Protein AF-0000000080246752 (afdb_homodimer)

Foldseek 3Di:
DVQLVVLLVVLLVLLLVLQVLLLVLCCVQVHPVSVCLVVLSVVLSVLSVVQLVVLVVQVVVVVVVVVVLVVVVVPPPPPPDSDDDQAAFFRAPVLVSLQSSLVSVLVSLVVCLVGCLQVCLPPDPVSLVSNLVSQLSLLVSLLSSSSSTDDDDDPVVVVVSVVLSVVLNVQSVLLSVLVSVSNNCVPAQVDDPVLVVLSSVLSSVSSSLSSLVVVLSNDSCCPPDVVVVVSVLVSLVCCLVSGLPSSLVSVVVSCVPRVDDDVPSNVVSVVSNVVSVVVVVVVVVVVVVCVVVVPPVVVVVVVVD/DVQLVVLLVVLLVLLVVLQVLLLVLCCVQVHPVSVCLVVLSVVLSVLSVVQLVVLVVQVVVVVVVVVVLVVVVVPPPDPPDSDDPQAAFFRAPVLVSLQSSLVSVLVSLVVCLVGCLQVCLPPDPVSLVSNLVSQLSLLVSLLSSSSSTDDDDDPVVVVVSVVLSVVLNVQSVLLSVLVSVSNNCVPAQVDDPVLVVLSSVLSSVSSSLSSLVVVLSNDSCCPPDVVVVVSVLVSLVCCLVSGLPVSLVSVVVSCVPRVDDDVVSNVVSVVSNVVSVVVVVVVVVVVVVCVVVVPVVVVVVVVVD

Solvent-accessible surface area (backbone atoms only — not comparable to full-atom values): 31598 Å² total; per-residue (Å²): 118,67,60,31,52,52,28,45,49,51,28,52,51,49,51,50,52,35,46,50,53,55,47,50,52,42,27,72,74,74,30,71,88,51,55,64,55,55,56,56,48,50,52,41,52,51,40,46,50,48,24,52,49,50,31,50,50,51,50,53,51,48,51,50,52,52,50,53,50,53,51,41,58,73,40,82,80,46,75,86,70,76,70,80,77,74,58,73,41,66,40,35,61,41,24,59,34,45,47,54,43,34,50,54,48,39,53,50,51,52,51,42,55,74,70,51,31,37,59,34,55,78,73,33,67,65,58,49,29,51,51,38,27,39,61,38,40,52,41,42,41,53,48,25,56,65,58,34,39,81,68,81,64,52,75,62,49,44,38,46,52,51,26,52,45,44,50,50,36,51,52,41,52,53,35,50,57,54,53,55,52,48,23,38,24,70,76,74,48,68,58,55,67,68,59,52,51,48,54,53,51,36,38,43,50,55,62,46,50,59,32,58,61,33,43,45,36,30,32,48,53,50,81,37,65,66,62,38,50,51,48,49,51,52,50,50,50,49,46,36,66,51,36,34,48,55,50,35,56,51,47,51,50,37,33,73,74,54,65,49,82,55,29,48,60,42,37,51,22,50,42,50,46,54,50,50,51,52,50,51,50,51,53,55,50,48,54,48,48,48,57,57,68,62,33,73,61,60,60,46,51,61,68,70,98,117,66,61,33,50,51,29,44,49,50,29,52,49,49,52,49,53,34,48,51,54,54,47,49,52,43,28,72,74,72,30,72,86,50,54,65,54,57,55,55,48,49,52,41,53,51,39,47,51,48,24,53,50,49,33,51,51,49,51,53,50,49,51,49,52,51,50,53,50,53,52,43,59,72,41,83,74,60,75,87,69,74,68,79,75,72,60,73,41,66,41,36,59,42,22,59,32,45,47,53,42,34,51,54,49,40,54,51,52,52,51,42,56,73,72,51,30,36,60,33,56,79,73,34,67,63,58,48,27,52,51,38,27,41,59,39,40,53,40,42,41,52,47,25,57,64,58,34,39,82,68,82,64,52,74,61,49,44,38,46,51,50,28,51,46,44,50,50,36,50,50,41,53,52,36,49,57,56,53,55,52,48,24,37,24,71,77,72,50,69,59,54,66,68,57,53,50,48,55,53,50,36,38,44,50,56,60,47,51,60,31,60,61,34,44,46,36,29,32,48,53,49,81,38,65,68,62,38,51,52,49,50,52,50,50,51,49,50,44,35,66,49,37,34,47,54,51,35,55,52,49,52,49,36,33,74,74,52,64,48,82,55,30,47,59,42,38,49,23,51,40,50,46,53,52,49,50,52,50,51,51,51,53,55,49,48,54,49,49,48,58,57,68,64,33,73,60,60,60,45,50,61,68,69,98

InterPro domains:
  IPR026624 Cat eye syndrome critical region protein 6 [PTHR47399] (9-282)
  IPR032776 CECR6/TMEM121 family [PF14997] (96-281)

Structure (mmCIF, N/CA/C/O backbone):
data_AF-0000000080246752-model_v1
#
loop_
_entity.id
_entity.type
_entity.pdbx_description
1 polymer 'Uncharacterized protein'
#
loop_
_atom_site.group_PDB
_atom_site.id
_atom_site.type_symbol
_atom_site.label_atom_id
_atom_site.label_alt_id
_atom_site.label_comp_id
_atom_site.label_asym_id
_atom_site.label_entity_id
_atom_site.label_seq_id
_atom_site.pdbx_PDB_ins_code
_atom_site.Cartn_x
_atom_site.Cartn_y
_atom_site.Cartn_z
_atom_site.occupancy
_atom_site.B_iso_or_equiv
_atom_site.auth_seq_id
_atom_site.auth_comp_id
_atom_site.auth_asym_id
_atom_site.auth_atom_id
_atom_site.pdbx_PDB_model_num
ATOM 1 N N . MET A 1 1 ? 17.972 9.367 20.827 1 48.08 1 MET A N 1
ATOM 2 C CA . MET A 1 1 ? 19.264 8.987 20.263 1 48.08 1 MET A CA 1
ATOM 3 C C . MET A 1 1 ? 19.284 7.507 19.897 1 48.08 1 MET A C 1
ATOM 5 O O . MET A 1 1 ? 19.758 7.135 18.822 1 48.08 1 MET A O 1
ATOM 9 N N . ARG A 1 2 ? 18.5 6.713 20.756 1 61.7 2 ARG A N 1
ATOM 10 C CA . ARG A 1 2 ? 18.635 5.262 20.679 1 61.7 2 ARG A CA 1
ATOM 11 C C . ARG A 1 2 ? 17.811 4.697 19.527 1 61.7 2 ARG A C 1
ATOM 13 O O . ARG A 1 2 ? 18.264 3.796 18.817 1 61.7 2 ARG A O 1
ATOM 20 N N . ARG A 1 3 ? 16.863 5.386 19.109 1 69.41 3 ARG A N 1
ATOM 21 C CA . ARG A 1 3 ? 16 4.838 18.068 1 69.41 3 ARG A CA 1
ATOM 22 C C . ARG A 1 3 ? 16.632 5.004 16.69 1 69.41 3 ARG A C 1
ATOM 24 O O . ARG A 1 3 ? 16.562 4.1 15.855 1 69.41 3 ARG A O 1
ATOM 31 N N . GLU A 1 4 ? 17.359 6.028 16.549 1 72.71 4 GLU A N 1
ATOM 32 C CA . GLU A 1 4 ? 18.003 6.307 15.269 1 72.71 4 GLU A CA 1
ATOM 33 C C . GLU A 1 4 ? 19.106 5.295 14.974 1 72.71 4 GLU A C 1
ATOM 35 O O . GLU A 1 4 ? 19.262 4.854 13.834 1 72.71 4 GLU A O 1
ATOM 40 N N . TYR A 1 5 ? 19.692 4.888 16.004 1 74.61 5 TYR A N 1
ATOM 41 C CA . TYR A 1 5 ? 20.779 3.932 15.822 1 74.61 5 TYR A CA 1
ATOM 42 C C . TYR A 1 5 ? 20.236 2.535 15.543 1 74.61 5 TYR A C 1
ATOM 44 O O . TYR A 1 5 ? 20.809 1.788 14.747 1 74.61 5 TYR A O 1
ATOM 52 N N . LEU A 1 6 ? 19.176 2.28 16.176 1 77.97 6 LEU A N 1
ATOM 53 C CA . LEU A 1 6 ? 18.574 0.969 15.955 1 77.97 6 LEU A CA 1
ATOM 54 C C . LEU A 1 6 ? 18.041 0.849 14.531 1 77.97 6 LEU A C 1
ATOM 56 O O . LEU A 1 6 ? 18.296 -0.146 13.85 1 77.97 6 LEU A O 1
ATOM 60 N N . THR A 1 7 ? 17.389 1.849 14.129 1 80.61 7 THR A N 1
ATOM 61 C CA . THR A 1 7 ? 16.817 1.809 12.787 1 80.61 7 THR A CA 1
ATOM 62 C C . THR A 1 7 ? 17.915 1.883 11.729 1 80.61 7 THR A C 1
ATOM 64 O O . THR A 1 7 ? 17.812 1.251 10.676 1 80.61 7 THR A O 1
ATOM 67 N N . GLY A 1 8 ? 18.901 2.652 12.049 1 81.22 8 GLY A N 1
ATOM 68 C CA . GLY A 1 8 ? 20.053 2.665 11.161 1 81.22 8 GLY A CA 1
ATOM 69 C C . GLY A 1 8 ? 20.739 1.316 11.056 1 81.22 8 GLY A C 1
ATOM 70 O O . GLY A 1 8 ? 21.092 0.877 9.96 1 81.22 8 GLY A O 1
ATOM 71 N N . GLY A 1 9 ? 20.877 0.662 12.155 1 83.35 9 GLY A N 1
ATOM 72 C CA . GLY A 1 9 ? 21.468 -0.666 12.173 1 83.35 9 GLY A CA 1
ATOM 73 C C . GLY A 1 9 ? 20.653 -1.693 11.409 1 83.35 9 GLY A C 1
ATOM 74 O O . GLY A 1 9 ? 21.21 -2.538 10.706 1 83.35 9 GLY A O 1
ATOM 75 N N . LEU A 1 10 ? 19.36 -1.57 11.504 1 86.54 10 LEU A N 1
ATOM 76 C CA . LEU A 1 10 ? 18.475 -2.488 10.795 1 86.54 10 LEU A CA 1
ATOM 77 C C . LEU A 1 10 ? 18.571 -2.279 9.288 1 86.54 10 LEU A C 1
ATOM 79 O O . LEU A 1 10 ? 18.502 -3.24 8.518 1 86.54 10 LEU A O 1
ATOM 83 N N . THR A 1 11 ? 18.702 -1.031 8.939 1 90.15 11 THR A N 1
ATOM 84 C CA . THR A 1 11 ? 18.858 -0.729 7.52 1 90.15 11 THR A CA 1
ATOM 85 C C . THR A 1 11 ? 20.127 -1.37 6.967 1 90.15 11 THR A C 1
ATOM 87 O O . THR A 1 11 ? 20.096 -2.016 5.917 1 90.15 11 THR A O 1
ATOM 90 N N . VAL A 1 12 ? 21.208 -1.253 7.687 1 90.36 12 VAL A N 1
ATOM 91 C CA . VAL A 1 12 ? 22.494 -1.789 7.254 1 90.36 12 VAL A CA 1
ATOM 92 C C . VAL A 1 12 ? 22.434 -3.314 7.219 1 90.36 12 VAL A C 1
ATOM 94 O O . VAL A 1 12 ? 22.9 -3.938 6.263 1 90.36 12 VAL A O 1
ATOM 97 N N . ALA A 1 13 ? 21.827 -3.837 8.2 1 90.59 13 ALA A N 1
ATOM 98 C CA . ALA A 1 13 ? 21.692 -5.29 8.245 1 90.59 13 ALA A CA 1
ATOM 99 C C . ALA A 1 13 ? 20.869 -5.801 7.065 1 90.59 13 ALA A C 1
ATOM 101 O O . ALA A 1 13 ? 21.196 -6.832 6.473 1 90.59 13 ALA A O 1
ATOM 102 N N . ALA A 1 14 ? 19.803 -5.142 6.756 1 92.93 14 ALA A N 1
ATOM 103 C CA . ALA A 1 14 ? 18.95 -5.536 5.638 1 92.93 14 ALA A CA 1
ATOM 104 C C . ALA A 1 14 ? 19.706 -5.456 4.315 1 92.93 14 ALA A C 1
ATOM 106 O O . ALA A 1 14 ? 19.6 -6.355 3.477 1 92.93 14 ALA A O 1
ATOM 107 N N . VAL A 1 15 ? 20.487 -4.418 4.164 1 95.73 15 VAL A N 1
ATOM 108 C CA . VAL A 1 15 ? 21.224 -4.218 2.921 1 95.73 15 VAL A CA 1
ATOM 109 C C . VAL A 1 15 ? 22.327 -5.266 2.8 1 95.73 15 VAL A C 1
ATOM 111 O O . VAL A 1 15 ? 22.566 -5.803 1.716 1 95.73 15 VAL A O 1
ATOM 114 N N . ILE A 1 16 ? 22.94 -5.605 3.891 1 94.95 16 ILE A N 1
ATOM 115 C CA . ILE A 1 16 ? 23.997 -6.611 3.882 1 94.95 16 ILE A CA 1
ATOM 116 C C . ILE A 1 16 ? 23.409 -7.974 3.525 1 94.95 16 ILE A C 1
ATOM 118 O O . ILE A 1 16 ? 23.963 -8.698 2.694 1 94.95 16 ILE A O 1
ATOM 122 N N . THR A 1 17 ? 22.337 -8.304 4.164 1 94.75 17 THR A N 1
ATOM 123 C CA . THR A 1 17 ? 21.7 -9.59 3.903 1 94.75 17 THR A CA 1
ATOM 124 C C . THR A 1 17 ? 21.226 -9.676 2.455 1 94.75 17 THR A C 1
ATOM 126 O O . THR A 1 17 ? 21.436 -10.69 1.787 1 94.75 17 THR A O 1
ATOM 129 N N . GLN A 1 18 ? 20.585 -8.667 1.986 1 96.07 18 GLN A N 1
ATOM 130 C CA . GLN A 1 18 ? 20.122 -8.625 0.603 1 96.07 18 GLN A CA 1
ATOM 131 C C . GLN A 1 18 ? 21.288 -8.757 -0.372 1 96.07 18 GLN A C 1
ATOM 133 O O . GLN A 1 18 ? 21.234 -9.559 -1.307 1 96.07 18 GLN A O 1
ATOM 138 N N . GLY A 1 19 ? 22.356 -7.976 -0.162 1 95.68 19 GLY A N 1
ATOM 139 C CA . GLY A 1 19 ? 23.529 -8.049 -1.019 1 95.68 19 GLY A CA 1
ATOM 140 C C . GLY A 1 19 ? 24.196 -9.412 -1.004 1 95.68 19 GLY A C 1
ATOM 141 O O . GLY A 1 19 ? 24.604 -9.921 -2.05 1 95.68 19 GLY A O 1
ATOM 142 N N . ALA A 1 20 ? 24.233 -9.985 0.131 1 95.79 20 ALA A N 1
ATOM 143 C CA . ALA A 1 20 ? 24.864 -11.295 0.266 1 95.79 20 ALA A CA 1
ATOM 144 C C . ALA A 1 20 ? 24.093 -12.359 -0.511 1 95.79 20 ALA A C 1
ATOM 146 O O . ALA A 1 20 ? 24.692 -13.209 -1.174 1 95.79 20 ALA A O 1
ATOM 147 N N . ILE A 1 21 ? 22.802 -12.333 -0.447 1 95.18 21 ILE A N 1
ATOM 148 C CA . ILE A 1 21 ? 21.975 -13.311 -1.145 1 95.18 21 ILE A CA 1
ATOM 149 C C . ILE A 1 21 ? 22.134 -13.138 -2.654 1 95.18 21 ILE A C 1
ATOM 151 O O . ILE A 1 21 ? 22.35 -14.113 -3.378 1 95.18 21 ILE A O 1
ATOM 155 N N . LEU A 1 22 ? 22.055 -11.933 -3.121 1 95.75 22 LEU A N 1
ATOM 156 C CA . LEU A 1 22 ? 22.156 -11.682 -4.554 1 95.75 22 LEU A CA 1
ATOM 157 C C . LEU A 1 22 ? 23.542 -12.048 -5.074 1 95.75 22 LEU A C 1
ATOM 159 O O . LEU A 1 22 ? 23.671 -12.647 -6.144 1 95.75 22 LEU A O 1
ATOM 163 N N . ASP A 1 23 ? 24.565 -11.729 -4.297 1 96.05 23 ASP A N 1
ATOM 164 C CA . ASP A 1 23 ? 25.929 -12.064 -4.694 1 96.05 23 ASP A CA 1
ATOM 165 C C . ASP A 1 23 ? 26.14 -13.576 -4.714 1 96.05 23 ASP A C 1
ATOM 167 O O . ASP A 1 23 ? 26.857 -14.097 -5.571 1 96.05 23 ASP A O 1
ATOM 171 N N . HIS A 1 24 ? 25.561 -14.218 -3.763 1 94.02 24 HIS A N 1
ATOM 172 C CA . HIS A 1 24 ? 25.655 -15.674 -3.736 1 94.02 24 HIS A CA 1
ATOM 173 C C . HIS A 1 24 ? 25.12 -16.284 -5.027 1 94.02 24 HIS A C 1
ATOM 175 O O . HIS A 1 24 ? 25.764 -17.151 -5.622 1 94.02 24 HIS A O 1
ATOM 181 N N . PHE A 1 25 ? 24.039 -15.837 -5.51 1 92.68 25 PHE A N 1
ATOM 182 C CA . PHE A 1 25 ? 23.454 -16.358 -6.739 1 92.68 25 PHE A CA 1
ATOM 183 C C . PHE A 1 25 ? 24.299 -15.972 -7.947 1 92.68 25 PHE A C 1
ATOM 185 O O . PHE A 1 25 ? 24.482 -16.774 -8.865 1 92.68 25 PHE A O 1
ATOM 192 N N . LEU A 1 26 ? 24.803 -14.8 -7.946 1 93.94 26 LEU A N 1
ATOM 193 C CA . LEU A 1 26 ? 25.62 -14.348 -9.066 1 93.94 26 LEU A CA 1
ATOM 194 C C . LEU A 1 26 ? 26.898 -15.174 -9.174 1 93.94 26 LEU A C 1
ATOM 196 O O . LEU A 1 26 ? 27.301 -15.56 -10.274 1 93.94 26 LEU A O 1
ATOM 200 N N . ILE A 1 27 ? 27.45 -15.534 -8.07 1 94.67 27 ILE A N 1
ATOM 201 C CA . ILE A 1 27 ? 28.71 -16.27 -8.058 1 94.67 27 ILE A CA 1
ATOM 202 C C . ILE A 1 27 ? 28.459 -17.729 -8.431 1 94.67 27 ILE A C 1
ATOM 204 O O . ILE A 1 27 ? 29.213 -18.316 -9.21 1 94.67 27 ILE A O 1
ATOM 208 N N . ILE A 1 28 ? 27.444 -18.293 -7.976 1 91.66 28 ILE A N 1
ATOM 209 C CA . ILE A 1 28 ? 27.167 -19.708 -8.197 1 91.66 28 ILE A CA 1
ATOM 210 C C . ILE A 1 28 ? 26.736 -19.929 -9.645 1 91.66 28 ILE A C 1
ATOM 212 O O . ILE A 1 28 ? 27.165 -20.891 -10.287 1 91.66 28 ILE A O 1
ATOM 216 N N . TYR A 1 29 ? 26.006 -19.023 -10.192 1 90.61 29 TYR A N 1
ATOM 217 C CA . TYR A 1 29 ? 25.421 -19.283 -11.503 1 90.61 29 TYR A CA 1
ATOM 218 C C . TYR A 1 29 ? 26.245 -18.63 -12.606 1 90.61 29 TYR A C 1
ATOM 220 O O . TYR A 1 29 ? 26.247 -19.098 -13.747 1 90.61 29 TYR A O 1
ATOM 228 N N . ASN A 1 30 ? 26.886 -17.486 -12.341 1 92.14 30 ASN A N 1
ATOM 229 C CA . ASN A 1 30 ? 27.641 -16.799 -13.383 1 92.14 30 ASN A CA 1
ATOM 230 C C . ASN A 1 30 ? 29.144 -16.996 -13.209 1 92.14 30 ASN A C 1
ATOM 232 O O . ASN A 1 30 ? 29.928 -16.638 -14.089 1 92.14 30 ASN A O 1
ATOM 236 N N . GLY A 1 31 ? 29.545 -17.505 -12.065 1 91.71 31 GLY A N 1
ATOM 237 C CA . GLY A 1 31 ? 30.959 -17.785 -11.871 1 91.71 31 GLY A CA 1
ATOM 238 C C . GLY A 1 31 ? 31.621 -16.851 -10.876 1 91.71 31 GLY A C 1
ATOM 239 O O . GLY A 1 31 ? 31.031 -15.847 -10.471 1 91.71 31 GLY A O 1
ATOM 240 N N . SER A 1 32 ? 32.842 -17.044 -10.541 1 92.35 32 SER A N 1
ATOM 241 C CA . SER A 1 32 ? 33.59 -16.343 -9.503 1 92.35 32 SER A CA 1
ATOM 242 C C . SER A 1 32 ? 33.972 -14.936 -9.951 1 92.35 32 SER A C 1
ATOM 244 O O . SER A 1 32 ? 34.283 -14.078 -9.123 1 92.35 32 SER A O 1
ATOM 246 N N . SER A 1 33 ? 33.963 -14.617 -11.268 1 92.56 33 SER A N 1
ATOM 247 C CA . SER A 1 33 ? 34.301 -13.292 -11.777 1 92.56 33 SER A CA 1
ATOM 248 C C . SER A 1 33 ? 33.299 -12.244 -11.303 1 92.56 33 SER A C 1
ATOM 250 O O . SER A 1 33 ? 33.551 -11.043 -11.412 1 92.56 33 SER A O 1
ATOM 252 N N . TRP A 1 34 ? 32.277 -12.675 -10.751 1 93.02 34 TRP A N 1
ATOM 253 C CA . TRP A 1 34 ? 31.242 -11.761 -10.278 1 93.02 34 TRP A CA 1
ATOM 254 C C . TRP A 1 34 ? 31.405 -11.477 -8.788 1 93.02 34 TRP A C 1
ATOM 256 O O . TRP A 1 34 ? 30.611 -10.74 -8.2 1 93.02 34 TRP A O 1
ATOM 266 N N . ALA A 1 35 ? 32.417 -11.86 -8.145 1 92.17 35 ALA A N 1
ATOM 267 C CA . ALA A 1 35 ? 32.717 -11.664 -6.729 1 92.17 35 ALA A CA 1
ATOM 268 C C . ALA A 1 35 ? 32.987 -10.194 -6.423 1 92.17 35 ALA A C 1
ATOM 270 O O . ALA A 1 35 ? 32.659 -9.708 -5.338 1 92.17 35 ALA A O 1
ATOM 271 N N . PRO A 1 36 ? 33.484 -9.428 -7.393 1 92.43 36 PRO A N 1
ATOM 272 C CA . PRO A 1 36 ? 33.761 -8.02 -7.103 1 92.43 36 PRO A CA 1
ATOM 273 C C . PRO A 1 36 ? 32.496 -7.218 -6.806 1 92.43 36 PRO A C 1
ATOM 275 O O . PRO A 1 36 ? 32.575 -6.101 -6.29 1 92.43 36 PRO A O 1
ATOM 278 N N . TRP A 1 37 ? 31.423 -7.753 -7.072 1 92.88 37 TRP A N 1
ATOM 279 C CA . TRP A 1 37 ? 30.177 -7.084 -6.716 1 92.88 37 TRP A CA 1
ATOM 280 C C . TRP A 1 37 ? 30.058 -6.922 -5.204 1 92.88 37 TRP A C 1
ATOM 282 O O . TRP A 1 37 ? 29.286 -6.09 -4.721 1 92.88 37 TRP A O 1
ATOM 292 N N . ILE A 1 38 ? 30.801 -7.642 -4.467 1 94.58 38 ILE A N 1
ATOM 293 C CA . ILE A 1 38 ? 30.861 -7.497 -3.016 1 94.58 38 ILE A CA 1
ATOM 294 C C . ILE A 1 38 ? 31.44 -6.13 -2.658 1 94.58 38 ILE A C 1
ATOM 296 O O . ILE A 1 38 ? 31.011 -5.503 -1.687 1 94.58 38 ILE A O 1
ATOM 300 N N . ILE A 1 39 ? 32.346 -5.69 -3.472 1 94.61 39 ILE A N 1
ATOM 301 C CA . ILE A 1 39 ? 32.926 -4.37 -3.255 1 94.61 39 ILE A CA 1
ATOM 302 C C . ILE A 1 39 ? 31.853 -3.298 -3.44 1 94.61 39 ILE A C 1
ATOM 304 O O . ILE A 1 39 ? 31.788 -2.337 -2.67 1 94.61 39 ILE A O 1
ATOM 308 N N . ALA A 1 40 ? 31.054 -3.463 -4.436 1 94.19 40 ALA A N 1
ATOM 309 C CA . ALA A 1 40 ? 29.961 -2.524 -4.677 1 94.19 40 ALA A CA 1
ATOM 310 C C . ALA A 1 40 ? 29.008 -2.475 -3.486 1 94.19 40 ALA A C 1
ATOM 312 O O . ALA A 1 40 ? 28.509 -1.406 -3.126 1 94.19 40 ALA A O 1
ATOM 313 N N . ASP A 1 41 ? 28.765 -3.601 -2.893 1 95.55 41 ASP A N 1
ATOM 314 C CA . ASP A 1 41 ? 27.91 -3.648 -1.711 1 95.55 41 ASP A CA 1
ATOM 315 C C . ASP A 1 41 ? 28.541 -2.89 -0.545 1 95.55 41 ASP A C 1
ATOM 317 O O . ASP A 1 41 ? 27.844 -2.21 0.21 1 95.55 41 ASP A O 1
ATOM 321 N N . CYS A 1 42 ? 29.817 -2.997 -0.418 1 95.13 42 CYS A N 1
ATOM 322 C CA . CYS A 1 42 ? 30.517 -2.265 0.632 1 95.13 42 CYS A CA 1
ATOM 323 C C . CYS A 1 42 ? 30.417 -0.761 0.407 1 95.13 42 CYS A C 1
ATOM 325 O O . CYS A 1 42 ? 30.224 0.001 1.356 1 95.13 42 CYS A O 1
ATOM 327 N N . ILE A 1 43 ? 30.562 -0.355 -0.79 1 94.99 43 ILE A N 1
ATOM 328 C CA . ILE A 1 43 ? 30.421 1.055 -1.137 1 94.99 43 ILE A CA 1
ATOM 329 C C . ILE A 1 43 ? 29.018 1.538 -0.775 1 94.99 43 ILE A C 1
ATOM 331 O O . ILE A 1 43 ? 28.852 2.638 -0.243 1 94.99 43 ILE A O 1
ATOM 335 N N . THR A 1 44 ? 28.013 0.695 -1.065 1 95 44 THR A N 1
ATOM 336 C CA . THR A 1 44 ? 26.636 1.048 -0.738 1 95 44 THR A CA 1
ATOM 337 C C . THR A 1 44 ? 26.471 1.247 0.766 1 95 44 THR A C 1
ATOM 339 O O . THR A 1 44 ? 25.824 2.2 1.204 1 95 44 THR A O 1
ATOM 342 N N . ILE A 1 45 ? 27.052 0.402 1.548 1 94.86 45 ILE A N 1
ATOM 343 C CA . ILE A 1 45 ? 26.966 0.483 3.002 1 94.86 45 ILE A CA 1
ATOM 344 C C . ILE A 1 45 ? 27.654 1.756 3.489 1 94.86 45 ILE A C 1
ATOM 346 O O . ILE A 1 45 ? 27.131 2.458 4.358 1 94.86 45 ILE A O 1
ATOM 350 N N . LEU A 1 46 ? 28.762 2.088 2.912 1 94.19 46 LEU A N 1
ATOM 351 C CA . LEU A 1 46 ? 29.484 3.303 3.272 1 94.19 46 LEU A CA 1
ATOM 352 C C . LEU A 1 46 ? 28.665 4.544 2.929 1 94.19 46 LEU A C 1
ATOM 354 O O . LEU A 1 46 ? 28.622 5.499 3.708 1 94.19 46 LEU A O 1
ATOM 358 N N . CYS A 1 47 ? 28.062 4.501 1.816 1 92.68 47 CYS A N 1
ATOM 359 C CA . CYS A 1 47 ? 27.218 5.617 1.404 1 92.68 47 CYS A CA 1
ATOM 360 C C . CYS A 1 47 ? 26.026 5.774 2.341 1 92.68 47 CYS A C 1
ATOM 362 O O . CYS A 1 47 ? 25.629 6.895 2.664 1 92.68 47 CYS A O 1
ATOM 364 N N . LEU A 1 48 ? 25.452 4.681 2.761 1 90.95 48 LEU A N 1
ATOM 365 C CA . LEU A 1 48 ? 24.337 4.728 3.702 1 90.95 48 LEU A CA 1
ATOM 366 C C . LEU A 1 48 ? 24.774 5.331 5.033 1 90.95 48 LEU A C 1
ATOM 368 O O . LEU A 1 48 ? 24.089 6.198 5.581 1 90.95 48 LEU A O 1
ATOM 372 N N . PHE A 1 49 ? 25.926 4.946 5.482 1 88.97 49 PHE A N 1
ATOM 373 C CA . PHE A 1 49 ? 26.467 5.516 6.709 1 88.97 49 PHE A CA 1
ATOM 374 C C . PHE A 1 49 ? 26.746 7.005 6.538 1 88.97 49 PHE A C 1
ATOM 376 O O . PHE A 1 49 ? 26.447 7.804 7.427 1 88.97 49 PHE A O 1
ATOM 383 N N . GLY A 1 50 ? 27.309 7.254 5.423 1 87.72 50 GLY A N 1
ATOM 384 C CA . GLY A 1 50 ? 27.573 8.654 5.132 1 87.72 50 GLY A CA 1
ATOM 385 C C . GLY A 1 50 ? 26.315 9.498 5.064 1 87.72 50 GLY A C 1
ATOM 386 O O . GLY A 1 50 ? 26.296 10.634 5.541 1 87.72 50 GLY A O 1
ATOM 387 N N . GLY A 1 51 ? 25.301 8.956 4.484 1 87.63 51 GLY A N 1
ATOM 388 C CA . GLY A 1 51 ? 24.036 9.672 4.43 1 87.63 51 GLY A CA 1
ATOM 389 C C . GLY A 1 51 ? 23.434 9.923 5.8 1 87.63 51 GLY A C 1
ATOM 390 O O . GLY A 1 51 ? 22.979 11.031 6.091 1 87.63 51 GLY A O 1
ATOM 391 N N . PHE A 1 52 ? 23.441 8.93 6.646 1 86.73 52 PHE A N 1
ATOM 392 C CA . PHE A 1 52 ? 22.914 9.091 7.996 1 86.73 52 PHE A CA 1
ATOM 393 C C . PHE A 1 52 ? 23.762 10.073 8.795 1 86.73 52 PHE A C 1
ATOM 395 O O . PHE A 1 52 ? 23.23 10.882 9.558 1 86.73 52 PHE A O 1
ATOM 402 N N . TYR A 1 53 ? 25.024 9.947 8.586 1 86.65 53 TYR A N 1
ATOM 403 C CA . TYR A 1 53 ? 25.93 10.863 9.27 1 86.65 53 TYR A CA 1
ATOM 404 C C . TYR A 1 53 ? 25.675 12.303 8.843 1 86.65 53 TYR A C 1
ATOM 406 O O . TYR A 1 53 ? 25.609 13.204 9.682 1 86.65 53 TYR A O 1
ATOM 414 N N . TYR A 1 54 ? 25.55 12.463 7.582 1 87.92 54 TYR A N 1
ATOM 415 C CA . TYR A 1 54 ? 25.265 13.792 7.054 1 87.92 54 TYR A CA 1
ATOM 416 C C . TYR A 1 54 ? 23.944 14.324 7.599 1 87.92 54 TYR A C 1
ATOM 418 O O . TYR A 1 54 ? 23.843 15.498 7.961 1 87.92 54 TYR A O 1
ATOM 426 N N . SER A 1 55 ? 22.928 13.539 7.622 1 85.75 55 SER A N 1
ATOM 427 C CA . SER A 1 55 ? 21.629 13.945 8.148 1 85.75 55 SER A CA 1
ATOM 428 C C . SER A 1 55 ? 21.727 14.341 9.617 1 85.75 55 SER A C 1
ATOM 430 O O . SER A 1 55 ? 21.149 15.347 10.035 1 85.75 55 SER A O 1
ATOM 432 N N . HIS A 1 56 ? 22.499 13.625 10.371 1 84.23 56 HIS A N 1
ATOM 433 C CA . HIS A 1 56 ? 22.687 13.916 11.788 1 84.23 56 HIS A CA 1
ATOM 434 C C . HIS A 1 56 ? 23.42 15.238 11.987 1 84.23 56 HIS A C 1
ATOM 436 O O . HIS A 1 56 ? 23.027 16.05 12.829 1 84.23 56 HIS A O 1
ATOM 442 N N . ARG A 1 57 ? 24.421 15.438 11.272 1 86.14 57 ARG A N 1
ATOM 443 C CA . ARG A 1 57 ? 25.197 16.669 11.379 1 86.14 57 ARG A CA 1
ATOM 444 C C . ARG A 1 57 ? 24.368 17.878 10.958 1 86.14 57 ARG A C 1
ATOM 446 O O . ARG A 1 57 ? 24.476 18.951 11.556 1 86.14 57 ARG A O 1
ATOM 453 N N . TYR A 1 58 ? 23.626 17.63 9.942 1 86.45 58 TYR A N 1
ATOM 454 C CA . TYR A 1 58 ? 22.746 18.695 9.473 1 86.45 58 TYR A CA 1
ATOM 455 C C . TYR A 1 58 ? 21.789 19.136 10.575 1 86.45 58 TYR A C 1
ATOM 457 O O . TYR A 1 58 ? 21.635 20.333 10.829 1 86.45 58 TYR A O 1
ATOM 465 N N . HIS A 1 59 ? 21.17 18.273 11.282 1 85.39 59 HIS A N 1
ATOM 466 C CA . HIS A 1 59 ? 20.2 18.609 12.318 1 85.39 59 HIS A CA 1
ATOM 467 C C . HIS A 1 59 ? 20.886 19.196 13.547 1 85.39 59 HIS A C 1
ATOM 469 O O . HIS A 1 59 ? 20.326 20.063 14.221 1 85.39 59 HIS A O 1
ATOM 475 N N . GLN A 1 60 ? 22.039 18.751 13.822 1 85.23 60 GLN A N 1
ATOM 476 C CA . GLN A 1 60 ? 22.79 19.33 14.931 1 85.23 60 GLN A CA 1
ATOM 477 C C . GLN A 1 60 ? 23.127 20.794 14.663 1 85.23 60 GLN A C 1
ATOM 479 O O . GLN A 1 60 ? 23.006 21.637 15.554 1 85.23 60 GLN A O 1
ATOM 484 N N . ARG A 1 61 ? 23.484 21.016 13.444 1 85.98 61 ARG A N 1
ATOM 485 C CA . ARG A 1 61 ? 23.798 22.389 13.063 1 85.98 61 ARG A CA 1
ATOM 486 C C . ARG A 1 61 ? 22.55 23.265 13.093 1 85.98 61 ARG A C 1
ATOM 488 O O . ARG A 1 61 ? 22.601 24.412 13.541 1 85.98 61 ARG A O 1
ATOM 495 N N . TYR A 1 62 ? 21.526 22.644 12.609 1 83.51 62 TYR A N 1
ATOM 496 C CA . TYR A 1 62 ? 20.273 23.391 12.594 1 83.51 62 TYR A CA 1
ATOM 497 C C . TYR A 1 62 ? 19.815 23.715 14.011 1 83.51 62 TYR A C 1
ATOM 499 O O . TYR A 1 62 ? 19.348 24.824 14.28 1 83.51 62 TYR A O 1
ATOM 507 N N . ASP A 1 63 ? 19.905 22.779 14.868 1 82.99 63 ASP A N 1
ATOM 508 C CA . ASP A 1 63 ? 19.5 22.985 16.255 1 82.99 63 ASP A CA 1
ATOM 509 C C . ASP A 1 63 ? 20.333 24.081 16.914 1 82.99 63 ASP A C 1
ATOM 511 O O . ASP A 1 63 ? 19.816 24.87 17.707 1 82.99 63 ASP A O 1
ATOM 515 N N . LYS A 1 64 ? 21.521 24.155 16.581 1 84.94 64 LYS A N 1
ATOM 516 C CA . LYS A 1 64 ? 22.384 25.195 17.132 1 84.94 64 LYS A CA 1
ATOM 517 C C . LYS A 1 64 ? 21.972 26.575 16.63 1 84.94 64 LYS A C 1
ATOM 519 O O . LYS A 1 64 ? 21.915 27.532 17.405 1 84.94 64 LYS A O 1
ATOM 524 N N . ILE A 1 65 ? 21.719 26.588 15.379 1 83.48 65 ILE A N 1
ATOM 525 C CA . ILE A 1 65 ? 21.309 27.854 14.781 1 83.48 65 ILE A CA 1
ATOM 526 C C . ILE A 1 65 ? 19.981 28.305 15.386 1 83.48 65 ILE A C 1
ATOM 528 O O . ILE A 1 65 ? 19.791 29.49 15.668 1 83.48 65 ILE A O 1
ATOM 532 N N . GLU A 1 66 ? 19.131 27.308 15.505 1 81.23 66 GLU A N 1
ATOM 533 C CA . GLU A 1 66 ? 17.823 27.609 16.079 1 81.23 66 GLU A CA 1
ATOM 534 C C . GLU A 1 66 ? 17.952 28.106 17.516 1 81.23 66 GLU A C 1
ATOM 536 O O . GLU A 1 66 ? 17.249 29.033 17.924 1 81.23 66 GLU A O 1
ATOM 541 N N . GLN A 1 67 ? 18.792 27.565 18.283 1 81.25 67 GLN A N 1
ATOM 542 C CA . GLN A 1 67 ? 19.028 27.979 19.662 1 81.25 67 GLN A CA 1
ATOM 543 C C . GLN A 1 67 ? 19.625 29.382 19.721 1 81.25 67 GLN A C 1
ATOM 545 O O . GLN A 1 67 ? 19.245 30.189 20.571 1 81.25 67 GLN A O 1
ATOM 550 N N . ASP A 1 68 ? 20.511 29.629 18.845 1 79.85 68 ASP A N 1
ATOM 551 C CA . ASP A 1 68 ? 21.139 30.945 18.796 1 79.85 68 ASP A CA 1
ATOM 552 C C . ASP A 1 68 ? 20.122 32.027 18.438 1 79.85 68 ASP A C 1
ATOM 554 O O . ASP A 1 68 ? 20.134 33.114 19.02 1 79.85 68 ASP A O 1
ATOM 558 N N . GLU A 1 69 ? 19.305 31.647 17.539 1 78.1 69 GLU A N 1
ATOM 559 C CA . GLU A 1 69 ? 18.275 32.595 17.125 1 78.1 69 GLU A CA 1
ATOM 560 C C . GLU A 1 69 ? 17.273 32.847 18.248 1 78.1 69 GLU A C 1
ATOM 562 O O . GLU A 1 69 ? 16.811 33.974 18.433 1 78.1 69 GLU A O 1
ATOM 567 N N . ASN A 1 70 ? 16.928 31.777 18.917 1 76.81 70 ASN A N 1
ATOM 568 C CA . ASN A 1 70 ? 16.01 31.909 20.043 1 76.81 70 ASN A CA 1
ATOM 569 C C . ASN A 1 70 ? 16.614 32.75 21.164 1 76.81 70 ASN A C 1
ATOM 571 O O . ASN A 1 70 ? 15.912 33.535 21.805 1 76.81 70 ASN A O 1
ATOM 575 N N . ARG A 1 71 ? 17.799 32.734 21.383 1 74.65 71 ARG A N 1
ATOM 576 C CA . ARG A 1 71 ? 18.506 33.538 22.374 1 74.65 71 ARG A CA 1
ATOM 577 C C . ARG A 1 71 ? 18.533 35.008 21.968 1 74.65 71 ARG A C 1
ATOM 579 O O . ARG A 1 71 ? 18.357 35.893 22.809 1 74.65 71 ARG A O 1
ATOM 586 N N . ARG A 1 72 ? 18.658 35.238 20.787 1 75.9 72 ARG A N 1
ATOM 587 C CA . ARG A 1 72 ? 18.688 36.606 20.282 1 75.9 72 ARG A CA 1
ATOM 588 C C . ARG A 1 72 ? 17.324 37.274 20.428 1 75.9 72 ARG A C 1
ATOM 590 O O . ARG A 1 72 ? 17.241 38.471 20.709 1 75.9 72 ARG A O 1
ATOM 597 N N . LYS A 1 73 ? 16.31 36.434 20.101 1 74.61 73 LYS A N 1
ATOM 598 C CA . LYS A 1 73 ? 14.949 36.945 20.243 1 74.61 73 LYS A CA 1
ATOM 599 C C . LYS A 1 73 ? 14.678 37.397 21.674 1 74.61 73 LYS A C 1
ATOM 601 O O . LYS A 1 73 ? 13.904 38.33 21.9 1 74.61 73 LYS A O 1
ATOM 606 N N . LEU A 1 74 ? 15.165 36.639 22.549 1 68.58 74 LEU A N 1
ATOM 607 C CA . LEU A 1 74 ? 14.976 36.968 23.957 1 68.58 74 LEU A CA 1
ATOM 608 C C . LEU A 1 74 ? 15.781 38.205 24.34 1 68.58 74 LEU A C 1
ATOM 610 O O . LEU A 1 74 ? 15.402 38.938 25.256 1 68.58 74 LEU A O 1
ATOM 614 N N . THR A 1 75 ? 16.821 38.397 23.702 1 64.19 75 THR A N 1
ATOM 615 C CA . THR A 1 75 ? 17.605 39.591 23.996 1 64.19 75 THR A CA 1
ATOM 616 C C . THR A 1 75 ? 17.16 40.76 23.121 1 64.19 75 THR A C 1
ATOM 618 O O . THR A 1 75 ? 16.619 40.556 22.032 1 64.19 75 THR A O 1
ATOM 621 N N . GLU A 1 76 ? 16.593 41.986 23.52 1 54.61 76 GLU A N 1
ATOM 622 C CA . GLU A 1 76 ? 16.035 43.229 22.996 1 54.61 76 GLU A CA 1
ATOM 623 C C . GLU A 1 76 ? 16.533 43.504 21.58 1 54.61 76 GLU A C 1
ATOM 625 O O . GLU A 1 76 ? 16.041 44.412 20.908 1 54.61 76 GLU A O 1
ATOM 630 N N . ASP A 1 77 ? 17.568 43.227 21.255 1 50.12 77 ASP A N 1
ATOM 631 C CA . ASP A 1 77 ? 18.09 43.712 19.981 1 50.12 77 ASP A CA 1
ATOM 632 C C . ASP A 1 77 ? 17.222 43.24 18.817 1 50.12 77 ASP A C 1
ATOM 634 O O . ASP A 1 77 ? 17.414 43.673 17.678 1 50.12 77 ASP A O 1
ATOM 638 N N . TRP A 1 78 ? 16.545 42.106 18.905 1 49.12 78 TRP A N 1
ATOM 639 C CA . TRP A 1 78 ? 16.119 41.425 17.686 1 49.12 78 TRP A CA 1
ATOM 640 C C . TRP A 1 78 ? 14.729 41.887 17.263 1 49.12 78 TRP A C 1
ATOM 642 O O . TRP A 1 78 ? 13.748 41.159 17.43 1 49.12 78 TRP A O 1
ATOM 652 N N . LYS A 1 79 ? 14.26 42.954 17.68 1 48.18 79 LYS A N 1
ATOM 653 C CA . LYS A 1 79 ? 13.028 43.472 17.093 1 48.18 79 LYS A CA 1
ATOM 654 C C . LYS A 1 79 ? 12.949 43.146 15.605 1 48.18 79 LYS A C 1
ATOM 656 O O . LYS A 1 79 ? 11.884 42.785 15.098 1 48.18 79 LYS A O 1
ATOM 661 N N . HIS A 1 80 ? 13.778 43.818 14.701 1 50.24 80 HIS A N 1
ATOM 662 C CA . HIS A 1 80 ? 13.446 44.204 13.334 1 50.24 80 HIS A CA 1
ATOM 663 C C . HIS A 1 80 ? 13.625 43.034 12.372 1 50.24 80 HIS A C 1
ATOM 665 O O . HIS A 1 80 ? 13.104 43.059 11.255 1 50.24 80 HIS A O 1
ATOM 671 N N . GLY A 1 81 ? 14.69 42.087 12.416 1 47.82 81 GLY A N 1
ATOM 672 C CA . GLY A 1 81 ? 14.981 41.321 11.215 1 47.82 81 GLY A CA 1
ATOM 673 C C . GLY A 1 81 ? 14.932 39.821 11.437 1 47.82 81 GLY A C 1
ATOM 674 O O . GLY A 1 81 ? 15.621 39.064 10.751 1 47.82 81 GLY A O 1
ATOM 675 N N . ALA A 1 82 ? 14.384 39.435 12.521 1 50.13 82 ALA A N 1
ATOM 676 C CA . ALA A 1 82 ? 14.537 38.002 12.758 1 50.13 82 ALA A CA 1
ATOM 677 C C . ALA A 1 82 ? 13.813 37.189 11.688 1 50.13 82 ALA A C 1
ATOM 679 O O . ALA A 1 82 ? 12.6 37.323 11.512 1 50.13 82 ALA A O 1
ATOM 680 N N . LYS A 1 83 ? 14.512 36.907 10.566 1 53.91 83 LYS A N 1
ATOM 681 C CA . LYS A 1 83 ? 14.004 36.033 9.511 1 53.91 83 LYS A CA 1
ATOM 682 C C . LYS A 1 83 ? 13.539 34.697 10.081 1 53.91 83 LYS A C 1
ATOM 684 O O . LYS A 1 83 ? 14.231 34.092 10.903 1 53.91 83 LYS A O 1
ATOM 689 N N . ALA A 1 84 ? 12.317 34.345 10.082 1 61.07 84 ALA A N 1
ATOM 690 C CA . ALA A 1 84 ? 11.709 33.075 10.471 1 61.07 84 ALA A CA 1
ATOM 691 C C . ALA A 1 84 ? 12.486 31.895 9.892 1 61.07 84 ALA A C 1
ATOM 693 O O . ALA A 1 84 ? 12.761 31.855 8.69 1 61.07 84 ALA A O 1
ATOM 694 N N . LEU A 1 85 ? 13.277 31.147 10.716 1 66.84 85 LEU A N 1
ATOM 695 C CA . LEU A 1 85 ? 14.032 29.971 10.299 1 66.84 85 LEU A CA 1
ATOM 696 C C . LEU A 1 85 ? 13.129 28.971 9.584 1 66.84 85 LEU A C 1
ATOM 698 O O . LEU A 1 85 ? 12.034 28.665 10.061 1 66.84 85 LEU A O 1
ATOM 702 N N . ARG A 1 86 ? 13.492 28.789 8.363 1 69.13 86 ARG A N 1
ATOM 703 C CA . ARG A 1 86 ? 12.797 27.758 7.6 1 69.13 86 ARG A CA 1
ATOM 704 C C . ARG A 1 86 ? 12.841 26.417 8.324 1 69.13 86 ARG A C 1
ATOM 706 O O . ARG A 1 86 ? 13.852 26.071 8.939 1 69.13 86 ARG A O 1
ATOM 713 N N . PRO A 1 87 ? 11.654 25.731 8.383 1 75.27 87 PRO A N 1
ATOM 714 C CA . PRO A 1 87 ? 11.665 24.405 9.005 1 75.27 87 PRO A CA 1
ATOM 715 C C . PRO A 1 87 ? 12.699 23.469 8.382 1 75.27 87 PRO A C 1
ATOM 717 O O . PRO A 1 87 ? 12.942 23.529 7.174 1 75.27 87 PRO A O 1
ATOM 720 N N . PRO A 1 88 ? 13.341 22.816 9.144 1 76.49 88 PRO A N 1
ATOM 721 C CA . PRO A 1 88 ? 14.404 21.932 8.661 1 76.49 88 PRO A CA 1
ATOM 722 C C . PRO A 1 88 ? 13.879 20.811 7.767 1 76.49 88 PRO A C 1
ATOM 724 O O . PRO A 1 88 ? 12.693 20.474 7.825 1 76.49 88 PRO A O 1
ATOM 727 N N . ALA A 1 89 ? 14.812 20.35 6.961 1 79.14 89 ALA A N 1
ATOM 728 C CA . ALA A 1 89 ? 14.526 19.164 6.157 1 79.14 89 ALA A CA 1
ATOM 729 C C . ALA A 1 89 ? 14.37 17.928 7.038 1 79.14 89 ALA A C 1
ATOM 731 O O . ALA A 1 89 ? 14.963 17.848 8.116 1 79.14 89 ALA A O 1
ATOM 732 N N . ILE A 1 90 ? 13.563 17.081 6.638 1 79.36 90 ILE A N 1
ATOM 733 C CA . ILE A 1 90 ? 13.296 15.895 7.444 1 79.36 90 ILE A CA 1
ATOM 734 C C . ILE A 1 90 ? 14.438 14.894 7.284 1 79.36 90 ILE A C 1
ATOM 736 O O . ILE A 1 90 ? 14.955 14.369 8.273 1 79.36 90 ILE A O 1
ATOM 740 N N . LEU A 1 91 ? 14.866 14.621 6.042 1 82.81 91 LEU A N 1
ATOM 741 C CA . LEU A 1 91 ? 15.919 13.661 5.727 1 82.81 91 LEU A CA 1
ATOM 742 C C . LEU A 1 91 ? 16.867 14.22 4.673 1 82.81 91 LEU A C 1
ATOM 744 O O . LEU A 1 91 ? 16.868 13.763 3.527 1 82.81 91 LEU A O 1
ATOM 748 N N . PRO A 1 92 ? 17.733 15.078 5.123 1 84.42 92 PRO A N 1
ATOM 749 C CA . PRO A 1 92 ? 18.615 15.695 4.13 1 84.42 92 PRO A CA 1
ATOM 750 C C . PRO A 1 92 ? 19.641 14.717 3.562 1 84.42 92 PRO A C 1
ATOM 752 O O . PRO A 1 92 ? 20.282 13.982 4.316 1 84.42 92 PRO A O 1
ATOM 755 N N . GLY A 1 93 ? 19.769 14.699 2.245 1 85.03 93 GLY A N 1
ATOM 756 C CA . GLY A 1 93 ? 20.838 13.995 1.556 1 85.03 93 GLY A CA 1
ATOM 757 C C . GLY A 1 93 ? 20.557 12.515 1.373 1 85.03 93 GLY A C 1
ATOM 758 O O . GLY A 1 93 ? 21.332 11.806 0.728 1 85.03 93 GLY A O 1
ATOM 759 N N . VAL A 1 94 ? 19.532 12.019 1.9 1 87.09 94 VAL A N 1
ATOM 760 C CA . VAL A 1 94 ? 19.28 10.582 1.903 1 87.09 94 VAL A CA 1
ATOM 761 C C . VAL A 1 94 ? 18.813 10.136 0.519 1 87.09 94 VAL A C 1
ATOM 763 O O . VAL A 1 94 ? 18.921 8.958 0.171 1 87.09 94 VAL A O 1
ATOM 766 N N . TRP A 1 95 ? 18.314 11.055 -0.309 1 89.67 95 TRP A N 1
ATOM 767 C CA . TRP A 1 95 ? 17.899 10.719 -1.667 1 89.67 95 TRP A CA 1
ATOM 768 C C . TRP A 1 95 ? 19.085 10.234 -2.494 1 89.67 95 TRP A C 1
ATOM 770 O O . TRP A 1 95 ? 18.939 9.349 -3.34 1 89.67 95 TRP A O 1
ATOM 780 N N . PHE A 1 96 ? 20.256 10.751 -2.246 1 92.01 96 PHE A N 1
ATOM 781 C CA . PHE A 1 96 ? 21.455 10.357 -2.976 1 92.01 96 PHE A CA 1
ATOM 782 C C . PHE A 1 96 ? 21.892 8.952 -2.581 1 92.01 96 PHE A C 1
ATOM 784 O O . PHE A 1 96 ? 22.314 8.165 -3.432 1 92.01 96 PHE A O 1
ATOM 791 N N . THR A 1 97 ? 21.781 8.659 -1.38 1 92.48 97 THR A N 1
ATOM 792 C CA . THR A 1 97 ? 22.114 7.321 -0.902 1 92.48 97 THR A CA 1
ATOM 793 C C . THR A 1 97 ? 21.174 6.282 -1.508 1 92.48 97 THR A C 1
ATOM 795 O O . THR A 1 97 ? 21.611 5.2 -1.906 1 92.48 97 THR A O 1
ATOM 798 N N . TRP A 1 98 ? 19.909 6.602 -1.618 1 94.87 98 TRP A N 1
ATOM 799 C CA . TRP A 1 98 ? 18.948 5.696 -2.237 1 94.87 98 TRP A CA 1
ATOM 800 C C . TRP A 1 98 ? 19.281 5.471 -3.708 1 94.87 98 TRP A C 1
ATOM 802 O O . TRP A 1 98 ? 19.161 4.352 -4.214 1 94.87 98 TRP A O 1
ATOM 812 N N . LEU A 1 99 ? 19.769 6.487 -4.38 1 95.83 99 LEU A N 1
ATOM 813 C CA . LEU A 1 99 ? 20.1 6.374 -5.796 1 95.83 99 LEU A CA 1
ATOM 814 C C . LEU A 1 99 ? 21.253 5.399 -6.008 1 95.83 99 LEU A C 1
ATOM 816 O O . LEU A 1 99 ? 21.214 4.573 -6.923 1 95.83 99 LEU A O 1
ATOM 820 N N . ILE A 1 100 ? 22.165 5.491 -5.146 1 96.04 100 ILE A N 1
ATOM 821 C CA . ILE A 1 100 ? 23.312 4.595 -5.249 1 96.04 100 ILE A CA 1
ATOM 822 C C . ILE A 1 100 ? 22.881 3.165 -4.931 1 96.04 100 ILE A C 1
ATOM 824 O O . ILE A 1 100 ? 23.203 2.233 -5.672 1 96.04 100 ILE A O 1
ATOM 828 N N . TYR A 1 101 ? 22.168 3.012 -3.89 1 96.59 101 TYR A N 1
ATOM 829 C CA . TYR A 1 101 ? 21.688 1.7 -3.469 1 96.59 101 TYR A CA 1
ATOM 830 C C . TYR A 1 101 ? 20.822 1.064 -4.55 1 96.59 101 TYR A C 1
ATOM 832 O O . TYR A 1 101 ? 21.076 -0.066 -4.972 1 96.59 101 TYR A O 1
ATOM 840 N N . SER A 1 102 ? 19.785 1.816 -4.982 1 96.9 102 SER A N 1
ATOM 841 C CA . SER A 1 102 ? 18.848 1.251 -5.946 1 96.9 102 SER A CA 1
ATOM 842 C C . SER A 1 102 ? 19.509 1.046 -7.305 1 96.9 102 SER A C 1
ATOM 844 O O . SER A 1 102 ? 19.18 0.101 -8.025 1 96.9 102 SER A O 1
ATOM 846 N N . GLY A 1 103 ? 20.493 1.888 -7.653 1 97.15 103 GLY A N 1
ATOM 847 C CA . GLY A 1 103 ? 21.231 1.694 -8.89 1 97.15 103 GLY A CA 1
ATOM 848 C C . GLY A 1 103 ? 21.993 0.383 -8.932 1 97.15 103 GLY A C 1
ATOM 849 O O . GLY A 1 103 ? 21.935 -0.344 -9.926 1 97.15 103 GLY A O 1
ATOM 850 N N . LEU A 1 104 ? 22.659 0.103 -7.886 1 96.83 104 LEU A N 1
ATOM 851 C CA . LEU A 1 104 ? 23.429 -1.134 -7.817 1 96.83 104 LEU A CA 1
ATOM 852 C C . LEU A 1 104 ? 22.506 -2.345 -7.741 1 96.83 104 LEU A C 1
ATOM 854 O O . LEU A 1 104 ? 22.8 -3.392 -8.322 1 96.83 104 LEU A O 1
ATOM 858 N N . LEU A 1 105 ? 21.425 -2.163 -7.044 1 96.92 105 LEU A N 1
ATOM 859 C CA . LEU A 1 105 ? 20.446 -3.239 -6.937 1 96.92 105 LEU A CA 1
ATOM 860 C C . LEU A 1 105 ? 19.85 -3.57 -8.301 1 96.92 105 LEU A C 1
ATOM 862 O O . LEU A 1 105 ? 19.76 -4.741 -8.677 1 96.92 105 LEU A O 1
ATOM 866 N N . VAL A 1 106 ? 19.458 -2.549 -9.031 1 97.36 106 VAL A N 1
ATOM 867 C CA . VAL A 1 106 ? 18.838 -2.731 -10.34 1 97.36 106 VAL A CA 1
ATOM 868 C C . VAL A 1 106 ? 19.832 -3.388 -11.296 1 97.36 106 VAL A C 1
ATOM 870 O O . VAL A 1 106 ? 19.449 -4.213 -12.128 1 97.36 106 VAL A O 1
ATOM 873 N N . ALA A 1 107 ? 21.078 -3.036 -11.223 1 96.58 107 ALA A N 1
ATOM 874 C CA . ALA A 1 107 ? 22.098 -3.667 -12.056 1 96.58 107 ALA A CA 1
ATOM 875 C C . ALA A 1 107 ? 22.176 -5.167 -11.785 1 96.58 107 ALA A C 1
ATOM 877 O O . ALA A 1 107 ? 22.24 -5.97 -12.719 1 96.58 107 ALA A O 1
ATOM 878 N N . LYS A 1 108 ? 22.114 -5.551 -10.583 1 96.44 108 LYS A N 1
ATOM 879 C CA . LYS A 1 108 ? 22.16 -6.966 -10.226 1 96.44 108 LYS A CA 1
ATOM 880 C C . LYS A 1 108 ? 20.907 -7.694 -10.703 1 96.44 108 LYS A C 1
ATOM 882 O O . LYS A 1 108 ? 20.989 -8.813 -11.213 1 96.44 108 LYS A O 1
ATOM 887 N N . ILE A 1 109 ? 19.766 -7.056 -10.509 1 95.69 109 ILE A N 1
ATOM 888 C CA . ILE A 1 109 ? 18.506 -7.655 -10.935 1 95.69 109 ILE A CA 1
ATOM 889 C C . ILE A 1 109 ? 18.524 -7.877 -12.445 1 95.69 109 ILE A C 1
ATOM 891 O O . ILE A 1 109 ? 18.133 -8.943 -12.927 1 95.69 109 ILE A O 1
ATOM 895 N N . ALA A 1 110 ? 18.983 -6.897 -13.138 1 95.68 110 ALA A N 1
ATOM 896 C CA . ALA A 1 110 ? 19.04 -7.004 -14.594 1 95.68 110 ALA A CA 1
ATOM 897 C C . ALA A 1 110 ? 19.931 -8.165 -15.024 1 95.68 110 ALA A C 1
ATOM 899 O O . ALA A 1 110 ? 19.557 -8.953 -15.896 1 95.68 110 ALA A O 1
ATOM 900 N N . VAL A 1 111 ? 21.04 -8.311 -14.404 1 94.82 111 VAL A N 1
ATOM 901 C CA . VAL A 1 111 ? 21.971 -9.377 -14.759 1 94.82 111 VAL A CA 1
ATOM 902 C C . VAL A 1 111 ? 21.367 -10.732 -14.398 1 94.82 111 VAL A C 1
ATOM 904 O O . VAL A 1 111 ? 21.457 -11.685 -15.175 1 94.82 111 VAL A O 1
ATOM 907 N N . ILE A 1 112 ? 20.754 -10.849 -13.314 1 93.95 112 ILE A N 1
ATOM 908 C CA . ILE A 1 112 ? 20.176 -12.103 -12.843 1 93.95 112 ILE A CA 1
ATOM 909 C C . ILE A 1 112 ? 19.102 -12.575 -13.82 1 93.95 112 ILE A C 1
ATOM 911 O O . ILE A 1 112 ? 19.11 -13.731 -14.25 1 93.95 112 ILE A O 1
ATOM 915 N N . PHE A 1 113 ? 18.242 -11.746 -14.26 1 92.83 113 PHE A N 1
ATOM 916 C CA . PHE A 1 113 ? 17.122 -12.157 -15.098 1 92.83 113 PHE A CA 1
ATOM 917 C C . PHE A 1 113 ? 17.562 -12.319 -16.548 1 92.83 113 PHE A C 1
ATOM 919 O O . PHE A 1 113 ? 16.977 -13.105 -17.296 1 92.83 113 PHE A O 1
ATOM 926 N N . LYS A 1 114 ? 18.608 -11.668 -16.909 1 91.94 114 LYS A N 1
ATOM 927 C CA . LYS A 1 114 ? 19.092 -11.804 -18.28 1 91.94 114 LYS A CA 1
ATOM 928 C C . LYS A 1 114 ? 19.968 -13.044 -18.433 1 91.94 114 LYS A C 1
ATOM 930 O O . LYS A 1 114 ? 20.115 -13.574 -19.536 1 91.94 114 LYS A O 1
ATOM 935 N N . THR A 1 115 ? 20.505 -13.592 -17.355 1 91.05 115 THR A N 1
ATOM 936 C CA . THR A 1 115 ? 21.449 -14.697 -17.48 1 91.05 115 THR A CA 1
ATOM 937 C C . THR A 1 115 ? 20.813 -16.007 -17.025 1 91.05 115 THR A C 1
ATOM 939 O O . THR A 1 115 ? 20.711 -16.957 -17.804 1 91.05 115 THR A O 1
ATOM 942 N N . PHE A 1 116 ? 20.296 -16.044 -15.768 1 86.87 116 PHE A N 1
ATOM 943 C CA . PHE A 1 116 ? 19.866 -17.356 -15.301 1 86.87 116 PHE A CA 1
ATOM 944 C C . PHE A 1 116 ? 18.496 -17.273 -14.638 1 86.87 116 PHE A C 1
ATOM 946 O O . PHE A 1 116 ? 18.006 -18.26 -14.086 1 86.87 116 PHE A O 1
ATOM 953 N N . GLY A 1 117 ? 17.848 -16.185 -14.663 1 82.92 117 GLY A N 1
ATOM 954 C CA . GLY A 1 117 ? 16.568 -16.022 -13.992 1 82.92 117 GLY A CA 1
ATOM 955 C C . GLY A 1 117 ? 15.506 -16.984 -14.492 1 82.92 117 GLY A C 1
ATOM 956 O O . GLY A 1 117 ? 14.787 -17.591 -13.695 1 82.92 117 GLY A O 1
ATOM 957 N N . SER A 1 118 ? 15.418 -17.206 -15.727 1 79.27 118 SER A N 1
ATOM 958 C CA . SER A 1 118 ? 14.397 -18.061 -16.323 1 79.27 118 SER A CA 1
ATOM 959 C C . SER A 1 118 ? 14.71 -19.536 -16.096 1 79.27 118 SER A C 1
ATOM 961 O O . SER A 1 118 ? 13.819 -20.384 -16.17 1 79.27 118 SER A O 1
ATOM 963 N N . LEU A 1 119 ? 15.938 -19.833 -15.692 1 78.35 119 LEU A N 1
ATOM 964 C CA . LEU A 1 119 ? 16.352 -21.216 -15.484 1 78.35 119 LEU A CA 1
ATOM 965 C C . LEU A 1 119 ? 16.031 -21.672 -14.065 1 78.35 119 LEU A C 1
ATOM 967 O O . LEU A 1 119 ? 15.832 -22.864 -13.821 1 78.35 119 LEU A O 1
ATOM 971 N N . LEU A 1 120 ? 15.894 -20.711 -13.173 1 76.52 120 LEU A N 1
ATOM 972 C CA . LEU A 1 120 ? 15.669 -21.011 -11.763 1 76.52 120 LEU A CA 1
ATOM 973 C C . LEU A 1 120 ? 14.249 -21.52 -11.536 1 76.52 120 LEU A C 1
ATOM 975 O O . LEU A 1 120 ? 14.017 -22.352 -10.657 1 76.52 120 LEU A O 1
ATOM 979 N N . GLY A 1 121 ? 13.271 -21.06 -12.19 1 65.46 121 GLY A N 1
ATOM 980 C CA . GLY A 1 121 ? 11.88 -21.448 -12.016 1 65.46 121 GLY A CA 1
ATOM 981 C C . GLY A 1 121 ? 11.638 -22.926 -12.257 1 65.46 121 GLY A C 1
ATOM 982 O O . GLY A 1 121 ? 10.75 -23.523 -11.645 1 65.46 121 GLY A O 1
ATOM 983 N N . GLY A 1 122 ? 12.354 -23.526 -13.084 1 60.11 122 GLY A N 1
ATOM 984 C CA . GLY A 1 122 ? 12.184 -24.932 -13.413 1 60.11 122 GLY A CA 1
ATOM 985 C C . GLY A 1 122 ? 12.848 -25.863 -12.416 1 60.11 122 GLY A C 1
ATOM 986 O O . GLY A 1 122 ? 12.456 -27.024 -12.287 1 60.11 122 GLY A O 1
ATOM 987 N N . GLU A 1 123 ? 13.845 -25.39 -11.725 1 58.78 123 GLU A N 1
ATOM 988 C CA . GLU A 1 123 ? 14.641 -26.367 -10.988 1 58.78 123 GLU A CA 1
ATOM 989 C C . GLU A 1 123 ? 14.385 -26.268 -9.487 1 58.78 123 GLU A C 1
ATOM 991 O O . GLU A 1 123 ? 14.267 -27.287 -8.804 1 58.78 123 GLU A O 1
ATOM 996 N N . GLN A 1 124 ? 14.441 -25.013 -8.949 1 64.18 124 GLN A N 1
ATOM 997 C CA . GLN A 1 124 ? 14.463 -24.947 -7.492 1 64.18 124 GLN A CA 1
ATOM 998 C C . GLN A 1 124 ? 13.531 -23.855 -6.976 1 64.18 124 GLN A C 1
ATOM 1000 O O . GLN A 1 124 ? 13.812 -22.665 -7.136 1 64.18 124 GLN A O 1
ATOM 1005 N N . ALA A 1 125 ? 12.405 -24.302 -6.456 1 67.4 125 ALA A N 1
ATOM 1006 C CA . ALA A 1 125 ? 11.461 -23.401 -5.8 1 67.4 125 ALA A CA 1
ATOM 1007 C C . ALA A 1 125 ? 12.147 -22.592 -4.702 1 67.4 125 ALA A C 1
ATOM 1009 O O . ALA A 1 125 ? 11.823 -21.421 -4.492 1 67.4 125 ALA A O 1
ATOM 1010 N N . TRP A 1 126 ? 13.155 -23.127 -4.178 1 77.42 126 TRP A N 1
ATOM 1011 C CA . TRP A 1 126 ? 13.875 -22.47 -3.093 1 77.42 126 TRP A CA 1
ATOM 1012 C C . TRP A 1 126 ? 14.653 -21.264 -3.607 1 77.42 126 TRP A C 1
ATOM 1014 O O . TRP A 1 126 ? 14.666 -20.208 -2.97 1 77.42 126 TRP A O 1
ATOM 1024 N N . GLY A 1 127 ? 15.254 -21.486 -4.785 1 81.64 127 GLY A N 1
ATOM 1025 C CA . GLY A 1 127 ? 16.034 -20.395 -5.347 1 81.64 127 GLY A CA 1
ATOM 1026 C C . GLY A 1 127 ? 15.189 -19.198 -5.741 1 81.64 127 GLY A C 1
ATOM 1027 O O . GLY A 1 127 ? 15.521 -18.06 -5.403 1 81.64 127 GLY A O 1
ATOM 1028 N N . THR A 1 128 ? 14.057 -19.408 -6.356 1 86.1 128 THR A N 1
ATOM 1029 C CA . THR A 1 128 ? 13.182 -18.323 -6.787 1 86.1 128 THR A CA 1
ATOM 1030 C C . THR A 1 128 ? 12.566 -17.615 -5.584 1 86.1 128 THR A C 1
ATOM 1032 O O . THR A 1 128 ? 12.47 -16.386 -5.562 1 86.1 128 THR A O 1
ATOM 1035 N N . ASN A 1 129 ? 12.282 -18.368 -4.568 1 87.02 129 ASN A N 1
ATOM 1036 C CA . ASN A 1 129 ? 11.698 -17.794 -3.36 1 87.02 129 ASN A CA 1
ATOM 1037 C C . ASN A 1 129 ? 12.692 -16.898 -2.628 1 87.02 129 ASN A C 1
ATOM 1039 O O . ASN A 1 129 ? 12.326 -15.829 -2.137 1 87.02 129 ASN A O 1
ATOM 1043 N N . LEU A 1 130 ? 13.864 -17.4 -2.57 1 88.77 130 LEU A N 1
ATOM 1044 C CA . LEU A 1 130 ? 14.891 -16.631 -1.875 1 88.77 130 LEU A CA 1
ATOM 1045 C C . LEU A 1 130 ? 15.198 -15.336 -2.619 1 88.77 130 LEU A C 1
ATOM 1047 O O . LEU A 1 130 ? 15.404 -14.291 -1.998 1 88.77 130 LEU A O 1
ATOM 1051 N N . LEU A 1 131 ? 15.245 -15.4 -3.898 1 90.82 131 LEU A N 1
ATOM 1052 C CA . LEU A 1 131 ? 15.491 -14.207 -4.701 1 90.82 131 LEU A CA 1
ATOM 1053 C C . LEU A 1 131 ? 14.333 -13.222 -4.578 1 90.82 131 LEU A C 1
ATOM 1055 O O . LEU A 1 131 ? 14.551 -12.018 -4.42 1 90.82 131 LEU A O 1
ATOM 1059 N N . GLU A 1 132 ? 13.133 -13.775 -4.66 1 91.49 132 GLU A N 1
ATOM 1060 C CA . GLU A 1 132 ? 11.95 -12.937 -4.484 1 91.49 132 GLU A CA 1
ATOM 1061 C C . GLU A 1 132 ? 11.948 -12.266 -3.114 1 91.49 132 GLU A C 1
ATOM 1063 O O . GLU A 1 132 ? 11.636 -11.079 -2.999 1 91.49 132 GLU A O 1
ATOM 1068 N N . PHE A 1 133 ? 12.297 -13.012 -2.166 1 91.77 133 PHE A N 1
ATOM 1069 C CA . PHE A 1 133 ? 12.379 -12.532 -0.792 1 91.77 133 PHE A CA 1
ATOM 1070 C C . PHE A 1 133 ? 13.4 -11.407 -0.671 1 91.77 133 PHE A C 1
ATOM 1072 O O . PHE A 1 133 ? 13.119 -10.367 -0.073 1 91.77 133 PHE A O 1
ATOM 1079 N N . ALA A 1 134 ? 14.503 -11.575 -1.233 1 94.38 134 ALA A N 1
ATOM 1080 C CA . ALA A 1 134 ? 15.584 -10.595 -1.16 1 94.38 134 ALA A CA 1
ATOM 1081 C C . ALA A 1 134 ? 15.207 -9.308 -1.888 1 94.38 134 ALA A C 1
ATOM 1083 O O . ALA A 1 134 ? 15.4 -8.21 -1.361 1 94.38 134 ALA A O 1
ATOM 1084 N N . ILE A 1 135 ? 14.659 -9.422 -3.045 1 95.73 135 ILE A N 1
ATOM 1085 C CA . ILE A 1 135 ? 14.303 -8.242 -3.826 1 95.73 135 ILE A CA 1
ATOM 1086 C C . ILE A 1 135 ? 13.156 -7.499 -3.143 1 95.73 135 ILE A C 1
ATOM 1088 O O . ILE A 1 135 ? 13.161 -6.268 -3.072 1 95.73 135 ILE A O 1
ATOM 1092 N N . ALA A 1 136 ? 12.222 -8.242 -2.616 1 95.04 136 ALA A N 1
ATOM 1093 C CA . ALA A 1 136 ? 11.104 -7.632 -1.9 1 95.04 136 ALA A CA 1
ATOM 1094 C C . ALA A 1 136 ? 11.588 -6.891 -0.656 1 95.04 136 ALA A C 1
ATOM 1096 O O . ALA A 1 136 ? 10.934 -5.957 -0.188 1 95.04 136 ALA A O 1
ATOM 1097 N N . GLY A 1 137 ? 12.73 -7.277 -0.173 1 95.71 137 GLY A N 1
ATOM 1098 C CA . GLY A 1 137 ? 13.321 -6.628 0.987 1 95.71 137 GLY A CA 1
ATOM 1099 C C . GLY A 1 137 ? 13.641 -5.164 0.754 1 95.71 137 GLY A C 1
ATOM 1100 O O . GLY A 1 137 ? 13.83 -4.405 1.706 1 95.71 137 GLY A O 1
ATOM 1101 N N . THR A 1 138 ? 13.616 -4.712 -0.489 1 96.92 138 THR A N 1
ATOM 1102 C CA . THR A 1 138 ? 13.842 -3.312 -0.834 1 96.92 138 THR A CA 1
ATOM 1103 C C . THR A 1 138 ? 12.811 -2.415 -0.156 1 96.92 138 THR A C 1
ATOM 1105 O O . THR A 1 138 ? 13.126 -1.295 0.25 1 96.92 138 THR A O 1
ATOM 1108 N N . GLY A 1 139 ? 11.59 -2.936 -0.057 1 94.54 139 GLY A N 1
ATOM 1109 C CA . GLY A 1 139 ? 10.576 -2.184 0.665 1 94.54 139 GLY A CA 1
ATOM 1110 C C . GLY A 1 139 ? 10.93 -1.949 2.121 1 94.54 139 GLY A C 1
ATOM 1111 O O . GLY A 1 139 ? 10.659 -0.878 2.667 1 94.54 139 GLY A O 1
ATOM 1112 N N . GLY A 1 140 ? 11.51 -2.923 2.747 1 93.58 140 GLY A N 1
ATOM 1113 C CA . GLY A 1 140 ? 11.953 -2.795 4.126 1 93.58 140 GLY A CA 1
ATOM 1114 C C . GLY A 1 140 ? 13.092 -1.808 4.297 1 93.58 140 GLY A C 1
ATOM 1115 O O . GLY A 1 140 ? 13.106 -1.028 5.251 1 93.58 140 GLY A O 1
ATOM 1116 N N . VAL A 1 141 ? 14.019 -1.826 3.371 1 94.9 141 VAL A N 1
ATOM 1117 C CA . VAL A 1 141 ? 15.132 -0.884 3.407 1 94.9 141 VAL A CA 1
ATOM 1118 C C . VAL A 1 141 ? 14.6 0.547 3.361 1 94.9 141 VAL A C 1
ATOM 1120 O O . VAL A 1 141 ? 15.031 1.402 4.138 1 94.9 141 VAL A O 1
ATOM 1123 N N . PHE A 1 142 ? 13.64 0.771 2.494 1 94.68 142 PHE A N 1
ATOM 1124 C CA . PHE A 1 142 ? 13.046 2.098 2.376 1 94.68 142 PHE A CA 1
ATOM 1125 C C . PHE A 1 142 ? 12.371 2.506 3.68 1 94.68 142 PHE A C 1
ATOM 1127 O O . PHE A 1 142 ? 12.551 3.63 4.153 1 94.68 142 PHE A O 1
ATOM 1134 N N . ALA A 1 143 ? 11.66 1.616 4.239 1 91.19 143 ALA A N 1
ATOM 1135 C CA . ALA A 1 143 ? 10.947 1.902 5.481 1 91.19 143 ALA A CA 1
ATOM 1136 C C . ALA A 1 143 ? 11.92 2.238 6.607 1 91.19 143 ALA A C 1
ATOM 1138 O O . ALA A 1 143 ? 11.672 3.151 7.399 1 91.19 143 ALA A O 1
ATOM 1139 N N . PHE A 1 144 ? 13.002 1.583 6.654 1 90.23 144 PHE A N 1
ATOM 1140 C CA . PHE A 1 144 ? 13.976 1.801 7.717 1 90.23 144 PHE A CA 1
ATOM 1141 C C . PHE A 1 144 ? 14.708 3.123 7.518 1 90.23 144 PHE A C 1
ATOM 1143 O O . PHE A 1 144 ? 15.065 3.793 8.489 1 90.23 144 PHE A O 1
ATOM 1150 N N . ILE A 1 145 ? 14.92 3.454 6.264 1 90.16 145 ILE A N 1
ATOM 1151 C CA . ILE A 1 145 ? 15.559 4.734 5.98 1 90.16 145 ILE A CA 1
ATOM 1152 C C . ILE A 1 145 ? 14.674 5.874 6.479 1 90.16 145 ILE A C 1
ATOM 1154 O O . ILE A 1 145 ? 15.158 6.809 7.122 1 90.16 145 ILE A O 1
ATOM 1158 N N . ILE A 1 146 ? 13.421 5.755 6.235 1 87.59 146 ILE A N 1
ATOM 1159 C CA . ILE A 1 146 ? 12.485 6.789 6.662 1 87.59 146 ILE A CA 1
ATOM 1160 C C . ILE A 1 146 ? 12.397 6.808 8.187 1 87.59 146 ILE A C 1
ATOM 1162 O O . ILE A 1 146 ? 12.283 7.875 8.795 1 87.59 146 ILE A O 1
ATOM 1166 N N . ALA A 1 147 ? 12.507 5.71 8.771 1 84.28 147 ALA A N 1
ATOM 1167 C CA . ALA A 1 147 ? 12.397 5.605 10.224 1 84.28 147 ALA A CA 1
ATOM 1168 C C . ALA A 1 147 ? 13.667 6.105 10.907 1 84.28 147 ALA A C 1
ATOM 1170 O O . ALA A 1 147 ? 13.655 6.419 12.1 1 84.28 147 ALA A O 1
ATOM 1171 N N . GLY A 1 148 ? 14.727 6.157 10.242 1 80.15 148 GLY A N 1
ATOM 1172 C CA . GLY A 1 148 ? 16 6.575 10.808 1 80.15 148 GLY A CA 1
ATOM 1173 C C . GLY A 1 148 ? 16.131 8.081 10.933 1 80.15 148 GLY A C 1
ATOM 1174 O O . GLY A 1 148 ? 17.233 8.6 11.127 1 80.15 148 GLY A O 1
ATOM 1175 N N . ARG A 1 149 ? 15.064 8.723 10.87 1 78.07 149 ARG A N 1
ATOM 1176 C CA . ARG A 1 149 ? 15.074 10.174 11.018 1 78.07 149 ARG A CA 1
ATOM 1177 C C . ARG A 1 149 ? 15.379 10.576 12.457 1 78.07 149 ARG A C 1
ATOM 1179 O O . ARG A 1 149 ? 14.958 9.9 13.398 1 78.07 149 ARG A O 1
ATOM 1186 N N . LYS A 1 150 ? 16.047 11.663 12.538 1 73.83 150 LYS A N 1
ATOM 1187 C CA . LYS A 1 150 ? 16.442 12.144 13.859 1 73.83 150 LYS A CA 1
ATOM 1188 C C . LYS A 1 150 ? 15.297 12.888 14.539 1 73.83 150 LYS A C 1
ATOM 1190 O O . LYS A 1 150 ? 14.975 12.618 15.698 1 73.83 150 LYS A O 1
ATOM 1195 N N . ARG A 1 151 ? 14.661 13.786 13.78 1 72.64 151 ARG A N 1
ATOM 1196 C CA . ARG A 1 151 ? 13.671 14.674 14.382 1 72.64 151 ARG A CA 1
ATOM 1197 C C . ARG A 1 151 ? 12.275 14.064 14.314 1 72.64 151 ARG A C 1
ATOM 1199 O O . ARG A 1 151 ? 11.94 13.374 13.349 1 72.64 151 ARG A O 1
ATOM 1206 N N . ARG A 1 152 ? 11.576 14.361 15.289 1 73 152 ARG A N 1
ATOM 1207 C CA . ARG A 1 152 ? 10.17 13.969 15.308 1 73 152 ARG A CA 1
ATOM 1208 C C . ARG A 1 152 ? 9.352 14.817 14.341 1 73 152 ARG A C 1
ATOM 1210 O O . ARG A 1 152 ? 9.373 16.047 14.414 1 73 152 ARG A O 1
ATOM 1217 N N . PRO A 1 153 ? 8.781 14.07 13.509 1 75.16 153 PRO A N 1
ATOM 1218 C CA . PRO A 1 153 ? 7.967 14.827 12.555 1 75.16 153 PRO A CA 1
ATOM 1219 C C . PRO A 1 153 ? 6.699 15.398 13.185 1 75.16 153 PRO A C 1
ATOM 1221 O O . PRO A 1 153 ? 6.206 14.864 14.181 1 75.16 153 PRO A O 1
ATOM 1224 N N . THR A 1 154 ? 6.266 16.512 12.654 1 73.38 154 THR A N 1
ATOM 1225 C CA . THR A 1 154 ? 4.946 17.028 12.997 1 73.38 154 THR A CA 1
ATOM 1226 C C . THR A 1 154 ? 3.858 16.029 12.615 1 73.38 154 THR A C 1
ATOM 1228 O O . THR A 1 154 ? 4.099 15.111 11.828 1 73.38 154 THR A O 1
ATOM 1231 N N . PRO A 1 155 ? 2.776 16.059 13.236 1 70.14 155 PRO A N 1
ATOM 1232 C CA . PRO A 1 155 ? 1.699 15.12 12.914 1 70.14 155 PRO A CA 1
ATOM 1233 C C . PRO A 1 155 ? 1.387 15.07 11.42 1 70.14 155 PRO A C 1
ATOM 1235 O O . PRO A 1 155 ? 1.153 13.991 10.87 1 70.14 155 PRO A O 1
ATOM 1238 N N . SER A 1 156 ? 1.423 16.206 10.846 1 71.04 156 SER A N 1
ATOM 1239 C CA . SER A 1 156 ? 1.157 16.255 9.412 1 71.04 156 SER A CA 1
ATOM 1240 C C . SER A 1 156 ? 2.274 15.582 8.62 1 71.04 156 SER A C 1
ATOM 1242 O O . SER A 1 156 ? 2.012 14.889 7.634 1 71.04 156 SER A O 1
ATOM 1244 N N . GLN A 1 157 ? 3.503 15.736 9.062 1 76.93 157 GLN A N 1
ATOM 1245 C CA . GLN A 1 157 ? 4.641 15.121 8.386 1 76.93 157 GLN A CA 1
ATOM 1246 C C . GLN A 1 157 ? 4.645 13.608 8.581 1 76.93 157 GLN A C 1
ATOM 1248 O O . GLN A 1 157 ? 5.035 12.862 7.681 1 76.93 157 GLN A O 1
ATOM 1253 N N . LYS A 1 158 ? 4.191 13.259 9.716 1 78.99 158 LYS A N 1
ATOM 1254 C CA . LYS A 1 158 ? 4.147 11.834 10.029 1 78.99 158 LYS A CA 1
ATOM 1255 C C . LYS A 1 158 ? 3.219 11.089 9.073 1 78.99 158 LYS A C 1
ATOM 1257 O O . LYS A 1 158 ? 3.562 10.013 8.579 1 78.99 158 LYS A O 1
ATOM 1262 N N . VAL A 1 159 ? 2.116 11.665 8.852 1 76.17 159 VAL A N 1
ATOM 1263 C CA . VAL A 1 159 ? 1.15 11.045 7.95 1 76.17 159 VAL A CA 1
ATOM 1264 C C . VAL A 1 159 ? 1.719 11.002 6.534 1 76.17 159 VAL A C 1
ATOM 1266 O O . VAL A 1 159 ? 1.525 10.023 5.809 1 76.17 159 VAL A O 1
ATOM 1269 N N . CYS A 1 160 ? 2.393 12.006 6.199 1 78.87 160 CYS A N 1
ATOM 1270 C CA . CYS A 1 160 ? 3.017 12.058 4.882 1 78.87 160 CYS A CA 1
ATOM 1271 C C . CYS A 1 160 ? 4.063 10.961 4.729 1 78.87 160 CYS A C 1
ATOM 1273 O O . CYS A 1 160 ? 4.125 10.296 3.694 1 78.87 160 CYS A O 1
ATOM 1275 N N . LEU A 1 161 ? 4.802 10.791 5.714 1 85.22 161 LEU A N 1
ATOM 1276 C CA . LEU A 1 161 ? 5.84 9.766 5.693 1 85.22 161 LEU A CA 1
ATOM 1277 C C . LEU A 1 161 ? 5.226 8.372 5.624 1 85.22 161 LEU A C 1
ATOM 1279 O O . LEU A 1 161 ? 5.715 7.509 4.892 1 85.22 161 LEU A O 1
ATOM 1283 N N . LYS A 1 162 ? 4.166 8.211 6.309 1 82.89 162 LYS A N 1
ATOM 1284 C CA . LYS A 1 162 ? 3.487 6.919 6.297 1 82.89 162 LYS A CA 1
ATOM 1285 C C . LYS A 1 162 ? 2.877 6.631 4.928 1 82.89 162 LYS A C 1
ATOM 1287 O O . LYS A 1 162 ? 2.911 5.493 4.454 1 82.89 162 LYS A O 1
ATOM 1292 N N . PHE A 1 163 ? 2.35 7.633 4.399 1 82.53 163 PHE A N 1
ATOM 1293 C CA . PHE A 1 163 ? 1.813 7.488 3.051 1 82.53 163 PHE A CA 1
ATOM 1294 C C . PHE A 1 163 ? 2.906 7.071 2.074 1 82.53 163 PHE A C 1
ATOM 1296 O O . PHE A 1 163 ? 2.719 6.144 1.283 1 82.53 163 PHE A O 1
ATOM 1303 N N . MET A 1 164 ? 3.984 7.75 2.128 1 86.63 164 MET A N 1
ATOM 1304 C CA . MET A 1 164 ? 5.098 7.457 1.231 1 86.63 164 MET A CA 1
ATOM 1305 C C . MET A 1 164 ? 5.58 6.022 1.414 1 86.63 164 MET A C 1
ATOM 1307 O O . MET A 1 164 ? 5.866 5.33 0.435 1 86.63 164 MET A O 1
ATOM 1311 N N . GLN A 1 165 ? 5.646 5.648 2.598 1 89.56 165 GLN A N 1
ATOM 1312 C CA . GLN A 1 165 ? 6.089 4.291 2.899 1 89.56 165 GLN A CA 1
ATOM 1313 C C . GLN A 1 165 ? 5.142 3.257 2.297 1 89.56 165 GLN A C 1
ATOM 1315 O O . GLN A 1 165 ? 5.585 2.294 1.668 1 89.56 165 GLN A O 1
ATOM 1320 N N . GLN A 1 166 ? 3.891 3.477 2.465 1 87.61 166 GLN A N 1
ATOM 1321 C CA . GLN A 1 166 ? 2.904 2.534 1.95 1 87.61 166 GLN A CA 1
ATOM 1322 C C . GLN A 1 166 ? 2.889 2.532 0.424 1 87.61 166 GLN A C 1
ATOM 1324 O O . GLN A 1 166 ? 2.725 1.481 -0.199 1 87.61 166 GLN A O 1
ATOM 1329 N N . HIS A 1 167 ? 3.009 3.66 -0.069 1 88.62 167 HIS A N 1
ATOM 1330 C CA . HIS A 1 167 ? 3.022 3.786 -1.522 1 88.62 167 HIS A CA 1
ATOM 1331 C C . HIS A 1 167 ? 4.202 3.037 -2.13 1 88.62 167 HIS A C 1
ATOM 1333 O O . HIS A 1 167 ? 4.036 2.287 -3.095 1 88.62 167 HIS A O 1
ATOM 1339 N N . VAL A 1 168 ? 5.355 3.253 -1.625 1 92.28 168 VAL A N 1
ATOM 1340 C CA . VAL A 1 168 ? 6.559 2.611 -2.145 1 92.28 168 VAL A CA 1
ATOM 1341 C C . VAL A 1 168 ? 6.465 1.1 -1.946 1 92.28 168 VAL A C 1
ATOM 1343 O O . VAL A 1 168 ? 6.84 0.327 -2.831 1 92.28 168 VAL A O 1
ATOM 1346 N N . LEU A 1 169 ? 5.988 0.748 -0.804 1 92.92 169 LEU A N 1
ATOM 1347 C CA . LEU A 1 169 ? 5.835 -0.68 -0.546 1 92.92 169 LEU A CA 1
ATOM 1348 C C . LEU A 1 169 ? 4.907 -1.321 -1.573 1 92.92 169 LEU A C 1
ATOM 1350 O O . LEU A 1 169 ? 5.206 -2.396 -2.099 1 92.92 169 LEU A O 1
ATOM 1354 N N . LEU A 1 170 ? 3.826 -0.681 -1.865 1 92.22 170 LEU A N 1
ATOM 1355 C CA . LEU A 1 170 ? 2.884 -1.201 -2.85 1 92.22 170 LEU A CA 1
ATOM 1356 C C . LEU A 1 170 ? 3.535 -1.303 -4.225 1 92.22 170 LEU A C 1
ATOM 1358 O O . LEU A 1 170 ? 3.323 -2.281 -4.946 1 92.22 170 LEU A O 1
ATOM 1362 N N . GLU A 1 171 ? 4.32 -0.345 -4.56 1 92.62 171 GLU A N 1
ATOM 1363 C CA . GLU A 1 171 ? 4.998 -0.347 -5.853 1 92.62 171 GLU A CA 1
ATOM 1364 C C . GLU A 1 171 ? 6.047 -1.453 -5.925 1 92.62 171 GLU A C 1
ATOM 1366 O O . GLU A 1 171 ? 6.221 -2.083 -6.97 1 92.62 171 GLU A O 1
ATOM 1371 N N . ILE A 1 172 ? 6.714 -1.632 -4.838 1 94.44 172 ILE A N 1
ATOM 1372 C CA . ILE A 1 172 ? 7.739 -2.669 -4.805 1 94.44 172 ILE A CA 1
ATOM 1373 C C . ILE A 1 172 ? 7.085 -4.045 -4.905 1 94.44 172 ILE A C 1
ATOM 1375 O O . ILE A 1 172 ? 7.549 -4.908 -5.655 1 94.44 172 ILE A O 1
ATOM 1379 N N . VAL A 1 173 ? 6.027 -4.216 -4.176 1 92.97 173 VAL A N 1
ATOM 1380 C CA . VAL A 1 173 ? 5.296 -5.479 -4.218 1 92.97 173 VAL A CA 1
ATOM 1381 C C . VAL A 1 173 ? 4.827 -5.758 -5.644 1 92.97 173 VAL A C 1
ATOM 1383 O O . VAL A 1 173 ? 4.988 -6.871 -6.151 1 92.97 173 VAL A O 1
ATOM 1386 N N . ASP A 1 174 ? 4.301 -4.771 -6.251 1 93.67 174 ASP A N 1
ATOM 1387 C CA . ASP A 1 174 ? 3.826 -4.907 -7.625 1 93.67 174 ASP A CA 1
ATOM 1388 C C . ASP A 1 174 ? 4.975 -5.243 -8.573 1 93.67 174 ASP A C 1
ATOM 1390 O O . ASP A 1 174 ? 4.847 -6.125 -9.424 1 93.67 174 ASP A O 1
ATOM 1394 N N . SER A 1 175 ? 6.076 -4.586 -8.396 1 94.97 175 SER A N 1
ATOM 1395 C CA . SER A 1 175 ? 7.237 -4.789 -9.255 1 94.97 175 SER A CA 1
ATOM 1396 C C . SER A 1 175 ? 7.817 -6.189 -9.079 1 94.97 175 SER A C 1
ATOM 1398 O O . SER A 1 175 ? 8.151 -6.856 -10.06 1 94.97 175 SER A O 1
ATOM 1400 N N . VAL A 1 176 ? 7.924 -6.604 -7.849 1 94.05 176 VAL A N 1
ATOM 1401 C CA . VAL A 1 176 ? 8.491 -7.922 -7.582 1 94.05 176 VAL A CA 1
ATOM 1402 C C . VAL A 1 176 ? 7.563 -9.004 -8.13 1 94.05 176 VAL A C 1
ATOM 1404 O O . VAL A 1 176 ? 8.023 -9.987 -8.715 1 94.05 176 VAL A O 1
ATOM 1407 N N . GLU A 1 177 ? 6.258 -8.81 -7.941 1 91.58 177 GLU A N 1
ATOM 1408 C CA . GLU A 1 177 ? 5.307 -9.753 -8.521 1 91.58 177 GLU A CA 1
ATOM 1409 C C . GLU A 1 177 ? 5.47 -9.842 -10.036 1 91.58 177 GLU A C 1
ATOM 1411 O O . GLU A 1 177 ? 5.348 -10.922 -10.617 1 91.58 177 GLU A O 1
ATOM 1416 N N . PHE A 1 178 ? 5.663 -8.751 -10.577 1 91.11 178 PHE A N 1
ATOM 1417 C CA . PHE A 1 178 ? 5.833 -8.71 -12.024 1 91.11 178 PHE A CA 1
ATOM 1418 C C . PHE A 1 178 ? 7.112 -9.425 -12.44 1 91.11 178 PHE A C 1
ATOM 1420 O O . PHE A 1 178 ? 7.133 -10.136 -13.447 1 91.11 178 PHE A O 1
ATOM 1427 N N . LEU A 1 179 ? 8.183 -9.333 -11.732 1 91.25 179 LEU A N 1
ATOM 1428 C CA . LEU A 1 179 ? 9.45 -10.003 -12.004 1 91.25 179 LEU A CA 1
ATOM 1429 C C . LEU A 1 179 ? 9.304 -11.515 -11.877 1 91.25 179 LEU A C 1
ATOM 1431 O O . LEU A 1 179 ? 10.011 -12.27 -12.549 1 91.25 179 LEU A O 1
ATOM 1435 N N . THR A 1 180 ? 8.414 -11.913 -11.004 1 87.53 180 THR A N 1
ATOM 1436 C CA . THR A 1 180 ? 8.239 -13.344 -10.784 1 87.53 180 THR A CA 1
ATOM 1437 C C . THR A 1 180 ? 7.736 -14.029 -12.051 1 87.53 180 THR A C 1
ATOM 1439 O O . THR A 1 180 ? 7.978 -15.22 -12.257 1 87.53 180 THR A O 1
ATOM 1442 N N . ILE A 1 181 ? 7.058 -13.292 -12.883 1 84.59 181 ILE A N 1
ATOM 1443 C CA . ILE A 1 181 ? 6.587 -13.838 -14.151 1 84.59 181 ILE A CA 1
ATOM 1444 C C . ILE A 1 181 ? 7.78 -14.243 -15.013 1 84.59 181 ILE A C 1
ATOM 1446 O O . ILE A 1 181 ? 7.689 -15.183 -15.807 1 84.59 181 ILE A O 1
ATOM 1450 N N . LEU A 1 182 ? 8.864 -13.552 -14.83 1 87.93 182 LEU A N 1
ATOM 1451 C CA . LEU A 1 182 ? 10.04 -13.779 -15.663 1 87.93 182 LEU A CA 1
ATOM 1452 C C . LEU A 1 182 ? 10.75 -15.068 -15.261 1 87.93 182 LEU A C 1
ATOM 1454 O O . LEU A 1 182 ? 11.54 -15.613 -16.034 1 87.93 182 LEU A O 1
ATOM 1458 N N . PHE A 1 183 ? 10.43 -15.525 -14.046 1 84.27 183 PHE A N 1
ATOM 1459 C CA . PHE A 1 183 ? 10.995 -16.806 -13.638 1 84.27 183 PHE A CA 1
ATOM 1460 C C . PHE A 1 183 ? 10.433 -17.941 -14.486 1 84.27 183 PHE A C 1
ATOM 1462 O O . PHE A 1 183 ? 11.106 -18.95 -14.707 1 84.27 183 PHE A O 1
ATOM 1469 N N . THR A 1 184 ? 9.219 -17.783 -14.987 1 76.98 184 THR A N 1
ATOM 1470 C CA . THR A 1 184 ? 8.568 -18.854 -15.733 1 76.98 184 THR A CA 1
ATOM 1471 C C . THR A 1 184 ? 8.493 -18.51 -17.218 1 76.98 184 THR A C 1
ATOM 1473 O O . THR A 1 184 ? 7.771 -19.161 -17.976 1 76.98 184 THR A O 1
ATOM 1476 N N . ALA A 1 185 ? 9.162 -17.54 -17.648 1 75.28 185 ALA A N 1
ATOM 1477 C CA . ALA A 1 185 ? 9.046 -17.015 -19.006 1 75.28 185 ALA A CA 1
ATOM 1478 C C . ALA A 1 185 ? 9.484 -18.054 -20.035 1 75.28 185 ALA A C 1
ATOM 1480 O O . ALA A 1 185 ? 8.88 -18.171 -21.103 1 75.28 185 ALA A O 1
ATOM 1481 N N . GLU A 1 186 ? 10.494 -18.835 -19.768 1 66.61 186 GLU A N 1
ATOM 1482 C CA . GLU A 1 186 ? 11.028 -19.777 -20.749 1 66.61 186 GLU A CA 1
ATOM 1483 C C . GLU A 1 186 ? 10.247 -21.088 -20.736 1 66.61 186 GLU A C 1
ATOM 1485 O O . GLU A 1 186 ? 10.145 -21.765 -21.761 1 66.61 186 GLU A O 1
ATOM 1490 N N . HIS A 1 187 ? 9.729 -21.33 -19.693 1 67.2 187 HIS A N 1
ATOM 1491 C CA . HIS A 1 187 ? 9.187 -22.68 -19.586 1 67.2 187 HIS A CA 1
ATOM 1492 C C . HIS A 1 187 ? 7.679 -22.688 -19.814 1 67.2 187 HIS A C 1
ATOM 1494 O O . HIS A 1 187 ? 7.166 -23.511 -20.575 1 67.2 187 HIS A O 1
ATOM 1500 N N . ASN A 1 188 ? 7.073 -21.688 -19.262 1 61.97 188 ASN A N 1
ATOM 1501 C CA . ASN A 1 188 ? 5.627 -21.877 -19.213 1 61.97 188 ASN A CA 1
ATOM 1502 C C . ASN A 1 188 ? 4.897 -20.829 -20.049 1 61.97 188 ASN A C 1
ATOM 1504 O O . ASN A 1 188 ? 3.86 -21.12 -20.649 1 61.97 188 ASN A O 1
ATOM 1508 N N . LEU A 1 189 ? 5.508 -19.72 -20.182 1 65.74 189 LEU A N 1
ATOM 1509 C CA . LEU A 1 189 ? 4.687 -18.651 -20.741 1 65.74 189 LEU A CA 1
ATOM 1510 C C . LEU A 1 189 ? 5.16 -18.277 -22.142 1 65.74 189 LEU A C 1
ATOM 1512 O O . LEU A 1 189 ? 4.412 -17.676 -22.915 1 65.74 189 LEU A O 1
ATOM 1516 N N . LEU A 1 190 ? 6.306 -18.779 -22.624 1 77.09 190 LEU A N 1
ATOM 1517 C CA . LEU A 1 190 ? 6.86 -18.411 -23.923 1 77.09 190 LEU A CA 1
ATOM 1518 C C . LEU A 1 190 ? 6.674 -16.921 -24.191 1 77.09 190 LEU A C 1
ATOM 1520 O O . LEU A 1 190 ? 6.104 -16.537 -25.215 1 77.09 190 LEU A O 1
ATOM 1524 N N . ILE A 1 191 ? 7.074 -16.146 -23.291 1 83.1 191 ILE A N 1
ATOM 1525 C CA . ILE A 1 191 ? 6.956 -14.695 -23.381 1 83.1 191 ILE A CA 1
ATOM 1526 C C . ILE A 1 191 ? 7.928 -14.162 -24.432 1 83.1 191 ILE A C 1
ATOM 1528 O O . ILE A 1 191 ? 9.115 -14.497 -24.416 1 83.1 191 ILE A O 1
ATOM 1532 N N . PRO A 1 192 ? 7.372 -13.332 -25.374 1 87.93 192 PRO A N 1
ATOM 1533 C CA . PRO A 1 192 ? 8.272 -12.72 -26.354 1 87.93 192 PRO A CA 1
ATOM 1534 C C . PRO A 1 192 ? 9.376 -11.89 -25.704 1 87.93 192 PRO A C 1
ATOM 1536 O O . PRO A 1 192 ? 9.174 -11.322 -24.628 1 87.93 192 PRO A O 1
ATOM 1539 N N . THR A 1 193 ? 10.476 -11.796 -26.391 1 89.59 193 THR A N 1
ATOM 1540 C CA . THR A 1 193 ? 11.664 -11.13 -25.87 1 89.59 193 THR A CA 1
ATOM 1541 C C . THR A 1 193 ? 11.374 -9.662 -25.57 1 89.59 193 THR A C 1
ATOM 1543 O O . THR A 1 193 ? 11.867 -9.116 -24.581 1 89.59 193 THR A O 1
ATOM 1546 N N . PHE A 1 194 ? 10.595 -9.024 -26.418 1 91.17 194 PHE A N 1
ATOM 1547 C CA . PHE A 1 194 ? 10.317 -7.608 -26.208 1 91.17 194 PHE A CA 1
ATOM 1548 C C . PHE A 1 194 ? 9.516 -7.396 -24.929 1 91.17 194 PHE A C 1
ATOM 1550 O O . PHE A 1 194 ? 9.751 -6.435 -24.194 1 91.17 194 PHE A O 1
ATOM 1557 N N . VAL A 1 195 ? 8.587 -8.252 -24.665 1 91.63 195 VAL A N 1
ATOM 1558 C CA . VAL A 1 195 ? 7.786 -8.168 -23.448 1 91.63 195 VAL A CA 1
ATOM 1559 C C . VAL A 1 195 ? 8.67 -8.423 -22.229 1 91.63 195 VAL A C 1
ATOM 1561 O O . VAL A 1 195 ? 8.553 -7.733 -21.213 1 91.63 195 VAL A O 1
ATOM 1564 N N . PHE A 1 196 ? 9.545 -9.347 -22.363 1 92.51 196 PHE A N 1
ATOM 1565 C CA . PHE A 1 196 ? 10.516 -9.648 -21.318 1 92.51 196 PHE A CA 1
ATOM 1566 C C . PHE A 1 196 ? 11.333 -8.411 -20.965 1 92.51 196 PHE A C 1
ATOM 1568 O O . PHE A 1 196 ? 11.445 -8.048 -19.793 1 92.51 196 PHE A O 1
ATOM 1575 N N . ASN A 1 197 ? 11.815 -7.732 -21.97 1 94.15 197 ASN A N 1
ATOM 1576 C CA . ASN A 1 197 ? 12.653 -6.555 -21.766 1 94.15 197 ASN A CA 1
ATOM 1577 C C . ASN A 1 197 ? 11.852 -5.389 -21.194 1 94.15 197 ASN A C 1
ATOM 1579 O O . ASN A 1 197 ? 12.375 -4.597 -20.408 1 94.15 197 ASN A O 1
ATOM 1583 N N . MET A 1 198 ? 10.67 -5.295 -21.577 1 94.85 198 MET A N 1
ATOM 1584 C CA . MET A 1 198 ? 9.829 -4.221 -21.056 1 94.85 198 MET A CA 1
ATOM 1585 C C . MET A 1 198 ? 9.545 -4.423 -19.572 1 94.85 198 MET A C 1
ATOM 1587 O O . MET A 1 198 ? 9.613 -3.474 -18.788 1 94.85 198 MET A O 1
ATOM 1591 N N . ILE A 1 199 ? 9.212 -5.642 -19.188 1 94.44 199 ILE A N 1
ATOM 1592 C CA . ILE A 1 199 ? 8.954 -5.94 -17.784 1 94.44 199 ILE A CA 1
ATOM 1593 C C . ILE A 1 199 ? 10.187 -5.601 -16.949 1 94.44 199 ILE A C 1
ATOM 1595 O O . ILE A 1 199 ? 10.085 -4.912 -15.931 1 94.44 199 ILE A O 1
ATOM 1599 N N . LEU A 1 200 ? 11.297 -6.049 -17.437 1 96.13 200 LEU A N 1
ATOM 1600 C CA . LEU A 1 200 ? 12.545 -5.819 -16.717 1 96.13 200 LEU A CA 1
ATOM 1601 C C . LEU A 1 200 ? 12.858 -4.329 -16.634 1 96.13 200 LEU A C 1
ATOM 1603 O O . LEU A 1 200 ? 13.188 -3.819 -15.561 1 96.13 200 LEU A O 1
ATOM 1607 N N . ALA A 1 201 ? 12.685 -3.644 -17.688 1 96.5 201 ALA A N 1
ATOM 1608 C CA . ALA A 1 201 ? 13.011 -2.221 -17.744 1 96.5 201 ALA A CA 1
ATOM 1609 C C . ALA A 1 201 ? 12.11 -1.415 -16.813 1 96.5 201 ALA A C 1
ATOM 1611 O O . ALA A 1 201 ? 12.594 -0.609 -16.014 1 96.5 201 ALA A O 1
ATOM 1612 N N . PHE A 1 202 ? 10.861 -1.618 -16.861 1 96.29 202 PHE A N 1
ATOM 1613 C CA . PHE A 1 202 ? 9.919 -0.827 -16.079 1 96.29 202 PHE A CA 1
ATOM 1614 C C . PHE A 1 202 ? 10.029 -1.163 -14.596 1 96.29 202 PHE A C 1
ATOM 1616 O O . PHE A 1 202 ? 9.863 -0.29 -13.742 1 96.29 202 PHE A O 1
ATOM 1623 N N . THR A 1 203 ? 10.238 -2.407 -14.253 1 96.34 203 THR A N 1
ATOM 1624 C CA . THR A 1 203 ? 10.434 -2.761 -12.851 1 96.34 203 THR A CA 1
ATOM 1625 C C . THR A 1 203 ? 11.688 -2.091 -12.294 1 96.34 203 THR A C 1
ATOM 1627 O O . THR A 1 203 ? 11.679 -1.583 -11.172 1 96.34 203 THR A O 1
ATOM 1630 N N . CYS A 1 204 ? 12.719 -2.05 -13.095 1 96.46 204 CYS A N 1
ATOM 1631 C CA . CYS A 1 204 ? 13.954 -1.4 -12.671 1 96.46 204 CYS A CA 1
ATOM 1632 C C . CYS A 1 204 ? 13.733 0.088 -12.43 1 96.46 204 CYS A C 1
ATOM 1634 O O . CYS A 1 204 ? 14.218 0.64 -11.44 1 96.46 204 CYS A O 1
ATOM 1636 N N . ILE A 1 205 ? 12.993 0.681 -13.281 1 96.14 205 ILE A N 1
ATOM 1637 C CA . ILE A 1 205 ? 12.676 2.096 -13.121 1 96.14 205 ILE A CA 1
ATOM 1638 C C . ILE A 1 205 ? 11.898 2.308 -11.824 1 96.14 205 ILE A C 1
ATOM 1640 O O . ILE A 1 205 ? 12.16 3.259 -11.084 1 96.14 205 ILE A O 1
ATOM 1644 N N . ASN A 1 206 ? 11.045 1.464 -11.503 1 95.25 206 ASN A N 1
ATOM 1645 C CA . ASN A 1 206 ? 10.188 1.599 -10.33 1 95.25 206 ASN A CA 1
ATOM 1646 C C . ASN A 1 206 ? 10.984 1.468 -9.035 1 95.25 206 ASN A C 1
ATOM 1648 O O . ASN A 1 206 ? 10.581 1.998 -7.998 1 95.25 206 ASN A O 1
ATOM 1652 N N . PHE A 1 207 ? 12.108 0.821 -9.066 1 96.85 207 PHE A N 1
ATOM 1653 C CA . PHE A 1 207 ? 12.958 0.698 -7.888 1 96.85 207 PHE A CA 1
ATOM 1654 C C . PHE A 1 207 ? 13.722 1.993 -7.634 1 96.85 207 PHE A C 1
ATOM 1656 O O . PHE A 1 207 ? 14.13 2.268 -6.504 1 96.85 207 PHE A O 1
ATOM 1663 N N . ILE A 1 208 ? 13.828 2.786 -8.646 1 95.93 208 ILE A N 1
ATOM 1664 C CA . ILE A 1 208 ? 14.618 4.009 -8.551 1 95.93 208 ILE A CA 1
ATOM 1665 C C . ILE A 1 208 ? 13.704 5.192 -8.241 1 95.93 208 ILE A C 1
ATOM 1667 O O . ILE A 1 208 ? 14.116 6.146 -7.578 1 95.93 208 ILE A O 1
ATOM 1671 N N . LEU A 1 209 ? 12.462 5.103 -8.517 1 93.44 209 LEU A N 1
ATOM 1672 C CA . LEU A 1 209 ? 11.51 6.208 -8.484 1 93.44 209 LEU A CA 1
ATOM 1673 C C . LEU A 1 209 ? 11.351 6.747 -7.067 1 93.44 209 LEU A C 1
ATOM 1675 O O . LEU A 1 209 ? 11.179 7.953 -6.872 1 93.44 209 LEU A O 1
ATOM 1679 N N . PRO A 1 210 ? 11.446 5.923 -6.033 1 92.88 210 PRO A N 1
ATOM 1680 C CA . PRO A 1 210 ? 11.288 6.458 -4.679 1 92.88 210 PRO A CA 1
ATOM 1681 C C . PRO A 1 210 ? 12.323 7.528 -4.342 1 92.88 210 PRO A C 1
ATOM 1683 O O . PRO A 1 210 ? 12.162 8.263 -3.364 1 92.88 210 PRO A O 1
ATOM 1686 N N . ALA A 1 211 ? 13.385 7.635 -5.186 1 92.22 211 ALA A N 1
ATOM 1687 C CA . ALA A 1 211 ? 14.393 8.673 -4.986 1 92.22 211 ALA A CA 1
ATOM 1688 C C . ALA A 1 211 ? 13.773 10.064 -5.078 1 92.22 211 ALA A C 1
ATOM 1690 O O . ALA A 1 211 ? 14.196 10.987 -4.377 1 92.22 211 ALA A O 1
ATOM 1691 N N . ILE A 1 212 ? 12.773 10.192 -5.846 1 88.14 212 ILE A N 1
ATOM 1692 C CA . ILE A 1 212 ? 12.123 11.483 -6.039 1 88.14 212 ILE A CA 1
ATOM 1693 C C . ILE A 1 212 ? 11.375 11.88 -4.768 1 88.14 212 ILE A C 1
ATOM 1695 O O . ILE A 1 212 ? 11.413 13.041 -4.354 1 88.14 212 ILE A O 1
ATOM 1699 N N . GLY A 1 213 ? 10.666 10.889 -4.141 1 85.92 213 GLY A N 1
ATOM 1700 C CA . GLY A 1 213 ? 10.015 11.166 -2.87 1 85.92 213 GLY A CA 1
ATOM 1701 C C . GLY A 1 213 ? 10.988 11.558 -1.774 1 85.92 213 GLY A C 1
ATOM 1702 O O . GLY A 1 213 ? 10.716 12.473 -0.994 1 85.92 213 GLY A O 1
ATOM 1703 N N . LEU A 1 214 ? 12.119 10.926 -1.772 1 88.66 214 LEU A N 1
ATOM 1704 C CA . LEU A 1 214 ? 13.134 11.237 -0.771 1 88.66 214 LEU A CA 1
ATOM 1705 C C . LEU A 1 214 ? 13.755 12.605 -1.033 1 88.66 214 LEU A C 1
ATOM 1707 O O . LEU A 1 214 ? 14.137 13.307 -0.094 1 88.66 214 LEU A O 1
ATOM 1711 N N . TYR A 1 215 ? 13.814 12.969 -2.264 1 87.7 215 TYR A N 1
ATOM 1712 C CA . TYR A 1 215 ? 14.34 14.284 -2.613 1 87.7 215 TYR A CA 1
ATOM 1713 C C . TYR A 1 215 ? 13.452 15.391 -2.058 1 87.7 215 TYR A C 1
ATOM 1715 O O . TYR A 1 215 ? 13.949 16.414 -1.582 1 87.7 215 TYR A O 1
ATOM 1723 N N . GLN A 1 216 ? 12.231 15.118 -2.069 1 83.53 216 GLN A N 1
ATOM 1724 C CA . GLN A 1 216 ? 11.292 16.09 -1.518 1 83.53 216 GLN A CA 1
ATOM 1725 C C . GLN A 1 216 ? 11.463 16.225 -0.007 1 83.53 216 GLN A C 1
ATOM 1727 O O . GLN A 1 216 ? 11.327 17.32 0.542 1 83.53 216 GLN A O 1
ATOM 1732 N N . LEU A 1 217 ? 11.757 15.195 0.6 1 83.58 217 LEU A N 1
ATOM 1733 C CA . LEU A 1 217 ? 11.928 15.22 2.049 1 83.58 217 LEU A CA 1
ATOM 1734 C C . LEU A 1 217 ? 13.246 15.885 2.43 1 83.58 217 LEU A C 1
ATOM 1736 O O . LEU A 1 217 ? 13.417 16.329 3.567 1 83.58 217 LEU A O 1
ATOM 1740 N N . SER A 1 218 ? 14.114 15.848 1.5 1 82.68 218 SER A N 1
ATOM 1741 C CA . SER A 1 218 ? 15.429 16.429 1.753 1 82.68 218 SER A CA 1
ATOM 1742 C C . SER A 1 218 ? 15.403 17.946 1.593 1 82.68 218 SER A C 1
ATOM 1744 O O . SER A 1 218 ? 16.336 18.635 2.01 1 82.68 218 SER A O 1
ATOM 1746 N N . GLY A 1 219 ? 14.315 18.437 1.068 1 75.36 219 GLY A N 1
ATOM 1747 C CA . GLY A 1 219 ? 14.198 19.873 0.872 1 75.36 219 GLY A CA 1
ATOM 1748 C C . GLY A 1 219 ? 13.474 20.573 2.006 1 75.36 219 GLY A C 1
ATOM 1749 O O . GLY A 1 219 ? 12.544 20.016 2.594 1 75.36 219 GLY A O 1
ATOM 1750 N N . SER A 1 220 ? 13.884 21.692 2.392 1 63.38 220 SER A N 1
ATOM 1751 C CA . SER A 1 220 ? 13.262 22.507 3.43 1 63.38 220 SER A CA 1
ATOM 1752 C C . SER A 1 220 ? 11.853 22.93 3.031 1 63.38 220 SER A C 1
ATOM 1754 O O . SER A 1 220 ? 11.029 23.252 3.889 1 63.38 220 SER A O 1
ATOM 1756 N N . ASN A 1 221 ? 11.614 22.802 1.817 1 66.08 221 ASN A N 1
ATOM 1757 C CA . ASN A 1 221 ? 10.334 23.304 1.33 1 66.08 221 ASN A CA 1
ATOM 1758 C C . ASN A 1 221 ? 9.229 22.263 1.481 1 66.08 221 ASN A C 1
ATOM 1760 O O . ASN A 1 221 ? 8.066 22.538 1.182 1 66.08 221 ASN A O 1
ATOM 1764 N N . PHE A 1 222 ? 9.563 21.195 2.152 1 64.77 222 PHE A N 1
ATOM 1765 C CA . PHE A 1 222 ? 8.553 20.158 2.325 1 64.77 222 PHE A CA 1
ATOM 1766 C C . PHE A 1 222 ? 7.418 20.651 3.215 1 64.77 222 PHE A C 1
ATOM 1768 O O . PHE A 1 222 ? 6.271 20.228 3.06 1 64.77 222 PHE A O 1
ATOM 1775 N N . SER A 1 223 ? 7.719 21.601 3.988 1 63.56 223 SER A N 1
ATOM 1776 C CA . SER A 1 223 ? 6.734 22.111 4.935 1 63.56 223 SER A CA 1
ATOM 1777 C C . SER A 1 223 ? 5.769 23.081 4.261 1 63.56 223 SER A C 1
ATOM 1779 O O . SER A 1 223 ? 4.706 23.386 4.805 1 63.56 223 SER A O 1
ATOM 1781 N N . ARG A 1 224 ? 6.232 23.504 3.035 1 69.66 224 ARG A N 1
ATOM 1782 C CA . ARG A 1 224 ? 5.353 24.412 2.306 1 69.66 224 ARG A CA 1
ATOM 1783 C C . ARG A 1 224 ? 4.334 23.639 1.476 1 69.66 224 ARG A C 1
ATOM 1785 O O . ARG A 1 224 ? 4.672 22.633 0.848 1 69.66 224 ARG A O 1
ATOM 1792 N N . GLU A 1 225 ? 3.278 24.113 1.418 1 70.48 225 GLU A N 1
ATOM 1793 C CA . GLU A 1 225 ? 2.154 23.401 0.818 1 70.48 225 GLU A CA 1
ATOM 1794 C C . GLU A 1 225 ? 2.293 23.328 -0.7 1 70.48 225 GLU A C 1
ATOM 1796 O O . GLU A 1 225 ? 2.102 22.266 -1.296 1 70.48 225 GLU A O 1
ATOM 1801 N N . LYS A 1 226 ? 2.655 24.441 -1.323 1 71.04 226 LYS A N 1
ATOM 1802 C CA . LYS A 1 226 ? 2.64 24.492 -2.782 1 71.04 226 LYS A CA 1
ATOM 1803 C C . LYS A 1 226 ? 3.71 23.58 -3.375 1 71.04 226 LYS A C 1
ATOM 1805 O O . LYS A 1 226 ? 3.416 22.747 -4.235 1 71.04 226 LYS A O 1
ATOM 1810 N N . PRO A 1 227 ? 4.892 23.727 -2.912 1 69.12 227 PRO A N 1
ATOM 1811 C CA . PRO A 1 227 ? 5.915 22.83 -3.453 1 69.12 227 PRO A CA 1
ATOM 1812 C C . PRO A 1 227 ? 5.622 21.359 -3.164 1 69.12 227 PRO A C 1
ATOM 1814 O O . PRO A 1 227 ? 5.879 20.497 -4.009 1 69.12 227 PRO A O 1
ATOM 1817 N N . ARG A 1 228 ? 5.042 21.103 -2.137 1 72.74 228 ARG A N 1
ATOM 1818 C CA . ARG A 1 228 ? 4.706 19.731 -1.771 1 72.74 228 ARG A CA 1
ATOM 1819 C C . ARG A 1 228 ? 3.651 19.155 -2.709 1 72.74 228 ARG A C 1
ATOM 1821 O O . ARG A 1 228 ? 3.756 18.005 -3.14 1 72.74 228 ARG A O 1
ATOM 1828 N N . GLU A 1 229 ? 2.732 19.976 -2.986 1 73.37 229 GLU A N 1
ATOM 1829 C CA . GLU A 1 229 ? 1.666 19.532 -3.879 1 73.37 229 GLU A CA 1
ATOM 1830 C C . GLU A 1 229 ? 2.201 19.248 -5.279 1 73.37 229 GLU A C 1
ATOM 1832 O O . GLU A 1 229 ? 1.818 18.258 -5.907 1 73.37 229 GLU A O 1
ATOM 1837 N N . ASN A 1 230 ? 3.105 20.08 -5.706 1 73.94 230 ASN A N 1
ATOM 1838 C CA . ASN A 1 230 ? 3.684 19.891 -7.032 1 73.94 230 ASN A CA 1
ATOM 1839 C C . ASN A 1 230 ? 4.495 18.6 -7.111 1 73.94 230 ASN A C 1
ATOM 1841 O O . ASN A 1 230 ? 4.438 17.888 -8.115 1 73.94 230 ASN A O 1
ATOM 1845 N N . PHE A 1 231 ? 5.134 18.412 -6.082 1 74.9 231 PHE A N 1
ATOM 1846 C CA . PHE A 1 231 ? 5.953 17.207 -6.053 1 74.9 231 PHE A CA 1
ATOM 1847 C C . PHE A 1 231 ? 5.079 15.959 -6.018 1 74.9 231 PHE A C 1
ATOM 1849 O O . PHE A 1 231 ? 5.388 14.96 -6.671 1 74.9 231 PHE A O 1
ATOM 1856 N N . TYR A 1 232 ? 4.043 16.081 -5.336 1 74.4 232 TYR A N 1
ATOM 1857 C CA . TYR A 1 232 ? 3.113 14.959 -5.265 1 74.4 232 TYR A CA 1
ATOM 1858 C C . TYR A 1 232 ? 2.518 14.655 -6.635 1 74.4 232 TYR A C 1
ATOM 1860 O O . TYR A 1 232 ? 2.411 13.491 -7.027 1 74.4 232 TYR A O 1
ATOM 1868 N N . ILE A 1 233 ? 2.224 15.728 -7.319 1 79.08 233 ILE A N 1
ATOM 1869 C CA . ILE A 1 233 ? 1.654 15.563 -8.652 1 79.08 233 ILE A CA 1
ATOM 1870 C C . ILE A 1 233 ? 2.689 14.935 -9.582 1 79.08 233 ILE A C 1
ATOM 1872 O O . ILE A 1 233 ? 2.368 14.035 -10.362 1 79.08 233 ILE A O 1
ATOM 1876 N N . PHE A 1 234 ? 3.844 15.449 -9.425 1 83 234 PHE A N 1
ATOM 1877 C CA . PHE A 1 234 ? 4.931 14.923 -10.242 1 83 234 PHE A CA 1
ATOM 1878 C C . PHE A 1 234 ? 5.155 13.443 -9.958 1 83 234 PHE A C 1
ATOM 1880 O O . PHE A 1 234 ? 5.299 12.643 -10.884 1 83 234 PHE A O 1
ATOM 1887 N N . GLN A 1 235 ? 5.181 13.017 -8.791 1 82.88 235 GLN A N 1
ATOM 1888 C CA . GLN A 1 235 ? 5.36 11.623 -8.399 1 82.88 235 GLN A CA 1
ATOM 1889 C C . GLN A 1 235 ? 4.196 10.761 -8.881 1 82.88 235 GLN A C 1
ATOM 1891 O O . GLN A 1 235 ? 4.396 9.623 -9.309 1 82.88 235 GLN A O 1
ATOM 1896 N N . THR A 1 236 ? 3.037 11.311 -8.82 1 83.25 236 THR A N 1
ATOM 1897 C CA . THR A 1 236 ? 1.843 10.599 -9.262 1 83.25 236 THR A CA 1
ATOM 1898 C C . THR A 1 236 ? 1.902 10.324 -10.762 1 83.25 236 THR A C 1
ATOM 1900 O O . THR A 1 236 ? 1.573 9.224 -11.21 1 83.25 236 THR A O 1
ATOM 1903 N N . ILE A 1 237 ? 2.357 11.268 -11.47 1 89.41 237 ILE A N 1
ATOM 1904 C CA . ILE A 1 237 ? 2.467 11.122 -12.917 1 89.41 237 ILE A CA 1
ATOM 1905 C C . ILE A 1 237 ? 3.52 10.067 -13.251 1 89.41 237 ILE A C 1
ATOM 1907 O O . ILE A 1 237 ? 3.274 9.171 -14.061 1 89.41 237 ILE A O 1
ATOM 1911 N N . LEU A 1 238 ? 4.617 10.132 -12.617 1 89.87 238 LEU A N 1
ATOM 1912 C CA . LEU A 1 238 ? 5.706 9.201 -12.896 1 89.87 238 LEU A CA 1
ATOM 1913 C C . LEU A 1 238 ? 5.304 7.773 -12.544 1 89.87 238 LEU A C 1
ATOM 1915 O O . LEU A 1 238 ? 5.55 6.846 -13.319 1 89.87 238 LEU A O 1
ATOM 1919 N N . SER A 1 239 ? 4.702 7.675 -11.408 1 88.3 239 SER A N 1
ATOM 1920 C CA . SER A 1 239 ? 4.263 6.35 -10.983 1 88.3 239 SER A CA 1
ATOM 1921 C C . SER A 1 239 ? 3.228 5.775 -11.945 1 88.3 239 SER A C 1
ATOM 1923 O O . SER A 1 239 ? 3.205 4.567 -12.189 1 88.3 239 SER A O 1
ATOM 1925 N N . THR A 1 240 ? 2.429 6.607 -12.497 1 91.45 240 THR A N 1
ATOM 1926 C CA . THR A 1 240 ? 1.392 6.164 -13.423 1 91.45 240 THR A CA 1
ATOM 1927 C C . THR A 1 240 ? 1.995 5.802 -14.777 1 91.45 240 THR A C 1
ATOM 1929 O O . THR A 1 240 ? 1.696 4.742 -15.332 1 91.45 240 THR A O 1
ATOM 1932 N N . VAL A 1 241 ? 2.89 6.591 -15.251 1 93.01 241 VAL A N 1
ATOM 1933 C CA . VAL A 1 241 ? 3.42 6.449 -16.603 1 93.01 241 VAL A CA 1
ATOM 1934 C C . VAL A 1 241 ? 4.463 5.334 -16.636 1 93.01 241 VAL A C 1
ATOM 1936 O O . VAL A 1 241 ? 4.558 4.593 -17.617 1 93.01 241 VAL A O 1
ATOM 1939 N N . PHE A 1 242 ? 5.171 5.176 -15.561 1 92.46 242 PHE A N 1
ATOM 1940 C CA . PHE A 1 242 ? 6.268 4.216 -15.582 1 92.46 242 PHE A CA 1
ATOM 1941 C C . PHE A 1 242 ? 5.921 2.978 -14.764 1 92.46 242 PHE A C 1
ATOM 1943 O O . PHE A 1 242 ? 6.627 1.97 -14.823 1 92.46 242 PHE A O 1
ATOM 1950 N N . GLY A 1 243 ? 4.914 3.08 -14.055 1 92.7 243 GLY A N 1
ATOM 1951 C CA . GLY A 1 243 ? 4.573 1.957 -13.196 1 92.7 243 GLY A CA 1
ATOM 1952 C C . GLY A 1 243 ? 3.235 1.329 -13.537 1 92.7 243 GLY A C 1
ATOM 1953 O O . GLY A 1 243 ? 3.175 0.352 -14.285 1 92.7 243 GLY A O 1
ATOM 1954 N N . ASN A 1 244 ? 2.143 1.946 -13.298 1 94.56 244 ASN A N 1
ATOM 1955 C CA . ASN A 1 244 ? 0.814 1.347 -13.33 1 94.56 244 ASN A CA 1
ATOM 1956 C C . ASN A 1 244 ? 0.33 1.134 -14.762 1 94.56 244 ASN A C 1
ATOM 1958 O O . ASN A 1 244 ? -0.206 0.074 -15.089 1 94.56 244 ASN A O 1
ATOM 1962 N N . MET A 1 245 ? 0.594 2.037 -15.628 1 95.48 245 MET A N 1
ATOM 1963 C CA . MET A 1 245 ? 0.049 1.926 -16.978 1 95.48 245 MET A CA 1
ATOM 1964 C C . MET A 1 245 ? 0.78 0.85 -17.774 1 95.48 245 MET A C 1
ATOM 1966 O O . MET A 1 245 ? 0.153 -0.063 -18.313 1 95.48 245 MET A O 1
ATOM 1970 N N . PRO A 1 246 ? 2.078 0.926 -17.855 1 95.35 246 PRO A N 1
ATOM 1971 C CA . PRO A 1 246 ? 2.769 -0.142 -18.582 1 95.35 246 PRO A CA 1
ATOM 1972 C C . PRO A 1 246 ? 2.518 -1.523 -17.98 1 95.35 246 PRO A C 1
ATOM 1974 O O . PRO A 1 246 ? 2.38 -2.504 -18.714 1 95.35 246 PRO A O 1
ATOM 1977 N N . PHE A 1 247 ? 2.455 -1.576 -16.673 1 95.18 247 PHE A N 1
ATOM 1978 C CA . PHE A 1 247 ? 2.178 -2.849 -16.017 1 95.18 247 PHE A CA 1
ATOM 1979 C C . PHE A 1 247 ? 0.807 -3.378 -16.419 1 95.18 247 PHE A C 1
ATOM 1981 O O . PHE A 1 247 ? 0.658 -4.564 -16.722 1 95.18 247 PHE A O 1
ATOM 1988 N N . LEU A 1 248 ? -0.15 -2.506 -16.465 1 94.5 248 LEU A N 1
ATOM 1989 C CA . LEU A 1 248 ? -1.5 -2.908 -16.844 1 94.5 248 LEU A CA 1
ATOM 1990 C C . LEU A 1 248 ? -1.534 -3.404 -18.286 1 94.5 248 LEU A C 1
ATOM 1992 O O . LEU A 1 248 ? -2.105 -4.46 -18.57 1 94.5 248 LEU A O 1
ATOM 1996 N N . ILE A 1 249 ? -0.887 -2.682 -19.182 1 94.54 249 ILE A N 1
ATOM 1997 C CA . ILE A 1 249 ? -0.895 -3.022 -20.6 1 94.54 249 ILE A CA 1
ATOM 1998 C C . ILE A 1 249 ? -0.243 -4.387 -20.808 1 94.54 249 ILE A C 1
ATOM 2000 O O . ILE A 1 249 ? -0.789 -5.242 -21.509 1 94.54 249 ILE A O 1
ATOM 2004 N N . ILE A 1 250 ? 0.858 -4.602 -20.187 1 93.13 250 ILE A N 1
ATOM 2005 C CA . ILE A 1 250 ? 1.595 -5.849 -20.36 1 93.13 250 ILE A CA 1
ATOM 2006 C C . ILE A 1 250 ? 0.812 -7.002 -19.736 1 93.13 250 ILE A C 1
ATOM 2008 O O . ILE A 1 250 ? 0.741 -8.093 -20.307 1 93.13 250 ILE A O 1
ATOM 2012 N N . ARG A 1 251 ? 0.203 -6.835 -18.601 1 90.37 251 ARG A N 1
ATOM 2013 C CA . ARG A 1 251 ? -0.553 -7.889 -17.931 1 90.37 251 ARG A CA 1
ATOM 2014 C C . ARG A 1 251 ? -1.791 -8.271 -18.736 1 90.37 251 ARG A C 1
ATOM 2016 O O . ARG A 1 251 ? -2.155 -9.447 -18.803 1 90.37 251 ARG A O 1
ATOM 2023 N N . VAL A 1 252 ? -2.433 -7.277 -19.246 1 88.75 252 VAL A N 1
ATOM 2024 C CA . VAL A 1 252 ? -3.588 -7.578 -20.086 1 88.75 252 VAL A CA 1
ATOM 2025 C C . VAL A 1 252 ? -3.141 -8.369 -21.314 1 88.75 252 VAL A C 1
ATOM 2027 O O . VAL A 1 252 ? -3.813 -9.316 -21.728 1 88.75 252 VAL A O 1
ATOM 2030 N N . PHE A 1 253 ? -1.995 -7.984 -21.839 1 89.45 253 PHE A N 1
ATOM 2031 C CA . PHE A 1 253 ? -1.432 -8.716 -22.967 1 89.45 253 PHE A CA 1
ATOM 2032 C C . PHE A 1 253 ? -1.14 -10.162 -22.584 1 89.45 253 PHE A C 1
ATOM 2034 O O . PHE A 1 253 ? -1.473 -11.087 -23.328 1 89.45 253 PHE A O 1
ATOM 2041 N N . LEU A 1 254 ? -0.593 -10.367 -21.454 1 86.44 254 LEU A N 1
ATOM 2042 C CA . LEU A 1 254 ? -0.247 -11.71 -21.003 1 86.44 254 LEU A CA 1
ATOM 2043 C C . LEU A 1 254 ? -1.5 -12.505 -20.652 1 86.44 254 LEU A C 1
ATOM 2045 O O . LEU A 1 254 ? -1.547 -13.72 -20.857 1 86.44 254 LEU A O 1
ATOM 2049 N N . TRP A 1 255 ? -2.449 -11.785 -20.095 1 81.22 255 TRP A N 1
ATOM 2050 C CA . TRP A 1 255 ? -3.712 -12.418 -19.73 1 81.22 255 TRP A CA 1
ATOM 2051 C C . TRP A 1 255 ? -4.453 -12.909 -20.968 1 81.22 255 TRP A C 1
ATOM 2053 O O . TRP A 1 255 ? -4.963 -14.032 -20.99 1 81.22 255 TRP A O 1
ATOM 2063 N N . THR A 1 256 ? -4.543 -12.208 -21.97 1 80.78 256 THR A N 1
ATOM 2064 C CA . THR A 1 256 ? -5.314 -12.539 -23.163 1 80.78 256 THR A CA 1
ATOM 2065 C C . THR A 1 256 ? -4.557 -13.533 -24.038 1 80.78 256 THR A C 1
ATOM 2067 O O . THR A 1 256 ? -5.149 -14.471 -24.577 1 80.78 256 THR A O 1
ATOM 2070 N N . ASP A 1 257 ? -3.292 -13.415 -24.108 1 78.89 257 ASP A N 1
ATOM 2071 C CA . ASP A 1 257 ? -2.54 -14.194 -25.088 1 78.89 257 ASP A CA 1
ATOM 2072 C C . ASP A 1 257 ? -1.894 -15.416 -24.439 1 78.89 257 ASP A C 1
ATOM 2074 O O . ASP A 1 257 ? -1.665 -16.429 -25.103 1 78.89 257 ASP A O 1
ATOM 2078 N N . HIS A 1 258 ? -1.672 -15.346 -23.129 1 74.85 258 HIS A N 1
ATOM 2079 C CA . HIS A 1 258 ? -0.889 -16.425 -22.537 1 74.85 258 HIS A CA 1
ATOM 2080 C C . HIS A 1 258 ? -1.601 -17.025 -21.33 1 74.85 258 HIS A C 1
ATOM 2082 O O . HIS A 1 258 ? -1.03 -17.85 -20.613 1 74.85 258 HIS A O 1
ATOM 2088 N N . GLN A 1 259 ? -2.843 -16.594 -21.044 1 68.04 259 GLN A N 1
ATOM 2089 C CA . GLN A 1 259 ? -3.698 -17.118 -19.984 1 68.04 259 GLN A CA 1
ATOM 2090 C C . GLN A 1 259 ? -3.01 -17.025 -18.626 1 68.04 259 GLN A C 1
ATOM 2092 O O . GLN A 1 259 ? -3.112 -17.941 -17.808 1 68.04 259 GLN A O 1
ATOM 2097 N N . PHE A 1 260 ? -2.177 -16.024 -18.556 1 68.1 260 PHE A N 1
ATOM 2098 C CA . PHE A 1 260 ? -1.49 -15.82 -17.286 1 68.1 260 PHE A CA 1
ATOM 2099 C C . PHE A 1 260 ? -2.444 -15.261 -16.238 1 68.1 260 PHE A C 1
ATOM 2101 O O . PHE A 1 260 ? -3.268 -14.395 -16.54 1 68.1 260 PHE A O 1
ATOM 2108 N N . THR A 1 261 ? -2.216 -15.903 -15.042 1 61.12 261 THR A N 1
ATOM 2109 C CA . THR A 1 261 ? -3.134 -15.682 -13.93 1 61.12 261 THR A CA 1
ATOM 2110 C C . THR A 1 261 ? -2.588 -14.619 -12.981 1 61.12 261 THR A C 1
ATOM 2112 O O . THR A 1 261 ? -1.54 -14.811 -12.362 1 61.12 261 THR A O 1
ATOM 2115 N N . ASN A 1 262 ? -3.032 -13.37 -13.125 1 75.82 262 ASN A N 1
ATOM 2116 C CA . ASN A 1 262 ? -2.763 -12.411 -12.059 1 75.82 262 ASN A CA 1
ATOM 2117 C C . ASN A 1 262 ? -3.696 -11.207 -12.139 1 75.82 262 ASN A C 1
ATOM 2119 O O . ASN A 1 262 ? -3.24 -10.071 -12.28 1 75.82 262 ASN A O 1
ATOM 2123 N N . ALA A 1 263 ? -4.868 -11.596 -11.994 1 85.75 263 ALA A N 1
ATOM 2124 C CA . ALA A 1 263 ? -5.935 -10.608 -12.127 1 85.75 263 ALA A CA 1
ATOM 2125 C C . ALA A 1 263 ? -5.944 -9.648 -10.941 1 85.75 263 ALA A C 1
ATOM 2127 O O . ALA A 1 263 ? -6.426 -8.518 -11.052 1 85.75 263 ALA A O 1
ATOM 2128 N N . LEU A 1 264 ? -5.321 -10.128 -9.876 1 88.62 264 LEU A N 1
ATOM 2129 C CA . LEU A 1 264 ? -5.232 -9.306 -8.674 1 88.62 264 LEU A CA 1
ATOM 2130 C C . LEU A 1 264 ? -4.463 -8.019 -8.951 1 88.62 264 LEU A C 1
ATOM 2132 O O . LEU A 1 264 ? -4.94 -6.926 -8.638 1 88.62 264 LEU A O 1
ATOM 2136 N N . PHE A 1 265 ? -3.391 -8.096 -9.62 1 90.32 265 PHE A N 1
ATOM 2137 C CA . PHE A 1 265 ? -2.542 -6.929 -9.832 1 90.32 265 PHE A CA 1
ATOM 2138 C C . PHE A 1 265 ? -3.019 -6.124 -11.034 1 90.32 265 PHE A C 1
ATOM 2140 O O . PHE A 1 265 ? -2.696 -4.941 -11.163 1 90.32 265 PHE A O 1
ATOM 2147 N N . VAL A 1 266 ? -3.788 -6.768 -11.902 1 91.95 266 VAL A N 1
ATOM 2148 C CA . VAL A 1 266 ? -4.464 -6.01 -12.949 1 91.95 266 VAL A CA 1
ATOM 2149 C C . VAL A 1 266 ? -5.449 -5.026 -12.321 1 91.95 266 VAL A C 1
ATOM 2151 O O . VAL A 1 266 ? -5.453 -3.841 -12.66 1 91.95 266 VAL A O 1
ATOM 2154 N N . MET A 1 267 ? -6.182 -5.57 -11.448 1 91.94 267 MET A N 1
ATOM 2155 C CA . MET A 1 267 ? -7.159 -4.723 -10.771 1 91.94 267 MET A CA 1
ATOM 2156 C C . MET A 1 267 ? -6.465 -3.628 -9.967 1 91.94 267 MET A C 1
ATOM 2158 O O . MET A 1 267 ? -6.906 -2.477 -9.968 1 91.94 267 MET A O 1
ATOM 2162 N N . LYS A 1 268 ? -5.423 -3.954 -9.277 1 92.3 268 LYS A N 1
ATOM 2163 C CA . LYS A 1 268 ? -4.668 -2.954 -8.528 1 92.3 268 LYS A CA 1
ATOM 2164 C C . LYS A 1 268 ? -4.224 -1.808 -9.433 1 92.3 268 LYS A C 1
ATOM 2166 O O . LYS A 1 268 ? -4.347 -0.637 -9.067 1 92.3 268 LYS A O 1
ATOM 2171 N N . ASN A 1 269 ? -3.73 -2.154 -10.59 1 94.3 269 ASN A N 1
ATOM 2172 C CA . ASN A 1 269 ? -3.271 -1.139 -11.532 1 94.3 269 ASN A CA 1
ATOM 2173 C C . ASN A 1 269 ? -4.427 -0.281 -12.039 1 94.3 269 ASN A C 1
ATOM 2175 O O . ASN A 1 269 ? -4.285 0.934 -12.188 1 94.3 269 ASN A O 1
ATOM 2179 N N . ILE A 1 270 ? -5.528 -0.858 -12.267 1 92.95 270 ILE A N 1
ATOM 2180 C CA . ILE A 1 270 ? -6.703 -0.113 -12.707 1 92.95 270 ILE A CA 1
ATOM 2181 C C . ILE A 1 270 ? -7.117 0.882 -11.625 1 92.95 270 ILE A C 1
ATOM 2183 O O . ILE A 1 270 ? -7.349 2.059 -11.911 1 92.95 270 ILE A O 1
ATOM 2187 N N . ILE A 1 271 ? -7.136 0.417 -10.425 1 91.69 271 ILE A N 1
ATOM 2188 C CA . ILE A 1 271 ? -7.528 1.27 -9.308 1 91.69 271 ILE A CA 1
ATOM 2189 C C . ILE A 1 271 ? -6.556 2.442 -9.187 1 91.69 271 ILE A C 1
ATOM 2191 O O . ILE A 1 271 ? -6.976 3.591 -9.037 1 91.69 271 ILE A O 1
ATOM 2195 N N . ALA A 1 272 ? -5.337 2.102 -9.264 1 91.15 272 ALA A N 1
ATOM 2196 C CA . ALA A 1 272 ? -4.316 3.137 -9.125 1 91.15 272 ALA A CA 1
ATOM 2197 C C . ALA A 1 272 ? -4.427 4.171 -10.242 1 91.15 272 ALA A C 1
ATOM 2199 O O . ALA A 1 272 ? -4.331 5.375 -9.994 1 91.15 272 ALA A O 1
ATOM 2200 N N . ILE A 1 273 ? -4.645 3.719 -11.41 1 92.99 273 ILE A N 1
ATOM 2201 C CA . ILE A 1 273 ? -4.735 4.614 -12.558 1 92.99 273 ILE A CA 1
ATOM 2202 C C . ILE A 1 273 ? -5.97 5.503 -12.424 1 92.99 273 ILE A C 1
ATOM 2204 O O . ILE A 1 273 ? -5.889 6.72 -12.604 1 92.99 273 ILE A O 1
ATOM 2208 N N . VAL A 1 274 ? -7.051 4.947 -12.122 1 88.69 274 VAL A N 1
ATOM 2209 C CA . VAL A 1 274 ? -8.295 5.7 -12.004 1 88.69 274 VAL A CA 1
ATOM 2210 C C . VAL A 1 274 ? -8.167 6.738 -10.89 1 88.69 274 VAL A C 1
ATOM 2212 O O . VAL A 1 274 ? -8.558 7.895 -11.063 1 88.69 274 VAL A O 1
ATOM 2215 N N . GLN A 1 275 ? -7.588 6.334 -9.82 1 84.44 275 GLN A N 1
ATOM 2216 C CA . GLN A 1 275 ? -7.396 7.252 -8.703 1 84.44 275 GLN A CA 1
ATOM 2217 C C . GLN A 1 275 ? -6.448 8.387 -9.08 1 84.44 275 GLN A C 1
ATOM 2219 O O . GLN A 1 275 ? -6.695 9.547 -8.744 1 84.44 275 GLN A O 1
ATOM 2224 N N . ASN A 1 276 ? -5.407 8.049 -9.714 1 85.46 276 ASN A N 1
ATOM 2225 C CA . ASN A 1 276 ? -4.429 9.061 -10.099 1 85.46 276 ASN A CA 1
ATOM 2226 C C . ASN A 1 276 ? -5.005 10.037 -11.121 1 85.46 276 ASN A C 1
ATOM 2228 O O . ASN A 1 276 ? -4.739 11.239 -11.057 1 85.46 276 ASN A O 1
ATOM 2232 N N . ILE A 1 277 ? -5.771 9.521 -11.993 1 85.44 277 ILE A N 1
ATOM 2233 C CA . ILE A 1 277 ? -6.396 10.381 -12.993 1 85.44 277 ILE A CA 1
ATOM 2234 C C . ILE A 1 277 ? -7.387 11.324 -12.316 1 85.44 277 ILE A C 1
ATOM 2236 O O . ILE A 1 277 ? -7.465 12.505 -12.661 1 85.44 277 ILE A O 1
ATOM 2240 N N . ALA A 1 278 ? -8.112 10.861 -11.367 1 81.14 278 ALA A N 1
ATOM 2241 C CA . ALA A 1 278 ? -9.055 11.694 -10.625 1 81.14 278 ALA A CA 1
ATOM 2242 C C . ALA A 1 278 ? -8.328 12.79 -9.851 1 81.14 278 ALA A C 1
ATOM 2244 O O . ALA A 1 278 ? -8.782 13.936 -9.812 1 81.14 278 ALA A O 1
ATOM 2245 N N . GLU A 1 279 ? -7.252 12.396 -9.345 1 78.19 279 GLU A N 1
ATOM 2246 C CA . GLU A 1 279 ? -6.46 13.364 -8.592 1 78.19 279 GLU A CA 1
ATOM 2247 C C . GLU A 1 279 ? -5.868 14.428 -9.511 1 78.19 279 GLU A C 1
ATOM 2249 O O . GLU A 1 279 ? -5.869 15.615 -9.178 1 78.19 279 GLU A O 1
ATOM 2254 N N . LEU A 1 280 ? -5.371 14.026 -10.558 1 81.34 280 LEU A N 1
ATOM 2255 C CA . LEU A 1 280 ? -4.778 14.953 -11.515 1 81.34 280 LEU A CA 1
ATOM 2256 C C . LEU A 1 280 ? -5.838 15.875 -12.107 1 81.34 280 LEU A C 1
ATOM 2258 O O . LEU A 1 280 ? -5.596 17.071 -12.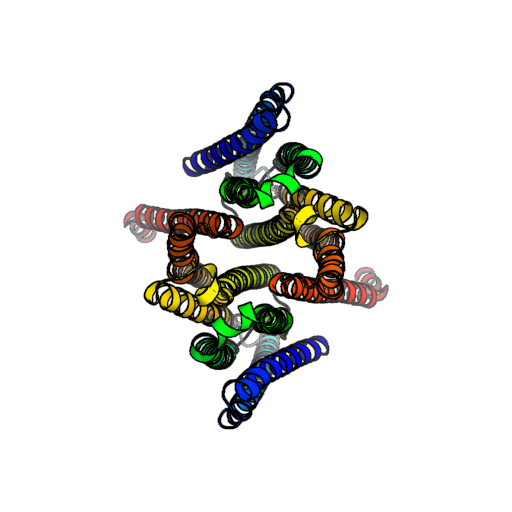289 1 81.34 280 LEU A O 1
ATOM 2262 N N . ALA A 1 281 ? -6.968 15.352 -12.339 1 79.08 281 ALA A N 1
ATOM 2263 C CA . ALA A 1 281 ? -8.067 16.157 -12.865 1 79.08 281 ALA A CA 1
ATOM 2264 C C . ALA A 1 281 ? -8.488 17.231 -11.866 1 79.08 281 ALA A C 1
ATOM 2266 O O . ALA A 1 281 ? -8.764 18.37 -12.25 1 79.08 281 ALA A O 1
ATOM 2267 N N . HIS A 1 282 ? -8.486 16.865 -10.654 1 74.23 282 HIS A N 1
ATOM 2268 C CA . HIS A 1 282 ? -8.831 17.825 -9.612 1 74.23 282 HIS A CA 1
ATOM 2269 C C . HIS A 1 282 ? -7.775 18.92 -9.5 1 74.23 282 HIS A C 1
ATOM 2271 O O . HIS A 1 282 ? -8.108 20.093 -9.314 1 74.23 282 HIS A O 1
ATOM 2277 N N . TYR A 1 283 ? -6.621 18.5 -9.577 1 73.41 283 TYR A N 1
ATOM 2278 C CA . TYR A 1 283 ? -5.528 19.461 -9.48 1 73.41 283 TYR A CA 1
ATOM 2279 C C . TYR A 1 283 ? -5.556 20.439 -10.648 1 73.41 283 TYR A C 1
ATOM 2281 O O . TYR A 1 283 ? -5.437 21.651 -10.454 1 73.41 283 TYR A O 1
ATOM 2289 N N . PHE A 1 284 ? -5.755 19.942 -11.75 1 76.88 284 PHE A N 1
ATOM 2290 C CA . PHE A 1 284 ? -5.707 20.793 -12.932 1 76.88 284 PHE A CA 1
ATOM 2291 C C . PHE A 1 284 ? -6.978 21.626 -13.053 1 76.88 284 PHE A C 1
ATOM 2293 O O . PHE A 1 284 ? -6.958 22.721 -13.619 1 76.88 284 PHE A O 1
ATOM 2300 N N . SER A 1 285 ? -8.07 21.162 -12.537 1 74.62 285 SER A N 1
ATOM 2301 C CA . SER A 1 285 ? -9.304 21.941 -12.549 1 74.62 285 SER A CA 1
ATOM 2302 C C . SER A 1 285 ? -9.218 23.128 -11.595 1 74.62 285 SER A C 1
ATOM 2304 O O . SER A 1 285 ? -9.688 24.222 -11.913 1 74.62 285 SER A O 1
ATOM 2306 N N . LYS A 1 286 ? -8.637 22.981 -10.475 1 66.37 286 LYS A N 1
ATOM 2307 C CA . LYS A 1 286 ? -8.451 24.073 -9.525 1 66.37 286 LYS A CA 1
ATOM 2308 C C . LYS A 1 286 ? -7.525 25.144 -10.093 1 66.37 286 LYS A C 1
ATOM 2310 O O . LYS A 1 286 ? -7.763 26.34 -9.908 1 66.37 286 LYS A O 1
ATOM 2315 N N . LYS A 1 287 ? -6.536 24.696 -10.609 1 65.84 287 LYS A N 1
ATOM 2316 C CA . LYS A 1 287 ? -5.578 25.632 -11.191 1 65.84 287 LYS A CA 1
ATOM 2317 C C . LYS A 1 287 ? -6.228 26.476 -12.284 1 65.84 287 LYS A C 1
ATOM 2319 O O . LYS A 1 287 ? -5.975 27.678 -12.38 1 65.84 287 LYS A O 1
ATOM 2324 N N . TYR A 1 288 ? -7.128 25.847 -12.912 1 62.55 288 TYR A N 1
ATOM 2325 C CA . TYR A 1 288 ? -7.822 26.558 -13.98 1 62.55 288 TYR A CA 1
ATOM 2326 C C . TYR A 1 288 ? -8.809 27.569 -13.41 1 62.55 288 TYR A C 1
ATOM 2328 O O . TYR A 1 288 ? -8.95 28.675 -13.938 1 62.55 288 TYR A O 1
ATOM 2336 N N . GLU A 1 289 ? -9.508 27.198 -12.363 1 63.17 289 GLU A N 1
ATOM 2337 C CA . GLU A 1 289 ? -10.46 28.117 -11.747 1 63.17 289 GLU A CA 1
ATOM 2338 C C . GLU A 1 289 ? -9.745 29.304 -11.106 1 63.17 289 GLU A C 1
ATOM 2340 O O . GLU A 1 289 ? -10.229 30.436 -11.173 1 63.17 289 GLU A O 1
ATOM 2345 N N . HIS A 1 290 ? -8.657 29.012 -10.408 1 59.03 290 HIS A N 1
ATOM 2346 C CA . HIS A 1 290 ? -7.901 30.1 -9.798 1 59.03 290 HIS A CA 1
ATOM 2347 C C . HIS A 1 290 ? -7.318 31.028 -10.859 1 59.03 290 HIS A C 1
ATOM 2349 O O . HIS A 1 290 ? -7.253 32.243 -10.659 1 59.03 290 HIS A O 1
ATOM 2355 N N . GLU A 1 291 ? -6.828 30.401 -11.807 1 57.74 291 GLU A N 1
ATOM 2356 C CA . GLU A 1 291 ? -6.3 31.225 -12.89 1 57.74 291 GLU A CA 1
ATOM 2357 C C . GLU A 1 291 ? -7.408 32.038 -13.555 1 57.74 291 GLU A C 1
ATOM 2359 O O . GLU A 1 291 ? -7.182 33.173 -13.982 1 57.74 291 GLU A O 1
ATOM 2364 N N . GLU A 1 292 ? -8.525 31.492 -13.578 1 55.57 292 GLU A N 1
ATOM 2365 C CA . GLU A 1 292 ? -9.647 32.207 -14.179 1 55.57 292 GLU A CA 1
ATOM 2366 C C . GLU A 1 292 ? -10.177 33.29 -13.244 1 55.57 292 GLU A C 1
ATOM 2368 O O . GLU A 1 292 ? -10.531 34.384 -13.689 1 55.57 292 GLU A O 1
ATOM 2373 N N . HIS A 1 293 ? -10.382 32.934 -11.917 1 52.51 293 HIS A N 1
ATOM 2374 C CA . HIS A 1 293 ? -10.907 33.95 -11.012 1 52.51 293 HIS A CA 1
ATOM 2375 C C . HIS A 1 293 ? -9.8 34.88 -10.527 1 52.51 293 HIS A C 1
ATOM 2377 O O . HIS A 1 293 ? -10.077 35.926 -9.934 1 52.51 293 HIS A O 1
ATOM 2383 N N . GLY A 1 294 ? -8.591 34.478 -10.429 1 47.54 294 GLY A N 1
ATOM 2384 C CA . GLY A 1 294 ? -7.485 35.397 -10.212 1 47.54 294 GLY A CA 1
ATOM 2385 C C . GLY A 1 294 ? -7.228 36.311 -11.395 1 47.54 294 GLY A C 1
ATOM 2386 O O . GLY A 1 294 ? -6.122 36.832 -11.555 1 47.54 294 GLY A O 1
ATOM 2387 N N . GLY A 1 295 ? -8.062 36.466 -12.282 1 42.03 295 GLY A N 1
ATOM 2388 C CA . GLY A 1 295 ? -7.967 37.397 -13.394 1 42.03 295 GLY A CA 1
ATOM 2389 C C . GLY A 1 295 ? -7.653 38.816 -12.959 1 42.03 295 GLY A C 1
ATOM 2390 O O . GLY A 1 295 ? -7.576 39.102 -11.762 1 42.03 295 GLY A O 1
ATOM 2391 N N . PRO A 1 296 ? -7.486 39.832 -13.907 1 45.5 296 PRO A N 1
ATOM 2392 C CA . PRO A 1 296 ? -7.096 41.239 -13.787 1 45.5 296 PRO A CA 1
ATOM 2393 C C . PRO A 1 296 ? -7.887 41.981 -12.711 1 45.5 296 PRO A C 1
ATOM 2395 O O . PRO A 1 296 ? -7.476 43.057 -12.27 1 45.5 296 PRO A O 1
ATOM 2398 N N . LEU A 1 297 ? -9.033 41.528 -12.373 1 44 297 LEU A N 1
ATOM 2399 C CA . LEU A 1 297 ? -9.871 42.403 -11.561 1 44 297 LEU A CA 1
ATOM 2400 C C . LEU A 1 297 ? -9.46 42.341 -10.094 1 44 297 LEU A C 1
ATOM 2402 O O . LEU A 1 297 ? -9.519 43.349 -9.385 1 44 297 LEU A O 1
ATOM 2406 N N . ALA A 1 298 ? -8.981 41.28 -9.577 1 44.69 298 ALA A N 1
ATOM 2407 C CA . ALA A 1 298 ? -8.498 41.277 -8.198 1 44.69 298 ALA A CA 1
ATOM 2408 C C . ALA A 1 298 ? -7.154 41.991 -8.087 1 44.69 298 ALA A C 1
ATOM 2410 O O . ALA A 1 298 ? -6.863 42.626 -7.07 1 44.69 298 ALA A O 1
ATOM 2411 N N . ILE A 1 299 ? -6.357 41.972 -9.006 1 44.2 299 ILE A N 1
ATOM 2412 C CA . ILE A 1 299 ? -5.194 42.85 -9.08 1 44.2 299 ILE A CA 1
ATOM 2413 C C . ILE A 1 299 ? -5.651 44.303 -9.196 1 44.2 299 ILE A C 1
ATOM 2415 O O . ILE A 1 299 ? -5.064 45.195 -8.579 1 44.2 299 ILE A O 1
ATOM 2419 N N . ALA A 1 300 ? -6.8 44.58 -9.829 1 44.24 300 ALA A N 1
ATOM 2420 C CA . ALA A 1 300 ? -7.289 45.947 -9.987 1 44.24 300 ALA A CA 1
ATOM 2421 C C . ALA A 1 300 ? -7.887 46.47 -8.684 1 44.24 300 ALA A C 1
ATOM 2423 O O . ALA A 1 300 ? -7.716 47.642 -8.342 1 44.24 300 ALA A O 1
ATOM 2424 N N . GLU A 1 301 ? -8.539 45.709 -7.887 1 43.78 301 GLU A N 1
ATOM 2425 C CA . GLU A 1 301 ? -9.101 46.219 -6.64 1 43.78 301 GLU A CA 1
ATOM 2426 C C . GLU A 1 301 ? -8.015 46.419 -5.587 1 43.78 301 GLU A C 1
ATOM 2428 O O . GLU A 1 301 ? -8.062 47.377 -4.812 1 43.78 301 GLU A O 1
ATOM 2433 N N . ASP A 1 302 ? -7.021 45.606 -5.556 1 45.92 302 ASP A N 1
ATOM 2434 C CA . ASP A 1 302 ? -5.93 45.887 -4.628 1 45.92 302 ASP A CA 1
ATOM 2435 C C . ASP A 1 302 ? -5.132 47.11 -5.072 1 45.92 302 ASP A C 1
ATOM 2437 O O . ASP A 1 302 ? -4.547 47.811 -4.244 1 45.92 302 ASP A O 1
ATOM 2441 N N . LEU A 1 303 ? -5.044 47.337 -6.349 1 43.59 303 LEU A N 1
ATOM 2442 C CA . LEU A 1 303 ? -4.37 48.553 -6.791 1 43.59 303 LEU A CA 1
ATOM 2443 C C . LEU A 1 303 ? -5.26 49.774 -6.587 1 43.59 303 LEU A C 1
ATOM 2445 O O . LEU A 1 303 ? -4.77 50.904 -6.534 1 43.59 303 LEU A O 1
ATOM 2449 N N . SER A 1 304 ? -6.561 49.591 -6.642 1 42.3 304 SER A N 1
ATOM 2450 C CA . SER A 1 304 ? -7.384 50.787 -6.495 1 42.3 304 SER A CA 1
ATOM 2451 C C . SER A 1 304 ? -7.686 51.073 -5.028 1 42.3 304 SER A C 1
ATOM 2453 O O . SER A 1 304 ? -8.173 52.153 -4.688 1 42.3 304 SER A O 1
ATOM 2455 N N . GLY A 1 305 ? -7.61 50.055 -4.051 1 32.59 305 GLY A N 1
ATOM 2456 C CA . GLY A 1 305 ? -7.754 50.491 -2.671 1 32.59 305 GLY A CA 1
ATOM 2457 C C . GLY A 1 305 ? -6.43 50.826 -2.01 1 32.59 305 GLY A C 1
ATOM 2458 O O . GLY A 1 305 ? -5.378 50.347 -2.437 1 32.59 305 GLY A O 1
ATOM 2459 N N . MET B 1 1 ? -20.017 19.95 -7.158 1 47.69 1 MET B N 1
ATOM 2460 C CA . MET B 1 1 ? -21.21 19.109 -7.152 1 47.69 1 MET B CA 1
ATOM 2461 C C . MET B 1 1 ? -21.029 17.9 -8.064 1 47.69 1 MET B C 1
ATOM 2463 O O . MET B 1 1 ? -21.387 16.78 -7.697 1 47.69 1 MET B O 1
ATOM 2467 N N . ARG B 1 2 ? -20.198 18.151 -9.183 1 60.92 2 ARG B N 1
ATOM 2468 C CA . ARG B 1 2 ? -20.145 17.178 -10.269 1 60.92 2 ARG B CA 1
ATOM 2469 C C . ARG B 1 2 ? -19.187 16.039 -9.938 1 60.92 2 ARG B C 1
ATOM 2471 O O . ARG B 1 2 ? -19.478 14.875 -10.22 1 60.92 2 ARG B O 1
ATOM 2478 N N . ARG B 1 3 ? -18.296 16.267 -9.092 1 68.91 3 ARG B N 1
ATOM 2479 C CA . ARG B 1 3 ? -17.31 15.228 -8.816 1 68.91 3 ARG B CA 1
ATOM 2480 C C . ARG B 1 3 ? -17.868 14.185 -7.853 1 68.91 3 ARG B C 1
ATOM 2482 O O . ARG B 1 3 ? -17.636 12.986 -8.026 1 68.91 3 ARG B O 1
ATOM 2489 N N . GLU B 1 4 ? -18.716 14.612 -7.016 1 72.27 4 GLU B N 1
ATOM 2490 C CA . GLU B 1 4 ? -19.308 13.714 -6.029 1 72.27 4 GLU B CA 1
ATOM 2491 C C . GLU B 1 4 ? -20.262 12.721 -6.687 1 72.27 4 GLU B C 1
ATOM 2493 O O . GLU B 1 4 ? -20.291 11.544 -6.322 1 72.27 4 GLU B O 1
ATOM 2498 N N . TYR B 1 5 ? -20.859 13.201 -7.679 1 74.08 5 TYR B N 1
ATOM 2499 C CA . TYR B 1 5 ? -21.81 12.334 -8.365 1 74.08 5 TYR B CA 1
ATOM 2500 C C . TYR B 1 5 ? -21.088 11.318 -9.241 1 74.08 5 TYR B C 1
ATOM 2502 O O . TYR B 1 5 ? -21.514 10.165 -9.347 1 74.08 5 TYR B O 1
ATOM 2510 N N . LEU B 1 6 ? -20.049 11.775 -9.778 1 77.49 6 LEU B N 1
ATOM 2511 C CA . LEU B 1 6 ? -19.283 10.866 -10.623 1 77.49 6 LEU B CA 1
ATOM 2512 C C . LEU B 1 6 ? -18.649 9.756 -9.792 1 77.49 6 LEU B C 1
ATOM 2514 O O . LEU B 1 6 ? -18.73 8.58 -10.155 1 77.49 6 LEU B O 1
ATOM 2518 N N . THR B 1 7 ? -18.114 10.138 -8.729 1 80.15 7 THR B N 1
ATOM 2519 C CA . THR B 1 7 ? -17.459 9.145 -7.885 1 80.15 7 THR B CA 1
ATOM 2520 C C . THR B 1 7 ? -18.488 8.229 -7.228 1 80.15 7 THR B C 1
ATOM 2522 O O . THR B 1 7 ? -18.244 7.033 -7.057 1 80.15 7 THR B O 1
ATOM 2525 N N . GLY B 1 8 ? -19.581 8.83 -6.895 1 80.82 8 GLY B N 1
ATOM 2526 C CA . GLY B 1 8 ? -20.667 8.003 -6.394 1 80.82 8 GLY B CA 1
ATOM 2527 C C . GLY B 1 8 ? -21.178 7.005 -7.417 1 80.82 8 GLY B C 1
ATOM 2528 O O . GLY B 1 8 ? -21.403 5.837 -7.093 1 80.82 8 GLY B O 1
ATOM 2529 N N . GLY B 1 9 ? -21.311 7.443 -8.615 1 82.83 9 GLY B N 1
ATOM 2530 C CA . GLY B 1 9 ? -21.738 6.564 -9.692 1 82.83 9 GLY B CA 1
ATOM 2531 C C . GLY B 1 9 ? -20.758 5.44 -9.969 1 82.83 9 GLY B C 1
ATOM 2532 O O . GLY B 1 9 ? -21.164 4.302 -10.215 1 82.83 9 GLY B O 1
ATOM 2533 N N . LEU B 1 10 ? -19.492 5.753 -9.863 1 86.29 10 LEU B N 1
ATOM 2534 C CA . LEU B 1 10 ? -18.458 4.747 -10.085 1 86.29 10 LEU B CA 1
ATOM 2535 C C . LEU B 1 10 ? -18.48 3.693 -8.984 1 86.29 10 LEU B C 1
ATOM 2537 O O . LEU B 1 10 ? -18.242 2.511 -9.245 1 86.29 10 LEU B O 1
ATOM 2541 N N . THR B 1 11 ? -18.744 4.173 -7.804 1 89.93 11 THR B N 1
ATOM 2542 C CA . THR B 1 11 ? -18.838 3.238 -6.689 1 89.93 11 THR B CA 1
ATOM 2543 C C . THR B 1 11 ? -19.983 2.252 -6.905 1 89.93 11 THR B C 1
ATOM 2545 O O . THR B 1 11 ? -19.806 1.043 -6.748 1 89.93 11 THR B O 1
ATOM 2548 N N . VAL B 1 12 ? -21.11 2.743 -7.332 1 89.97 12 VAL B N 1
ATOM 2549 C CA . VAL B 1 12 ? -22.29 1.913 -7.545 1 89.97 12 VAL B CA 1
ATOM 2550 C C . VAL B 1 12 ? -22.043 0.952 -8.707 1 89.97 12 VAL B C 1
ATOM 2552 O O . VAL B 1 12 ? -22.37 -0.234 -8.619 1 89.97 12 VAL B O 1
ATOM 2555 N N . ALA B 1 13 ? -21.451 1.471 -9.686 1 90.37 13 ALA B N 1
ATOM 2556 C CA . ALA B 1 13 ? -21.145 0.628 -10.839 1 90.37 13 ALA B CA 1
ATOM 2557 C C . ALA B 1 13 ? -20.194 -0.502 -10.454 1 90.37 13 ALA B C 1
ATOM 2559 O O . ALA B 1 13 ? -20.356 -1.639 -10.904 1 90.37 13 ALA B O 1
ATOM 2560 N N . ALA B 1 14 ? -19.19 -0.196 -9.685 1 92.78 14 ALA B N 1
ATOM 2561 C CA . ALA B 1 14 ? -18.226 -1.201 -9.245 1 92.78 14 ALA B CA 1
ATOM 2562 C C . ALA B 1 14 ? -18.902 -2.274 -8.397 1 92.78 14 ALA B C 1
ATOM 2564 O O . ALA B 1 14 ? -18.637 -3.467 -8.567 1 92.78 14 ALA B O 1
ATOM 2565 N N . VAL B 1 15 ? -19.8 -1.85 -7.547 1 95.57 15 VAL B N 1
ATOM 2566 C CA . VAL B 1 15 ? -20.479 -2.784 -6.654 1 95.57 15 VAL B CA 1
ATOM 2567 C C . VAL B 1 15 ? -21.438 -3.661 -7.456 1 95.57 15 VAL B C 1
ATOM 2569 O O . VAL B 1 15 ? -21.544 -4.864 -7.208 1 95.57 15 VAL B O 1
ATOM 2572 N N . ILE B 1 16 ? -22.063 -3.103 -8.432 1 94.86 16 ILE B N 1
ATOM 2573 C CA . ILE B 1 16 ? -22.987 -3.862 -9.269 1 94.86 16 ILE B CA 1
ATOM 2574 C C . ILE B 1 16 ? -22.216 -4.909 -10.069 1 94.86 16 ILE B C 1
ATOM 2576 O O . ILE B 1 16 ? -22.626 -6.07 -10.141 1 94.86 16 ILE B O 1
ATOM 2580 N N . THR B 1 17 ? -21.152 -4.485 -10.663 1 94.78 17 THR B N 1
ATOM 2581 C CA . THR B 1 17 ? -20.348 -5.402 -11.463 1 94.78 17 THR B CA 1
ATOM 2582 C C . THR B 1 17 ? -19.78 -6.521 -10.595 1 94.78 17 THR B C 1
ATOM 2584 O O . THR B 1 17 ? -19.823 -7.693 -10.976 1 94.78 17 THR B O 1
ATOM 2587 N N . GLN B 1 18 ? -19.239 -6.184 -9.48 1 96.07 18 GLN B N 1
ATOM 2588 C CA . GLN B 1 18 ? -18.703 -7.177 -8.555 1 96.07 18 GLN B CA 1
ATOM 2589 C C . GLN B 1 18 ? -19.785 -8.158 -8.113 1 96.07 18 GLN B C 1
ATOM 2591 O O . GLN B 1 18 ? -19.579 -9.373 -8.143 1 96.07 18 GLN B O 1
ATOM 2596 N N . GLY B 1 19 ? -20.947 -7.638 -7.703 1 95.74 19 GLY B N 1
ATOM 2597 C CA . GLY B 1 19 ? -22.049 -8.492 -7.291 1 95.74 19 GLY B CA 1
ATOM 2598 C C . GLY B 1 19 ? -22.543 -9.405 -8.397 1 95.74 19 GLY B C 1
ATOM 2599 O O . GLY B 1 19 ? -22.824 -10.582 -8.158 1 95.74 19 GLY B O 1
ATOM 2600 N N . ALA B 1 20 ? -22.571 -8.881 -9.551 1 95.77 20 ALA B N 1
ATOM 2601 C CA . ALA B 1 20 ? -23.044 -9.666 -10.69 1 95.77 20 ALA B CA 1
ATOM 2602 C C . ALA B 1 20 ? -22.103 -10.832 -10.98 1 95.77 20 ALA B C 1
ATOM 2604 O O . ALA B 1 20 ? -22.554 -11.947 -11.254 1 95.77 20 ALA B O 1
ATOM 2605 N N . ILE B 1 21 ? -20.84 -10.609 -10.922 1 95.1 21 ILE B N 1
ATOM 2606 C CA . ILE B 1 21 ? -19.859 -11.654 -11.195 1 95.1 21 ILE B CA 1
ATOM 2607 C C . ILE B 1 21 ? -19.947 -12.737 -10.122 1 95.1 21 ILE B C 1
ATOM 2609 O O . ILE B 1 21 ? -20.002 -13.928 -10.437 1 95.1 21 ILE B O 1
ATOM 2613 N N . LEU B 1 22 ? -20.003 -12.342 -8.895 1 95.64 22 LEU B N 1
ATOM 2614 C CA . LEU B 1 22 ? -20.045 -13.313 -7.807 1 95.64 22 LEU B CA 1
ATOM 2615 C C . LEU B 1 22 ? -21.343 -14.112 -7.842 1 95.64 22 LEU B C 1
ATOM 2617 O O . LEU B 1 22 ? -21.333 -15.329 -7.643 1 95.64 22 LEU B O 1
ATOM 2621 N N . ASP B 1 23 ? -22.438 -13.441 -8.14 1 95.98 23 ASP B N 1
ATOM 2622 C CA . ASP B 1 23 ? -23.724 -14.124 -8.23 1 95.98 23 ASP B CA 1
ATOM 2623 C C . ASP B 1 23 ? -23.747 -15.101 -9.403 1 95.98 23 ASP B C 1
ATOM 2625 O O . ASP B 1 23 ? -24.339 -16.178 -9.309 1 95.98 23 ASP B O 1
ATOM 2629 N N . HIS B 1 24 ? -23.151 -14.687 -10.463 1 93.79 24 HIS B N 1
ATOM 2630 C CA . HIS B 1 24 ? -23.067 -15.577 -11.616 1 93.79 24 HIS B CA 1
ATOM 2631 C C . HIS B 1 24 ? -22.384 -16.89 -11.249 1 93.79 24 HIS B C 1
ATOM 2633 O O . HIS B 1 24 ? -22.881 -17.968 -11.583 1 93.79 24 HIS B O 1
ATOM 2639 N N . PHE B 1 25 ? -21.332 -16.857 -10.533 1 92.48 25 PHE B N 1
ATOM 2640 C CA . PHE B 1 25 ? -20.612 -18.06 -10.133 1 92.48 25 PHE B CA 1
ATOM 2641 C C . PHE B 1 25 ? -21.422 -18.865 -9.123 1 92.48 25 PHE B C 1
ATOM 2643 O O . PHE B 1 25 ? -21.449 -20.096 -9.181 1 92.48 25 PHE B O 1
ATOM 2650 N N . LEU B 1 26 ? -22.067 -18.202 -8.253 1 93.81 26 LEU B N 1
ATOM 2651 C CA . LEU B 1 26 ? -22.862 -18.896 -7.246 1 93.81 26 LEU B CA 1
ATOM 2652 C C . LEU B 1 26 ? -24.02 -19.65 -7.893 1 93.81 26 LEU B C 1
ATOM 2654 O O . LEU B 1 26 ? -24.308 -20.79 -7.523 1 93.81 26 LEU B O 1
ATOM 2658 N N . ILE B 1 27 ? -24.592 -19.084 -8.907 1 94.56 27 ILE B N 1
ATOM 2659 C CA . ILE B 1 27 ? -25.748 -19.688 -9.561 1 94.56 27 ILE B CA 1
ATOM 2660 C C . ILE B 1 27 ? -25.293 -20.85 -10.442 1 94.56 27 ILE B C 1
ATOM 2662 O O . ILE B 1 27 ? -25.917 -21.914 -10.448 1 94.56 27 ILE B O 1
ATOM 2666 N N . ILE B 1 28 ? -24.243 -20.713 -11.113 1 91.55 28 ILE B N 1
ATOM 2667 C CA . ILE B 1 28 ? -23.778 -21.723 -12.057 1 91.55 28 ILE B CA 1
ATOM 2668 C C . ILE B 1 28 ? -23.24 -22.932 -11.294 1 91.55 28 ILE B C 1
ATOM 2670 O O . ILE B 1 28 ? -23.505 -24.077 -11.667 1 91.55 28 ILE B O 1
ATOM 2674 N N . TYR B 1 29 ? -22.6 -22.719 -10.202 1 90.42 29 TYR B N 1
ATOM 2675 C CA . TYR B 1 29 ? -21.91 -23.825 -9.546 1 90.42 29 TYR B CA 1
ATOM 2676 C C . TYR B 1 29 ? -22.744 -24.384 -8.399 1 90.42 29 TYR B C 1
ATOM 2678 O O . TYR B 1 29 ? -22.61 -25.556 -8.041 1 90.42 29 TYR B O 1
ATOM 2686 N N . ASN B 1 30 ? -23.547 -23.548 -7.73 1 91.75 30 ASN B N 1
ATOM 2687 C CA . ASN B 1 30 ? 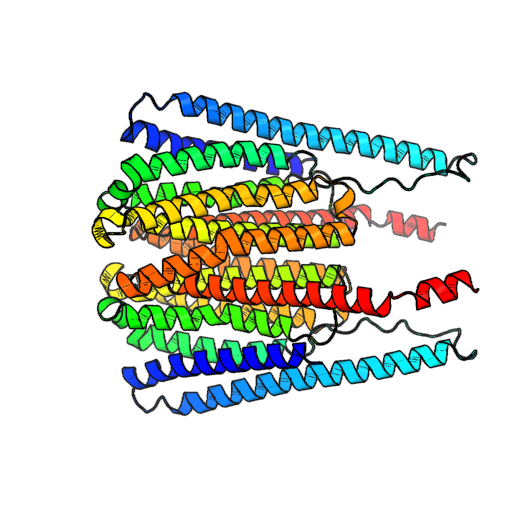-24.319 -24.031 -6.589 1 91.75 30 ASN B CA 1
ATOM 2688 C C . ASN B 1 30 ? -25.793 -24.203 -6.943 1 91.75 30 ASN B C 1
ATOM 2690 O O . ASN B 1 30 ? -26.562 -24.764 -6.16 1 91.75 30 ASN B O 1
ATOM 2694 N N . GLY B 1 31 ? -26.202 -23.69 -8.07 1 91.38 31 GLY B N 1
ATOM 2695 C CA . GLY B 1 31 ? -27.58 -23.881 -8.493 1 91.38 31 GLY B CA 1
ATOM 2696 C C . GLY B 1 31 ? -28.406 -22.61 -8.43 1 91.38 31 GLY B C 1
ATOM 2697 O O . GLY B 1 31 ? -27.964 -21.604 -7.872 1 91.38 31 GLY B O 1
ATOM 2698 N N . SER B 1 32 ? -29.616 -22.619 -8.873 1 92.04 32 SER B N 1
ATOM 2699 C CA . SER B 1 32 ? -30.501 -21.469 -9.024 1 92.04 32 SER B CA 1
ATOM 2700 C C . SER B 1 32 ? -31.025 -20.993 -7.674 1 92.04 32 SER B C 1
ATOM 2702 O O . SER B 1 32 ? -31.479 -19.854 -7.544 1 92.04 32 SER B O 1
ATOM 2704 N N . SER B 1 33 ? -30.974 -21.812 -6.59 1 92.2 33 SER B N 1
ATOM 2705 C CA . SER B 1 33 ? -31.443 -21.43 -5.263 1 92.2 33 SER B CA 1
ATOM 2706 C C . SER B 1 33 ? -30.603 -20.296 -4.684 1 92.2 33 SER B C 1
ATOM 2708 O O . SER B 1 33 ? -30.994 -19.666 -3.699 1 92.2 33 SER B O 1
ATOM 2710 N N . TRP B 1 34 ? -29.574 -20.01 -5.31 1 92.66 34 TRP B N 1
ATOM 2711 C CA . TRP B 1 34 ? -28.685 -18.957 -4.832 1 92.66 34 TRP B CA 1
ATOM 2712 C C . TRP B 1 34 ? -28.965 -17.641 -5.55 1 92.66 34 TRP B C 1
ATOM 2714 O O . TRP B 1 34 ? -28.295 -16.635 -5.3 1 92.66 34 TRP B O 1
ATOM 2724 N N . ALA B 1 35 ? -29.972 -17.491 -6.297 1 91.85 35 ALA B N 1
ATOM 2725 C CA . ALA B 1 35 ? -30.375 -16.302 -7.045 1 91.85 35 ALA B CA 1
ATOM 2726 C C . ALA B 1 35 ? -30.835 -15.193 -6.104 1 91.85 35 ALA B C 1
ATOM 2728 O O . ALA B 1 35 ? -30.638 -14.009 -6.387 1 91.85 35 ALA B O 1
ATOM 2729 N N . PRO B 1 36 ? -31.345 -15.537 -4.928 1 92.22 36 PRO B N 1
ATOM 2730 C CA . PRO B 1 36 ? -31.807 -14.476 -4.03 1 92.22 36 PRO B CA 1
ATOM 2731 C C . PRO B 1 36 ? -30.668 -13.593 -3.525 1 92.22 36 PRO B C 1
ATOM 2733 O O . PRO B 1 36 ? -30.914 -12.509 -2.989 1 92.22 36 PRO B O 1
ATOM 2736 N N . TRP B 1 37 ? -29.528 -14.004 -3.713 1 92.86 37 TRP B N 1
ATOM 2737 C CA . TRP B 1 37 ? -28.394 -13.159 -3.354 1 92.86 37 TRP B CA 1
ATOM 2738 C C . TRP B 1 37 ? -28.401 -11.867 -4.163 1 92.86 37 TRP B C 1
ATOM 2740 O O . TRP B 1 37 ? -27.772 -10.88 -3.773 1 92.86 37 TRP B O 1
ATOM 2750 N N . ILE B 1 38 ? -29.11 -11.84 -5.227 1 94.42 38 ILE B N 1
ATOM 2751 C CA . ILE B 1 38 ? -29.28 -10.63 -6.025 1 94.42 38 ILE B CA 1
ATOM 2752 C C . ILE B 1 38 ? -30.038 -9.581 -5.215 1 94.42 38 ILE B C 1
ATOM 2754 O O . ILE B 1 38 ? -29.748 -8.386 -5.311 1 94.42 38 ILE B O 1
ATOM 2758 N N . ILE B 1 39 ? -30.918 -10.057 -4.398 1 94.46 39 ILE B N 1
ATOM 2759 C CA . ILE B 1 39 ? -31.662 -9.146 -3.536 1 94.46 39 ILE B CA 1
ATOM 2760 C C . ILE B 1 39 ? -30.714 -8.497 -2.53 1 94.46 39 ILE B C 1
ATOM 2762 O O . ILE B 1 39 ? -30.811 -7.298 -2.26 1 94.46 39 ILE B O 1
ATOM 2766 N N . ALA B 1 40 ? -29.84 -9.273 -2.001 1 94.02 40 ALA B N 1
ATOM 2767 C CA . ALA B 1 40 ? -28.852 -8.747 -1.062 1 94.02 40 ALA B CA 1
ATOM 2768 C C . ALA B 1 40 ? -27.99 -7.673 -1.718 1 94.02 40 ALA B C 1
ATOM 2770 O O . ALA B 1 40 ? -27.644 -6.673 -1.084 1 94.02 40 ALA B O 1
ATOM 2771 N N . ASP B 1 41 ? -27.666 -7.864 -2.95 1 95.4 41 ASP B N 1
ATOM 2772 C CA . ASP B 1 41 ? -26.886 -6.869 -3.68 1 95.4 41 ASP B CA 1
ATOM 2773 C C . ASP B 1 41 ? -27.677 -5.574 -3.855 1 95.4 41 ASP B C 1
ATOM 2775 O O . ASP B 1 41 ? -27.115 -4.481 -3.764 1 95.4 41 ASP B O 1
ATOM 2779 N N . CYS B 1 42 ? -28.94 -5.701 -4.082 1 94.95 42 CYS B N 1
ATOM 2780 C CA . CYS B 1 42 ? -29.786 -4.521 -4.207 1 94.95 42 CYS B CA 1
ATOM 2781 C C . CYS B 1 42 ? -29.852 -3.754 -2.892 1 94.95 42 CYS B C 1
ATOM 2783 O O . CYS B 1 42 ? -29.806 -2.523 -2.883 1 94.95 42 CYS B O 1
ATOM 2785 N N . ILE B 1 43 ? -29.955 -4.458 -1.834 1 94.77 43 ILE B N 1
ATOM 2786 C CA . ILE B 1 43 ? -29.959 -3.839 -0.513 1 94.77 43 ILE B CA 1
ATOM 2787 C C . ILE B 1 43 ? -28.65 -3.086 -0.292 1 94.77 43 ILE B C 1
ATOM 2789 O O . ILE B 1 43 ? -28.649 -1.973 0.239 1 94.77 43 ILE B O 1
ATOM 2793 N N . THR B 1 44 ? -27.542 -3.702 -0.709 1 94.79 44 THR B N 1
ATOM 2794 C CA . THR B 1 44 ? -26.239 -3.06 -0.568 1 94.79 44 THR B CA 1
ATOM 2795 C C . THR B 1 44 ? -26.194 -1.751 -1.349 1 94.79 44 THR B C 1
ATOM 2797 O O . THR B 1 44 ? -25.692 -0.741 -0.85 1 94.79 44 THR B O 1
ATOM 2800 N N . ILE B 1 45 ? -26.73 -1.737 -2.53 1 94.66 45 ILE B N 1
ATOM 2801 C CA . ILE B 1 45 ? -26.746 -0.548 -3.375 1 94.66 45 ILE B CA 1
ATOM 2802 C C . ILE B 1 45 ? -27.611 0.532 -2.73 1 94.66 45 ILE B C 1
ATOM 2804 O O . ILE B 1 45 ? -27.233 1.706 -2.705 1 94.66 45 ILE B O 1
ATOM 2808 N N . LEU B 1 46 ? -28.71 0.154 -2.164 1 94.07 46 LEU B N 1
ATOM 2809 C CA . LEU B 1 46 ? -29.594 1.096 -1.485 1 94.07 46 LEU B CA 1
ATOM 2810 C C . LEU B 1 46 ? -28.909 1.701 -0.264 1 94.07 46 LEU B C 1
ATOM 2812 O O . LEU B 1 46 ? -29.03 2.901 -0.01 1 94.07 46 LEU B O 1
ATOM 2816 N N . CYS B 1 47 ? -28.226 0.895 0.433 1 92.38 47 CYS B N 1
ATOM 2817 C CA . CYS B 1 47 ? -27.496 1.371 1.603 1 92.38 47 CYS B CA 1
ATOM 2818 C C . CYS B 1 47 ? -26.393 2.341 1.199 1 92.38 47 CYS B C 1
ATOM 2820 O O . CYS B 1 47 ? -26.154 3.337 1.886 1 92.38 47 CYS B O 1
ATOM 2822 N N . LEU B 1 48 ? -25.717 2.058 0.123 1 90.52 48 LEU B N 1
ATOM 2823 C CA . LEU B 1 48 ? -24.677 2.953 -0.372 1 90.52 48 LEU B CA 1
ATOM 2824 C C . LEU B 1 48 ? -25.265 4.303 -0.769 1 90.52 48 LEU B C 1
ATOM 2826 O O . LEU B 1 48 ? -24.726 5.35 -0.403 1 90.52 48 LEU B O 1
ATOM 2830 N N . PHE B 1 49 ? -26.387 4.262 -1.421 1 88.45 49 PHE B N 1
ATOM 2831 C CA . PHE B 1 49 ? -27.07 5.497 -1.785 1 88.45 49 PHE B CA 1
ATOM 2832 C C . PHE B 1 49 ? -27.517 6.256 -0.541 1 88.45 49 PHE B C 1
ATOM 2834 O O . PHE B 1 49 ? -27.372 7.478 -0.468 1 88.45 49 PHE B O 1
ATOM 2841 N N . GLY B 1 50 ? -28.035 5.483 0.337 1 87.22 50 GLY B N 1
ATOM 2842 C CA . GLY B 1 50 ? -28.451 6.095 1.588 1 87.22 50 GLY B CA 1
ATOM 2843 C C . GLY B 1 50 ? -27.303 6.723 2.356 1 87.22 50 GLY B C 1
ATOM 2844 O O . GLY B 1 50 ? -27.451 7.802 2.933 1 87.22 50 GLY B O 1
ATOM 2845 N N . GLY B 1 51 ? -26.194 6.059 2.355 1 87.14 51 GLY B N 1
ATOM 2846 C CA . GLY B 1 51 ? -25.025 6.618 3.014 1 87.14 51 GLY B CA 1
ATOM 2847 C C . GLY B 1 51 ? -24.541 7.907 2.377 1 87.14 51 GLY B C 1
ATOM 2848 O O . GLY B 1 51 ? -24.239 8.876 3.077 1 87.14 51 GLY B O 1
ATOM 2849 N N . PHE B 1 52 ? -24.478 7.96 1.08 1 86.05 52 PHE B N 1
ATOM 2850 C CA . PHE B 1 52 ? -24.057 9.168 0.382 1 86.05 52 PHE B CA 1
ATOM 2851 C C . PHE B 1 52 ? -25.065 10.293 0.59 1 86.05 52 PHE B C 1
ATOM 2853 O O . PHE B 1 52 ? -24.682 11.451 0.77 1 86.05 52 PHE B O 1
ATOM 2860 N N . TYR B 1 53 ? -26.287 9.892 0.546 1 85.95 53 TYR B N 1
ATOM 2861 C CA . TYR B 1 53 ? -27.336 10.879 0.772 1 85.95 53 TYR B CA 1
ATOM 2862 C C . TYR B 1 53 ? -27.232 11.476 2.17 1 85.95 53 TYR B C 1
ATOM 2864 O O . TYR B 1 53 ? -27.323 12.694 2.341 1 85.95 53 TYR B O 1
ATOM 2872 N N . TYR B 1 54 ? -27.058 10.613 3.108 1 87.37 54 TYR B N 1
ATOM 2873 C CA . TYR B 1 54 ? -26.905 11.066 4.486 1 87.37 54 TYR B CA 1
ATOM 2874 C C . TYR B 1 54 ? -25.693 11.978 4.63 1 87.37 54 TYR B C 1
ATOM 2876 O O . TYR B 1 54 ? -25.756 13.002 5.315 1 87.37 54 TYR B O 1
ATOM 2884 N N . SER B 1 55 ? -24.597 11.631 4.066 1 84.96 55 SER B N 1
ATOM 2885 C CA . SER B 1 55 ? -23.389 12.449 4.125 1 84.96 55 SER B CA 1
ATOM 2886 C C . SER B 1 55 ? -23.619 13.82 3.498 1 84.96 55 SER B C 1
ATOM 2888 O O . SER B 1 55 ? -23.194 14.838 4.047 1 84.96 55 SER B O 1
ATOM 2890 N N . HIS B 1 56 ? -24.337 13.874 2.421 1 83.79 56 HIS B N 1
ATOM 2891 C CA . HIS B 1 56 ? -24.637 15.128 1.74 1 83.79 56 HIS B CA 1
ATOM 2892 C C . HIS B 1 56 ? -25.539 16.015 2.591 1 83.79 56 HIS B C 1
ATOM 2894 O O . HIS B 1 56 ? -25.301 17.219 2.71 1 83.79 56 HIS B O 1
ATOM 2900 N N . ARG B 1 57 ? -26.511 15.462 3.142 1 85.63 57 ARG B N 1
ATOM 2901 C CA . ARG B 1 57 ? -27.439 16.216 3.978 1 85.63 57 ARG B CA 1
ATOM 2902 C C . ARG B 1 57 ? -26.744 16.744 5.229 1 85.63 57 ARG B C 1
ATOM 2904 O O . ARG B 1 57 ? -27.023 17.858 5.677 1 85.63 57 ARG B O 1
ATOM 2911 N N . TYR B 1 58 ? -25.918 15.892 5.725 1 86.07 58 TYR B N 1
ATOM 2912 C CA . TYR B 1 58 ? -25.152 16.3 6.897 1 86.07 58 TYR B CA 1
ATOM 2913 C C . TYR B 1 58 ? -24.323 17.544 6.602 1 86.07 58 TYR B C 1
ATOM 2915 O O . TYR B 1 58 ? -24.337 18.505 7.375 1 86.07 58 TYR B O 1
ATOM 2923 N N . HIS B 1 59 ? -23.645 17.628 5.53 1 85 59 HIS B N 1
ATOM 2924 C CA . HIS B 1 59 ? -22.784 18.757 5.195 1 85 59 HIS B CA 1
ATOM 2925 C C . HIS B 1 59 ? -23.606 19.988 4.829 1 85 59 HIS B C 1
ATOM 2927 O O . HIS B 1 59 ? -23.197 21.118 5.105 1 85 59 HIS B O 1
ATOM 2933 N N . GLN B 1 60 ? -24.709 19.781 4.244 1 84.56 60 GLN B N 1
ATOM 2934 C CA . GLN B 1 60 ? -25.586 20.908 3.945 1 84.56 60 GLN B CA 1
ATOM 2935 C C . GLN B 1 60 ? -26.087 21.57 5.226 1 84.56 60 GLN B C 1
ATOM 2937 O O . GLN B 1 60 ? -26.118 22.798 5.324 1 84.56 60 GLN B O 1
ATOM 2942 N N . ARG B 1 61 ? -26.402 20.721 6.14 1 85.57 61 ARG B N 1
ATOM 2943 C CA . ARG B 1 61 ? -26.863 21.241 7.424 1 85.57 61 ARG B CA 1
ATOM 2944 C C . ARG B 1 61 ? -25.738 21.965 8.157 1 85.57 61 ARG B C 1
ATOM 2946 O O . ARG B 1 61 ? -25.959 23.019 8.756 1 85.57 61 ARG B O 1
ATOM 2953 N N . TYR B 1 62 ? -24.617 21.328 8.042 1 83.38 62 TYR B N 1
ATOM 2954 C CA . TYR B 1 62 ? -23.469 21.938 8.703 1 83.38 62 TYR B CA 1
ATOM 2955 C C . TYR B 1 62 ? -23.138 23.291 8.083 1 83.38 62 TYR B C 1
ATOM 2957 O O . TYR B 1 62 ? -22.83 24.249 8.796 1 83.38 62 TYR B O 1
ATOM 2965 N N . ASP B 1 63 ? -23.156 23.359 6.804 1 82.7 63 ASP B N 1
ATOM 2966 C CA . ASP B 1 63 ? -22.863 24.608 6.107 1 82.7 63 ASP B CA 1
ATOM 2967 C C . ASP B 1 63 ? -23.867 25.695 6.482 1 82.7 63 ASP B C 1
ATOM 2969 O O . ASP B 1 63 ? -23.5 26.864 6.624 1 82.7 63 ASP B O 1
ATOM 2973 N N . LYS B 1 64 ? -25.036 25.335 6.68 1 84.55 64 LYS B N 1
ATOM 2974 C CA . LYS B 1 64 ? -26.057 26.3 7.077 1 84.55 64 LYS B CA 1
ATOM 2975 C C . LYS B 1 64 ? -25.798 26.826 8.486 1 84.55 64 LYS B C 1
ATOM 2977 O O . LYS B 1 64 ? -25.917 28.027 8.738 1 84.55 64 LYS B O 1
ATOM 2982 N N . ILE B 1 65 ? -25.472 25.902 9.303 1 83.34 65 ILE B N 1
ATOM 2983 C CA . ILE B 1 65 ? -25.187 26.285 10.682 1 83.34 65 ILE B CA 1
ATOM 2984 C C . ILE B 1 65 ? -23.967 27.203 10.721 1 83.34 65 ILE B C 1
ATOM 2986 O O . ILE B 1 65 ? -23.949 28.189 11.461 1 83.34 65 ILE B O 1
ATOM 2990 N N . GLU B 1 66 ? -23.009 26.796 9.922 1 81.41 66 GLU B N 1
ATOM 2991 C CA . GLU B 1 66 ? -21.788 27.593 9.864 1 81.41 66 GLU B CA 1
ATOM 2992 C C . GLU B 1 66 ? -22.066 28.991 9.317 1 81.41 66 GLU B C 1
ATOM 2994 O O . GLU B 1 66 ? -21.515 29.977 9.81 1 81.41 66 GLU B O 1
ATOM 2999 N N . GLN B 1 67 ? -22.873 29.12 8.352 1 81.39 67 GLN B N 1
ATOM 3000 C CA . GLN B 1 67 ? -23.245 30.406 7.771 1 81.39 67 GLN B CA 1
ATOM 3001 C C . GLN B 1 67 ? -24.02 31.258 8.772 1 81.39 67 GLN B C 1
ATOM 3003 O O . GLN B 1 67 ? -23.801 32.468 8.867 1 81.39 67 GLN B O 1
ATOM 3008 N N . ASP B 1 68 ? -24.875 30.627 9.486 1 80.21 68 ASP B N 1
ATOM 3009 C CA . ASP B 1 68 ? -25.662 31.34 10.487 1 80.21 68 ASP B CA 1
ATOM 3010 C C . ASP B 1 68 ? -24.773 31.876 11.606 1 80.21 68 ASP B C 1
ATOM 3012 O O . ASP B 1 68 ? -24.959 33.004 12.068 1 80.21 68 ASP B O 1
ATOM 3016 N N . GLU B 1 69 ? -23.863 31.055 11.916 1 78.38 69 GLU B N 1
ATOM 3017 C CA . GLU B 1 69 ? -22.938 31.466 12.968 1 78.38 69 GLU B CA 1
ATOM 3018 C C . GLU B 1 69 ? -22.049 32.615 12.502 1 78.38 69 GLU B C 1
ATOM 3020 O O . GLU B 1 69 ? -21.752 33.53 13.273 1 78.38 69 GLU B O 1
ATOM 3025 N N . ASN B 1 70 ? -21.617 32.496 11.268 1 77.18 70 ASN B N 1
ATOM 3026 C CA . ASN B 1 70 ? -20.791 33.559 10.704 1 77.18 70 ASN B CA 1
ATOM 3027 C C . ASN B 1 70 ? -21.565 34.868 10.586 1 77.18 70 ASN B C 1
ATOM 3029 O O . ASN B 1 70 ? -21.011 35.945 10.815 1 77.18 70 ASN B O 1
ATOM 3033 N N . ARG B 1 71 ? -22.738 34.883 10.342 1 74.65 71 ARG B N 1
ATOM 3034 C CA . ARG B 1 71 ? -23.601 36.058 10.275 1 74.65 71 ARG B CA 1
ATOM 3035 C C . ARG B 1 71 ? -23.794 36.675 11.656 1 74.65 71 ARG B C 1
ATOM 3037 O O . ARG B 1 71 ? -23.786 37.9 11.801 1 74.65 71 ARG B O 1
ATOM 3044 N N . ARG B 1 72 ? -23.889 35.927 12.588 1 75.69 72 ARG B N 1
ATOM 3045 C CA . ARG B 1 72 ? -24.064 36.405 13.956 1 75.69 72 ARG B CA 1
ATOM 3046 C C . ARG B 1 72 ? -22.809 37.114 14.453 1 75.69 72 ARG B C 1
ATOM 3048 O O . ARG B 1 72 ? -22.896 38.103 15.185 1 75.69 72 ARG B O 1
ATOM 3055 N N . LYS B 1 73 ? -21.672 36.461 14.051 1 74.12 73 LYS B N 1
ATOM 3056 C CA . LYS B 1 73 ? -20.398 37.068 14.427 1 74.12 73 LYS B CA 1
ATOM 3057 C C . LYS B 1 73 ? -20.272 38.478 13.858 1 74.12 73 LYS B C 1
ATOM 3059 O O . LYS B 1 73 ? -19.652 39.348 14.473 1 74.12 73 LYS B O 1
ATOM 3064 N N . LEU B 1 74 ? -20.686 38.618 12.655 1 67.37 74 LEU B N 1
ATOM 3065 C CA . LEU B 1 74 ? -20.619 39.921 12.002 1 67.37 74 LEU B CA 1
ATOM 3066 C C . LEU B 1 74 ? -21.589 40.904 12.649 1 67.37 74 LEU B C 1
ATOM 3068 O O . LEU B 1 74 ? -21.35 42.113 12.641 1 67.37 74 LEU B O 1
ATOM 3072 N N . THR B 1 75 ? -22.614 40.45 13.055 1 63.18 75 THR B N 1
ATOM 3073 C CA . THR B 1 75 ? -23.541 41.348 13.735 1 63.18 75 THR B CA 1
ATOM 3074 C C . THR B 1 75 ? -23.167 41.498 15.207 1 63.18 75 THR B C 1
ATOM 3076 O O . THR B 1 75 ? -22.548 40.606 15.789 1 63.18 75 THR B O 1
ATOM 3079 N N . GLU B 1 76 ? -22.808 42.66 15.876 1 53.06 76 GLU B N 1
ATOM 3080 C CA . GLU B 1 76 ? -22.339 43.146 17.171 1 53.06 76 GLU B CA 1
ATOM 3081 C C . GLU B 1 76 ? -22.728 42.189 18.293 1 53.06 76 GLU B C 1
ATOM 3083 O O . GLU B 1 76 ? -22.309 42.365 19.439 1 53.06 76 GLU B O 1
ATOM 3088 N N . ASP B 1 77 ? -23.768 41.674 18.282 1 47.1 77 ASP B N 1
ATOM 3089 C CA . ASP B 1 77 ? -24.227 41.092 19.54 1 47.1 77 ASP B CA 1
ATOM 3090 C C . ASP B 1 77 ? -23.231 40.061 20.064 1 47.1 77 ASP B C 1
ATOM 3092 O O . ASP B 1 77 ? -23.046 39.928 21.275 1 47.1 77 ASP B O 1
ATOM 3096 N N . TRP B 1 78 ? -22.986 38.818 19.456 1 47.17 78 TRP B N 1
ATOM 3097 C CA . TRP B 1 78 ? -22.582 37.666 20.256 1 47.17 78 TRP B CA 1
ATOM 3098 C C . TRP B 1 78 ? -21.066 37.621 20.418 1 47.17 78 TRP B C 1
ATOM 3100 O O . TRP B 1 78 ? -20.35 37.211 19.502 1 47.17 78 TRP B O 1
ATOM 3110 N N . LYS B 1 79 ? -20.393 38.588 20.797 1 46.41 79 LYS B N 1
ATOM 3111 C CA . LYS B 1 79 ? -19.073 38.589 21.422 1 46.41 79 LYS B CA 1
ATOM 3112 C C . LYS B 1 79 ? -18.781 37.25 22.093 1 46.41 79 LYS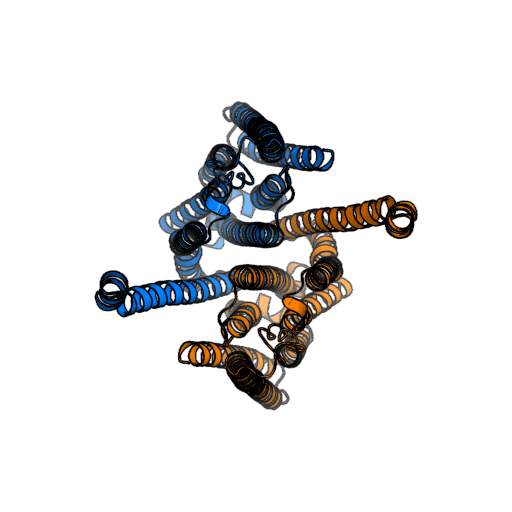 B C 1
ATOM 3114 O O . LYS B 1 79 ? -17.673 36.723 21.983 1 46.41 79 LYS B O 1
ATOM 3119 N N . HIS B 1 80 ? -19.434 36.966 23.339 1 49.71 80 HIS B N 1
ATOM 3120 C CA . HIS B 1 80 ? -18.932 36.223 24.489 1 49.71 80 HIS B CA 1
ATOM 3121 C C . HIS B 1 80 ? -18.911 34.724 24.21 1 49.71 80 HIS B C 1
ATOM 3123 O O . HIS B 1 80 ? -18.249 33.964 24.921 1 49.71 80 HIS B O 1
ATOM 3129 N N . GLY B 1 81 ? -19.931 34.047 23.526 1 47.42 81 GLY B N 1
ATOM 3130 C CA . GLY B 1 81 ? -20.014 32.603 23.675 1 47.42 81 GLY B CA 1
ATOM 3131 C C . GLY B 1 81 ? -19.836 31.857 22.366 1 47.42 81 GLY B C 1
ATOM 3132 O O . GLY B 1 81 ? -20.395 30.774 22.182 1 47.42 81 GLY B O 1
ATOM 3133 N N . ALA B 1 82 ? -19.382 32.537 21.404 1 49.91 82 ALA B N 1
ATOM 3134 C CA . ALA B 1 82 ? -19.392 31.823 20.13 1 49.91 82 ALA B CA 1
ATOM 3135 C C . ALA B 1 82 ? -18.544 30.557 20.204 1 49.91 82 ALA B C 1
ATOM 3137 O O . ALA B 1 82 ? -17.342 30.621 20.472 1 49.91 82 ALA B O 1
ATOM 3138 N N . LYS B 1 83 ? -19.165 29.494 20.684 1 53.73 83 LYS B N 1
ATOM 3139 C CA . LYS B 1 83 ? -18.515 28.187 20.696 1 53.73 83 LYS B CA 1
ATOM 3140 C C . LYS B 1 83 ? -17.932 27.85 19.327 1 53.73 83 LYS B C 1
ATOM 3142 O O . LYS B 1 83 ? -18.597 28.025 18.303 1 53.73 83 LYS B O 1
ATOM 3147 N N . ALA B 1 84 ? -16.701 27.803 19.131 1 60.12 84 ALA B N 1
ATOM 3148 C CA . ALA B 1 84 ? -15.968 27.375 17.943 1 60.12 84 ALA B CA 1
ATOM 3149 C C . ALA B 1 84 ? -16.564 26.097 17.361 1 60.12 84 ALA B C 1
ATOM 3151 O O . ALA B 1 84 ? -16.736 25.105 18.073 1 60.12 84 ALA B O 1
ATOM 3152 N N . LEU B 1 85 ? -17.358 26.19 16.234 1 66.37 85 LEU B N 1
ATOM 3153 C CA . LEU B 1 85 ? -17.943 25.037 15.557 1 66.37 85 LEU B CA 1
ATOM 3154 C C . LEU B 1 85 ? -16.888 23.967 15.297 1 66.37 85 LEU B C 1
ATOM 3156 O O . LEU B 1 85 ? -15.793 24.272 14.819 1 66.37 85 LEU B O 1
ATOM 3160 N N . ARG B 1 86 ? -17.16 22.875 15.941 1 68.32 86 ARG B N 1
ATOM 3161 C CA . ARG B 1 86 ? -16.307 21.72 15.68 1 68.32 86 ARG B CA 1
ATOM 3162 C C . ARG B 1 86 ? -16.225 21.425 14.186 1 68.32 86 ARG B C 1
ATOM 3164 O O . ARG B 1 86 ? -17.216 21.565 13.466 1 68.32 86 ARG B O 1
ATOM 3171 N N . PRO B 1 87 ? -14.967 21.18 13.689 1 74.82 87 PRO B N 1
ATOM 3172 C CA . PRO B 1 87 ? -14.848 20.822 12.274 1 74.82 87 PRO B CA 1
ATOM 3173 C C . PRO B 1 87 ? -15.724 19.632 11.89 1 74.82 87 PRO B C 1
ATOM 3175 O O . PRO B 1 87 ? -15.904 18.71 12.69 1 74.82 87 PRO B O 1
ATOM 3178 N N . PRO B 1 88 ? -16.332 19.743 10.866 1 75.72 88 PRO B N 1
ATOM 3179 C CA . PRO B 1 88 ? -17.251 18.688 10.431 1 75.72 88 PRO B CA 1
ATOM 3180 C C . PRO B 1 88 ? -16.542 17.363 10.162 1 75.72 88 PRO B C 1
ATOM 3182 O O . PRO B 1 88 ? -15.331 17.342 9.931 1 75.72 88 PRO B O 1
ATOM 3185 N N . ALA B 1 89 ? -17.363 16.341 10.258 1 78.04 89 ALA B N 1
ATOM 3186 C CA . ALA B 1 89 ? -16.891 15.014 9.871 1 78.04 89 ALA B CA 1
ATOM 3187 C C . ALA B 1 89 ? -16.634 14.939 8.368 1 78.04 89 ALA B C 1
ATOM 3189 O O . ALA B 1 89 ? -17.281 15.64 7.586 1 78.04 89 ALA B O 1
ATOM 3190 N N . ILE B 1 90 ? -15.701 14.207 8.007 1 78.36 90 ILE B N 1
ATOM 3191 C CA . ILE B 1 90 ? -15.331 14.127 6.598 1 78.36 90 ILE B CA 1
ATOM 3192 C C . ILE B 1 90 ? -16.321 13.232 5.854 1 78.36 90 ILE B C 1
ATOM 3194 O O . ILE B 1 90 ? -16.817 13.599 4.787 1 78.36 90 ILE B O 1
ATOM 3198 N N . LEU B 1 91 ? -16.649 12.041 6.406 1 81.68 91 LEU B N 1
ATOM 3199 C CA . LEU B 1 91 ? -17.542 11.064 5.793 1 81.68 91 LEU B CA 1
ATOM 3200 C C . LEU B 1 91 ? -18.503 10.483 6.826 1 81.68 91 LEU B C 1
ATOM 3202 O O . LEU B 1 91 ? -18.398 9.309 7.186 1 81.68 91 LEU B O 1
ATOM 3206 N N . PRO B 1 92 ? -19.477 11.285 7.136 1 83.49 92 PRO B N 1
ATOM 3207 C CA . PRO B 1 92 ? -20.378 10.791 8.181 1 83.49 92 PRO B CA 1
ATOM 3208 C C . PRO B 1 92 ? -21.238 9.619 7.713 1 83.49 92 PRO B C 1
ATOM 3210 O O . PRO B 1 92 ? -21.818 9.67 6.625 1 83.49 92 PRO B O 1
ATOM 3213 N N . GLY B 1 93 ? -21.291 8.558 8.522 1 84.53 93 GLY B N 1
ATOM 3214 C CA . GLY B 1 93 ? -22.218 7.454 8.332 1 84.53 93 GLY B CA 1
ATOM 3215 C C . GLY B 1 93 ? -21.727 6.429 7.327 1 84.53 93 GLY B C 1
ATOM 3216 O O . GLY B 1 93 ? -22.361 5.39 7.132 1 84.53 93 GLY B O 1
ATOM 3217 N N . VAL B 1 94 ? -20.678 6.663 6.679 1 86.74 94 VAL B N 1
ATOM 3218 C CA . VAL B 1 94 ? -20.232 5.808 5.584 1 86.74 94 VAL B CA 1
ATOM 3219 C C . VAL B 1 94 ? -19.641 4.516 6.144 1 86.74 94 VAL B C 1
ATOM 3221 O O . VAL B 1 94 ? -19.587 3.498 5.449 1 86.74 94 VAL B O 1
ATOM 3224 N N . TRP B 1 95 ? -19.214 4.51 7.419 1 89.4 95 TRP B N 1
ATOM 3225 C CA . TRP B 1 95 ? -18.689 3.299 8.041 1 89.4 95 TRP B CA 1
ATOM 3226 C C . TRP B 1 95 ? -19.76 2.215 8.111 1 89.4 95 TRP B C 1
ATOM 3228 O O . TRP B 1 95 ? -19.46 1.027 7.968 1 89.4 95 TRP B O 1
ATOM 3238 N N . PHE B 1 96 ? -20.991 2.592 8.271 1 91.75 96 PHE B N 1
ATOM 3239 C CA . PHE B 1 96 ? -22.091 1.638 8.352 1 91.75 96 PHE B CA 1
ATOM 3240 C C . PHE B 1 96 ? -22.375 1.022 6.987 1 91.75 96 PHE B C 1
ATOM 3242 O O . PHE B 1 96 ? -22.649 -0.176 6.885 1 91.75 96 PHE B O 1
ATOM 3249 N N . THR B 1 97 ? -22.301 1.783 6.023 1 92.28 97 THR B N 1
ATOM 3250 C CA . THR B 1 97 ? -22.492 1.286 4.665 1 92.28 97 THR B CA 1
ATOM 3251 C C . THR B 1 97 ? -21.4 0.284 4.298 1 92.28 97 THR B C 1
ATOM 3253 O O . THR B 1 97 ? -21.68 -0.751 3.689 1 92.28 97 THR B O 1
ATOM 3256 N N . TRP B 1 98 ? -20.183 0.549 4.685 1 94.68 98 TRP B N 1
ATOM 3257 C CA . TRP B 1 98 ? -19.085 -0.377 4.428 1 94.68 98 TRP B CA 1
ATOM 3258 C C . TRP B 1 98 ? -19.306 -1.698 5.159 1 94.68 98 TRP B C 1
ATOM 3260 O O . TRP B 1 98 ? -19.022 -2.769 4.618 1 94.68 98 TRP B O 1
ATOM 3270 N N . LEU B 1 99 ? -19.88 -1.655 6.346 1 95.63 99 LEU B N 1
ATOM 3271 C CA . LEU B 1 99 ? -20.115 -2.863 7.129 1 95.63 99 LEU B CA 1
ATOM 3272 C C . LEU B 1 99 ? -21.126 -3.772 6.438 1 95.63 99 LEU B C 1
ATOM 3274 O O . LEU B 1 99 ? -20.931 -4.987 6.372 1 95.63 99 LEU B O 1
ATOM 3278 N N . ILE B 1 100 ? -22.083 -3.156 5.909 1 95.85 100 ILE B N 1
ATOM 3279 C CA . ILE B 1 100 ? -23.104 -3.931 5.213 1 95.85 100 ILE B CA 1
ATOM 3280 C C . ILE B 1 100 ? -22.522 -4.516 3.928 1 95.85 100 ILE B C 1
ATOM 3282 O O . ILE B 1 100 ? -22.682 -5.708 3.653 1 95.85 100 ILE B O 1
ATOM 3286 N N . TYR B 1 101 ? -21.863 -3.714 3.195 1 96.44 101 TYR B N 1
ATOM 3287 C CA . TYR B 1 101 ? -21.254 -4.142 1.941 1 96.44 101 TYR B CA 1
ATOM 3288 C C . TYR B 1 101 ? -20.254 -5.268 2.176 1 96.44 101 TYR B C 1
ATOM 3290 O O . TYR B 1 101 ? -20.344 -6.327 1.549 1 96.44 101 TYR B O 1
ATOM 3298 N N . SER B 1 102 ? -19.292 -5.012 3.093 1 96.85 102 SER B N 1
ATOM 3299 C CA . SER B 1 102 ? -18.238 -5.996 3.316 1 96.85 102 SER B CA 1
ATOM 3300 C C . SER B 1 102 ? -18.79 -7.259 3.969 1 96.85 102 SER B C 1
ATOM 3302 O O . SER B 1 102 ? -18.305 -8.362 3.707 1 96.85 102 SER B O 1
ATOM 3304 N N . GLY B 1 103 ? -19.855 -7.126 4.779 1 97.04 103 GLY B N 1
ATOM 3305 C CA . GLY B 1 103 ? -20.491 -8.297 5.361 1 97.04 103 GLY B CA 1
ATOM 3306 C C . GLY B 1 103 ? -21.083 -9.232 4.323 1 97.04 103 GLY B C 1
ATOM 3307 O O . GLY B 1 103 ? -20.879 -10.447 4.386 1 97.04 103 GLY B O 1
ATOM 3308 N N . LEU B 1 104 ? -21.764 -8.68 3.409 1 96.69 104 LEU B N 1
ATOM 3309 C CA . LEU B 1 104 ? -22.38 -9.484 2.359 1 96.69 104 LEU B CA 1
ATOM 3310 C C . LEU B 1 104 ? -21.322 -10.06 1.424 1 96.69 104 LEU B C 1
ATOM 3312 O O . LEU B 1 104 ? -21.45 -11.194 0.959 1 96.69 104 LEU B O 1
ATOM 3316 N N . LEU B 1 105 ? -20.316 -9.273 1.183 1 96.78 105 LEU B N 1
ATOM 3317 C CA . LEU B 1 105 ? -19.221 -9.737 0.339 1 96.78 105 LEU B CA 1
ATOM 3318 C C . LEU B 1 105 ? -18.512 -10.929 0.973 1 96.78 105 LEU B C 1
ATOM 3320 O O . LEU B 1 105 ? -18.26 -11.935 0.305 1 96.78 105 LEU B O 1
ATOM 3324 N N . VAL B 1 106 ? -18.205 -10.814 2.254 1 97.3 106 VAL B N 1
ATOM 3325 C CA . VAL B 1 106 ? -17.494 -11.867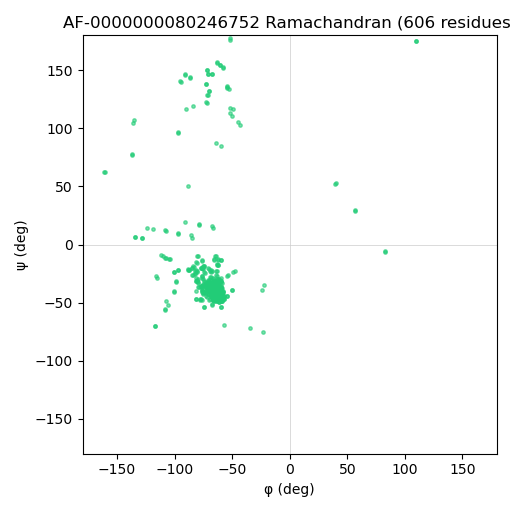 2.971 1 97.3 106 VAL B CA 1
ATOM 3326 C C . VAL B 1 106 ? -18.343 -13.136 3.002 1 97.3 106 VAL B C 1
ATOM 3328 O O . VAL B 1 106 ? -17.815 -14.246 2.902 1 97.3 106 VAL B O 1
ATOM 3331 N N . ALA B 1 107 ? -19.622 -13.015 3.149 1 96.44 107 ALA B N 1
ATOM 3332 C CA . ALA B 1 107 ? -20.508 -14.177 3.122 1 96.44 107 ALA B CA 1
ATOM 3333 C C . ALA B 1 107 ? -20.418 -14.903 1.783 1 96.44 107 ALA B C 1
ATOM 3335 O O . ALA B 1 107 ? -20.329 -16.133 1.742 1 96.44 107 ALA B O 1
ATOM 3336 N N . LYS B 1 108 ? -20.384 -14.201 0.741 1 96.3 108 LYS B N 1
ATOM 3337 C CA . LYS B 1 108 ? -20.278 -14.804 -0.584 1 96.3 108 LYS B CA 1
ATOM 3338 C C . LYS B 1 108 ? -18.919 -15.471 -0.778 1 96.3 108 LYS B C 1
ATOM 3340 O O . LYS B 1 108 ? -18.835 -16.57 -1.331 1 96.3 108 LYS B O 1
ATOM 3345 N N . ILE B 1 109 ? -17.874 -14.798 -0.341 1 95.54 109 ILE B N 1
ATOM 3346 C CA . ILE B 1 109 ? -16.527 -15.344 -0.465 1 95.54 109 ILE B CA 1
ATOM 3347 C C . ILE B 1 109 ? -16.427 -16.656 0.309 1 95.54 109 ILE B C 1
ATOM 3349 O O . ILE B 1 109 ? -15.879 -17.64 -0.192 1 95.54 109 ILE B O 1
ATOM 3353 N N . ALA B 1 110 ? -16.969 -16.639 1.479 1 95.46 110 ALA B N 1
ATOM 3354 C CA . ALA B 1 110 ? -16.924 -17.842 2.306 1 95.46 110 ALA B CA 1
ATOM 3355 C C . ALA B 1 110 ? -17.64 -19.004 1.624 1 95.46 110 ALA B C 1
ATOM 3357 O O . ALA B 1 110 ? -17.122 -20.122 1.583 1 95.46 110 ALA B O 1
ATOM 3358 N N . VAL B 1 111 ? -18.756 -18.744 1.053 1 94.61 111 VAL B N 1
ATOM 3359 C CA . VAL B 1 111 ? -19.526 -19.794 0.393 1 94.61 111 VAL B CA 1
ATOM 3360 C C . VAL B 1 111 ? -18.783 -20.277 -0.85 1 94.61 111 VAL B C 1
ATOM 3362 O O . VAL B 1 111 ? -18.709 -21.48 -1.108 1 94.61 111 VAL B O 1
ATOM 3365 N N . ILE B 1 112 ? -18.231 -19.437 -1.583 1 93.79 112 ILE B N 1
ATOM 3366 C CA . ILE B 1 112 ? -17.531 -19.775 -2.817 1 93.79 112 ILE B CA 1
ATOM 3367 C C . ILE B 1 112 ? -16.353 -20.696 -2.506 1 93.79 112 ILE B C 1
ATOM 3369 O O . ILE B 1 112 ? -16.196 -21.747 -3.133 1 93.79 112 ILE B O 1
ATOM 3373 N N . PHE B 1 113 ? -15.569 -20.415 -1.528 1 92.74 113 PHE B N 1
ATOM 3374 C CA . PHE B 1 113 ? -14.36 -21.183 -1.256 1 92.74 113 PHE B CA 1
ATOM 3375 C C . PHE B 1 113 ? -14.69 -22.46 -0.494 1 92.74 113 PHE B C 1
ATOM 3377 O O . PHE B 1 113 ? -13.968 -23.454 -0.596 1 92.74 113 PHE B O 1
ATOM 3384 N N . LYS B 1 114 ? -15.792 -22.466 0.173 1 91.81 114 LYS B N 1
ATOM 3385 C CA . LYS B 1 114 ? -16.174 -23.674 0.898 1 91.81 114 LYS B CA 1
ATOM 3386 C C . LYS B 1 114 ? -16.881 -24.666 -0.02 1 91.81 114 LYS B C 1
ATOM 3388 O O . LYS B 1 114 ? -16.907 -25.867 0.257 1 91.81 114 LYS B O 1
ATOM 3393 N N . THR B 1 115 ? -17.399 -24.227 -1.168 1 90.76 115 THR B N 1
ATOM 3394 C CA . THR B 1 115 ? -18.189 -25.121 -2.007 1 90.76 115 THR B CA 1
ATOM 3395 C C . THR B 1 115 ? -17.421 -25.497 -3.271 1 90.76 115 THR B C 1
ATOM 3397 O O . THR B 1 115 ? -17.146 -26.675 -3.51 1 90.76 115 THR B O 1
ATOM 3400 N N . PHE B 1 116 ? -16.983 -24.49 -4.052 1 86.27 116 PHE B N 1
ATOM 3401 C CA . PHE B 1 116 ? -16.419 -24.886 -5.336 1 86.27 116 PHE B CA 1
ATOM 3402 C C . PHE B 1 116 ? -15.113 -24.147 -5.604 1 86.27 116 PHE B C 1
ATOM 3404 O O . PHE B 1 116 ? -14.533 -24.272 -6.685 1 86.27 116 PHE B O 1
ATOM 3411 N N . GLY B 1 117 ? -14.603 -23.416 -4.706 1 82.6 117 GLY B N 1
ATOM 3412 C CA . GLY B 1 117 ? -13.399 -22.629 -4.924 1 82.6 117 GLY B CA 1
ATOM 3413 C C . GLY B 1 117 ? -12.192 -23.473 -5.288 1 82.6 117 GLY B C 1
ATOM 3414 O O . GLY B 1 117 ? -11.443 -23.132 -6.205 1 82.6 117 GLY B O 1
ATOM 3415 N N . SER B 1 118 ? -12.005 -24.564 -4.688 1 79.06 118 SER B N 1
ATOM 3416 C CA . SER B 1 118 ? -10.85 -25.425 -4.914 1 79.06 118 SER B CA 1
ATOM 3417 C C . SER B 1 118 ? -10.983 -26.196 -6.224 1 79.06 118 SER B C 1
ATOM 3419 O O . SER B 1 118 ? -9.988 -26.669 -6.776 1 79.06 118 SER B O 1
ATOM 3421 N N . LEU B 1 119 ? -12.189 -26.202 -6.794 1 77.9 119 LEU B N 1
ATOM 3422 C CA . LEU B 1 119 ? -12.432 -26.944 -8.026 1 77.9 119 LEU B CA 1
ATOM 3423 C C . LEU B 1 119 ? -12.136 -26.08 -9.248 1 77.9 119 LEU B C 1
ATOM 3425 O O . LEU B 1 119 ? -11.809 -26.601 -10.317 1 77.9 119 LEU B O 1
ATOM 3429 N N . LEU B 1 120 ? -12.157 -24.788 -9.046 1 76.65 120 LEU B N 1
ATOM 3430 C CA . LEU B 1 120 ? -11.977 -23.85 -10.148 1 76.65 120 LEU B CA 1
ATOM 3431 C C . LEU B 1 120 ? -10.522 -23.819 -10.605 1 76.65 120 LEU B C 1
ATOM 3433 O O . LEU B 1 120 ? -10.243 -23.611 -11.788 1 76.65 120 LEU B O 1
ATOM 3437 N N . GLY B 1 121 ? -9.563 -23.94 -9.773 1 64.83 121 GLY B N 1
ATOM 3438 C CA . GLY B 1 121 ? -8.148 -23.881 -10.107 1 64.83 121 GLY B CA 1
ATOM 3439 C C . GLY B 1 121 ? -7.725 -24.947 -11.099 1 64.83 121 GLY B C 1
ATOM 3440 O O . GLY B 1 121 ? -6.797 -24.739 -11.884 1 64.83 121 GLY B O 1
ATOM 3441 N N . GLY B 1 122 ? -8.317 -26.049 -11.099 1 59.94 122 GLY B N 1
ATOM 3442 C CA . GLY B 1 122 ? -7.964 -27.151 -11.98 1 59.94 122 GLY B CA 1
ATOM 3443 C C . GLY B 1 122 ? -8.564 -27.022 -13.367 1 59.94 122 GLY B C 1
ATOM 3444 O O . GLY B 1 122 ? -8.048 -27.597 -14.328 1 59.94 122 GLY B O 1
ATOM 3445 N N . GLU B 1 123 ? -9.658 -26.33 -13.493 1 58.81 123 GLU B N 1
ATOM 3446 C CA . GLU B 1 123 ? -10.363 -26.451 -14.765 1 58.81 123 GLU B CA 1
ATOM 3447 C C . GLU B 1 123 ? -10.179 -25.199 -15.619 1 58.81 123 GLU B C 1
ATOM 3449 O O . GLU B 1 123 ? -9.944 -25.294 -16.826 1 58.81 123 GLU B O 1
ATOM 3454 N N . GLN B 1 124 ? -10.463 -24.001 -15.019 1 63.9 124 GLN B N 1
ATOM 3455 C CA . GLN B 1 124 ? -10.533 -22.84 -15.901 1 63.9 124 GLN B CA 1
ATOM 3456 C C . GLN B 1 124 ? -9.791 -21.649 -15.302 1 63.9 124 GLN B C 1
ATOM 3458 O O . GLN B 1 124 ? -10.202 -21.107 -14.274 1 63.9 124 GLN B O 1
ATOM 3463 N N . ALA B 1 125 ? -8.646 -21.364 -15.9 1 67.95 125 ALA B N 1
ATOM 3464 C CA . ALA B 1 125 ? -7.866 -20.18 -15.551 1 67.95 125 ALA B CA 1
ATOM 3465 C C . ALA B 1 125 ? -8.716 -18.916 -15.641 1 67.95 125 ALA B C 1
ATOM 3467 O O . ALA B 1 125 ? -8.559 -17.996 -14.835 1 67.95 125 ALA B O 1
ATOM 3468 N N . TRP B 1 126 ? -9.692 -18.976 -16.436 1 77.45 126 TRP B N 1
ATOM 3469 C CA . TRP B 1 126 ? -10.552 -17.815 -16.641 1 77.45 126 TRP B CA 1
ATOM 3470 C C . TRP B 1 126 ? -11.442 -17.575 -15.426 1 77.45 126 TRP B C 1
ATOM 3472 O O . TRP B 1 126 ? -11.623 -16.433 -14.997 1 77.45 126 TRP B O 1
ATOM 3482 N N . GLY B 1 127 ? -11.954 -18.695 -14.902 1 81.39 127 GLY B N 1
ATOM 3483 C CA . GLY B 1 127 ? -12.829 -18.56 -13.749 1 81.39 127 GLY B CA 1
ATOM 3484 C C . GLY B 1 127 ? -12.119 -18.024 -12.52 1 81.39 127 GLY B C 1
ATOM 3485 O O . GLY B 1 127 ? -12.61 -17.102 -11.865 1 81.39 127 GLY B O 1
ATOM 3486 N N . THR B 1 128 ? -10.929 -18.493 -12.239 1 85.97 128 THR B N 1
ATOM 3487 C CA . THR B 1 128 ? -10.169 -18.052 -11.075 1 85.97 128 THR B CA 1
ATOM 3488 C C . THR B 1 128 ? -9.721 -16.603 -11.238 1 85.97 128 THR B C 1
ATOM 3490 O O . THR B 1 128 ? -9.78 -15.818 -10.289 1 85.97 128 THR B O 1
ATOM 3493 N N . ASN B 1 129 ? -9.41 -16.247 -12.445 1 87.1 129 ASN B N 1
ATOM 3494 C CA . ASN B 1 129 ? -8.974 -14.881 -12.719 1 87.1 129 ASN B CA 1
ATOM 3495 C C . ASN B 1 129 ? -10.115 -13.883 -12.541 1 87.1 129 ASN B C 1
ATOM 3497 O O . ASN B 1 129 ? -9.916 -12.798 -11.992 1 87.1 129 ASN B O 1
ATOM 3501 N N . LEU B 1 130 ? -11.215 -14.293 -13.031 1 88.65 130 LEU B N 1
ATOM 3502 C CA . LEU B 1 130 ? -12.369 -13.405 -12.93 1 88.65 130 LEU B CA 1
ATOM 3503 C C . LEU B 1 130 ? -12.789 -13.225 -11.475 1 88.65 130 LEU B C 1
ATOM 3505 O O . LEU B 1 130 ? -13.152 -12.121 -11.062 1 88.65 130 LEU B O 1
ATOM 3509 N N . LEU B 1 131 ? -12.76 -14.264 -10.728 1 90.72 131 LEU B N 1
ATOM 3510 C CA . LEU B 1 131 ? -13.105 -14.182 -9.313 1 90.72 131 LEU B CA 1
ATOM 3511 C C . LEU B 1 131 ? -12.087 -13.339 -8.553 1 90.72 131 LEU B C 1
ATOM 3513 O O . LEU B 1 131 ? -12.46 -12.504 -7.726 1 90.72 131 LEU B O 1
ATOM 3517 N N . GLU B 1 132 ? -10.831 -13.6 -8.861 1 91.59 132 GLU B N 1
ATOM 3518 C CA . GLU B 1 132 ? -9.771 -12.807 -8.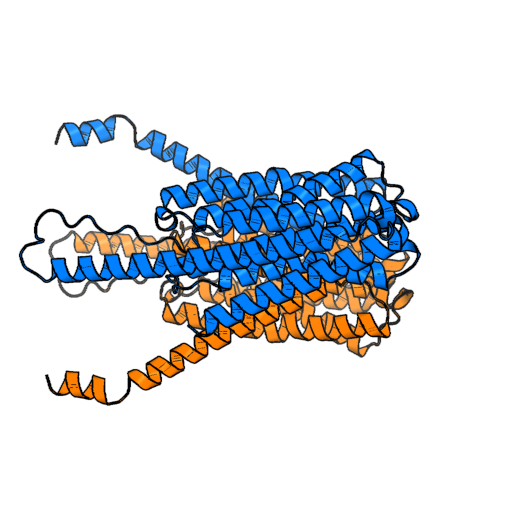245 1 91.59 132 GLU B CA 1
ATOM 3519 C C . GLU B 1 132 ? -9.926 -11.326 -8.579 1 91.59 132 GLU B C 1
ATOM 3521 O O . GLU B 1 132 ? -9.771 -10.468 -7.707 1 91.59 132 GLU B O 1
ATOM 3526 N N . PHE B 1 133 ? -10.234 -11.094 -9.778 1 91.89 133 PHE B N 1
ATOM 3527 C CA . PHE B 1 133 ? -10.449 -9.738 -10.268 1 91.89 133 PHE B CA 1
ATOM 3528 C C . PHE B 1 133 ? -11.607 -9.074 -9.533 1 91.89 133 PHE B C 1
ATOM 3530 O O . PHE B 1 133 ? -11.491 -7.932 -9.083 1 91.89 133 PHE B O 1
ATOM 3537 N N . ALA B 1 134 ? -12.647 -9.741 -9.375 1 94.35 134 ALA B N 1
ATOM 3538 C CA . ALA B 1 134 ? -13.842 -9.21 -8.723 1 94.35 134 ALA B CA 1
ATOM 3539 C C . ALA B 1 134 ? -13.583 -8.936 -7.244 1 94.35 134 ALA B C 1
ATOM 3541 O O . ALA B 1 134 ? -13.94 -7.873 -6.732 1 94.35 134 ALA B O 1
ATOM 3542 N N . ILE B 1 135 ? -12.965 -9.831 -6.571 1 95.68 135 ILE B N 1
ATOM 3543 C CA . ILE B 1 135 ? -12.712 -9.664 -5.144 1 95.68 135 ILE B CA 1
ATOM 3544 C C . ILE B 1 135 ? -11.706 -8.536 -4.927 1 95.68 135 ILE B C 1
ATOM 3546 O O . ILE B 1 135 ? -11.865 -7.721 -4.014 1 95.68 135 ILE B O 1
ATOM 3550 N N . ALA B 1 136 ? -10.715 -8.469 -5.779 1 95.18 136 ALA B N 1
ATOM 3551 C CA . ALA B 1 136 ? -9.724 -7.401 -5.687 1 95.18 136 ALA B CA 1
ATOM 3552 C C . ALA B 1 136 ? -10.365 -6.036 -5.919 1 95.18 136 ALA B C 1
ATOM 3554 O O . ALA B 1 136 ? -9.857 -5.016 -5.448 1 95.18 136 ALA B O 1
ATOM 3555 N N . GLY B 1 137 ? -11.484 -6.038 -6.597 1 95.74 137 GLY B N 1
ATOM 3556 C CA . GLY B 1 137 ? -12.216 -4.808 -6.855 1 95.74 137 GLY B CA 1
ATOM 3557 C C . GLY B 1 137 ? -12.702 -4.127 -5.59 1 95.74 137 GLY B C 1
ATOM 3558 O O . GLY B 1 137 ? -13.035 -2.94 -5.607 1 95.74 137 GLY B O 1
ATOM 3559 N N . THR B 1 138 ? -12.652 -4.819 -4.459 1 96.94 138 THR B N 1
ATOM 3560 C CA . THR B 1 138 ? -13.03 -4.252 -3.169 1 96.94 138 THR B CA 1
ATOM 3561 C C . THR B 1 138 ? -12.159 -3.046 -2.832 1 96.94 138 THR B C 1
ATOM 3563 O O . THR B 1 138 ? -12.634 -2.076 -2.238 1 96.94 138 THR B O 1
ATOM 3566 N N . GLY B 1 139 ? -10.887 -3.141 -3.222 1 94.63 139 GLY B N 1
ATOM 3567 C CA . GLY B 1 139 ? -10.018 -1.991 -3.026 1 94.63 139 GLY B CA 1
ATOM 3568 C C . GLY B 1 139 ? -10.482 -0.759 -3.779 1 94.63 139 GLY B C 1
ATOM 3569 O O . GLY B 1 139 ? -10.378 0.36 -3.273 1 94.63 139 GLY B O 1
ATOM 3570 N N . GLY B 1 140 ? -10.976 -0.944 -4.96 1 93.57 140 GLY B N 1
ATOM 3571 C CA . GLY B 1 140 ? -11.51 0.152 -5.753 1 93.57 140 GLY B CA 1
ATOM 3572 C C . GLY B 1 140 ? -12.771 0.755 -5.165 1 93.57 140 GLY B C 1
ATOM 3573 O O . GLY B 1 140 ? -12.938 1.976 -5.161 1 93.57 140 GLY B O 1
ATOM 3574 N N . VAL B 1 141 ? -13.638 -0.091 -4.657 1 94.82 141 VAL B N 1
ATOM 3575 C CA . VAL B 1 141 ? -14.859 0.384 -4.015 1 94.82 141 VAL B CA 1
ATOM 3576 C C . VAL B 1 141 ? -14.505 1.295 -2.842 1 94.82 141 VAL B C 1
ATOM 3578 O O . VAL B 1 141 ? -15.084 2.374 -2.689 1 94.82 141 VAL B O 1
ATOM 3581 N N . PHE B 1 142 ? -13.528 0.884 -2.068 1 94.63 142 PHE B N 1
ATOM 3582 C CA . PHE B 1 142 ? -13.096 1.685 -0.929 1 94.63 142 PHE B CA 1
ATOM 3583 C C . PHE B 1 142 ? -12.555 3.033 -1.39 1 94.63 142 PHE B C 1
ATOM 3585 O O . PHE B 1 142 ? -12.896 4.072 -0.821 1 94.63 142 PHE B O 1
ATOM 3592 N N . ALA B 1 143 ? -11.773 2.999 -2.394 1 91.13 143 ALA B N 1
ATOM 3593 C CA . ALA B 1 143 ? -11.178 4.229 -2.911 1 91.13 143 ALA B CA 1
ATOM 3594 C C . ALA B 1 143 ? -12.253 5.192 -3.408 1 91.13 143 ALA B C 1
ATOM 3596 O O . ALA B 1 143 ? -12.163 6.401 -3.185 1 91.13 143 ALA B O 1
ATOM 3597 N N . PHE B 1 144 ? -13.254 4.692 -4.004 1 90.08 144 PHE B N 1
ATOM 3598 C CA . PHE B 1 144 ? -14.313 5.534 -4.55 1 90.08 144 PHE B CA 1
ATOM 3599 C C . PHE B 1 144 ? -15.178 6.108 -3.434 1 90.08 144 PHE B C 1
ATOM 3601 O O . PHE B 1 144 ? -15.666 7.235 -3.538 1 90.08 144 PHE B O 1
ATOM 3608 N N . ILE B 1 145 ? -15.347 5.315 -2.404 1 89.97 145 ILE B N 1
ATOM 3609 C CA . ILE B 1 145 ? -16.112 5.807 -1.263 1 89.97 145 ILE B CA 1
ATOM 3610 C C . ILE B 1 145 ? -15.397 7.004 -0.64 1 89.97 145 ILE B C 1
ATOM 3612 O O . ILE B 1 145 ? -16.025 8.022 -0.339 1 89.97 145 ILE B O 1
ATOM 3616 N N . ILE B 1 146 ? -14.121 6.888 -0.515 1 87.39 146 ILE B N 1
ATOM 3617 C CA . ILE B 1 146 ? -13.337 7.969 0.073 1 87.39 146 ILE B CA 1
ATOM 3618 C C . ILE B 1 146 ? -13.343 9.177 -0.861 1 87.39 146 ILE B C 1
ATOM 3620 O O . ILE B 1 146 ? -13.389 10.322 -0.406 1 87.39 146 ILE B O 1
ATOM 3624 N N . ALA B 1 147 ? -13.36 8.943 -2.087 1 84.07 147 ALA B N 1
ATOM 3625 C CA . ALA B 1 147 ? -13.322 10.021 -3.072 1 84.07 147 ALA B CA 1
ATOM 3626 C C . ALA B 1 147 ? -14.679 10.71 -3.185 1 84.07 147 ALA B C 1
ATOM 3628 O O . ALA B 1 147 ? -14.773 11.831 -3.689 1 84.07 147 ALA B O 1
ATOM 3629 N N . GLY B 1 148 ? -15.703 10.104 -2.791 1 79.69 148 GLY B N 1
ATOM 3630 C CA . GLY B 1 148 ? -17.047 10.65 -2.894 1 79.69 148 GLY B CA 1
ATOM 3631 C C . GLY B 1 148 ? -17.365 11.662 -1.809 1 79.69 148 GLY B C 1
ATOM 3632 O O . GLY B 1 148 ? -18.53 12.001 -1.592 1 79.69 148 GLY B O 1
ATOM 3633 N N . ARG B 1 149 ? -16.374 12.132 -1.205 1 77.55 149 ARG B N 1
ATOM 3634 C CA . ARG B 1 149 ? -16.57 13.143 -0.171 1 77.55 149 ARG B CA 1
ATOM 3635 C C . ARG B 1 149 ? -17.002 14.472 -0.781 1 77.55 149 ARG B C 1
ATOM 3637 O O . ARG B 1 149 ? -16.559 14.834 -1.873 1 77.55 149 ARG B O 1
ATOM 3644 N N . LYS B 1 150 ? -17.795 15.133 -0.038 1 73.54 150 LYS B N 1
ATOM 3645 C CA . LYS B 1 150 ? -18.325 16.405 -0.521 1 73.54 150 LYS B CA 1
ATOM 3646 C C . LYS B 1 150 ? -17.324 17.536 -0.304 1 73.54 150 LYS B C 1
ATOM 3648 O O . LYS B 1 150 ? -17.04 18.306 -1.224 1 73.54 150 LYS B O 1
ATOM 3653 N N . ARG B 1 151 ? -16.762 17.59 0.914 1 72.32 151 ARG B N 1
ATOM 3654 C CA . ARG B 1 151 ? -15.929 18.73 1.282 1 72.32 151 ARG B CA 1
ATOM 3655 C C . ARG B 1 151 ? -14.464 18.47 0.944 1 72.32 151 ARG B C 1
ATOM 3657 O O . ARG B 1 151 ? -13.995 17.334 1.028 1 72.32 151 ARG B O 1
ATOM 3664 N N . ARG B 1 152 ? -13.863 19.503 0.594 1 72.45 152 ARG B N 1
ATOM 3665 C CA . ARG B 1 152 ? -12.422 19.448 0.369 1 72.45 152 ARG B CA 1
ATOM 3666 C C . ARG B 1 152 ? -11.667 19.316 1.688 1 72.45 152 ARG B C 1
ATOM 3668 O O . ARG B 1 152 ? -11.854 20.124 2.6 1 72.45 152 ARG B O 1
ATOM 3675 N N . PRO B 1 153 ? -10.964 18.283 1.671 1 74.87 153 PRO B N 1
ATOM 3676 C CA . PRO B 1 153 ? -10.203 18.104 2.91 1 74.87 153 PRO B CA 1
ATOM 3677 C C . PRO B 1 153 ? -9.054 19.1 3.046 1 74.87 153 PRO B C 1
ATOM 3679 O O . PRO B 1 153 ? -8.555 19.613 2.042 1 74.87 153 PRO B O 1
ATOM 3682 N N . THR B 1 154 ? -8.738 19.42 4.276 1 73.09 154 THR B N 1
ATOM 3683 C CA . THR B 1 154 ? -7.512 20.163 4.551 1 73.09 154 THR B CA 1
ATOM 3684 C C . THR B 1 154 ? -6.289 19.382 4.078 1 73.09 154 THR B C 1
ATOM 3686 O O . THR B 1 154 ? -6.371 18.176 3.838 1 73.09 154 THR B O 1
ATOM 3689 N N . PRO B 1 155 ? -5.254 20.009 3.783 1 69.95 155 PRO B N 1
ATOM 3690 C CA . PRO B 1 155 ? -4.051 19.312 3.323 1 69.95 155 PRO B CA 1
ATOM 3691 C C . PRO B 1 155 ? -3.656 18.153 4.235 1 69.95 155 PRO B C 1
ATOM 3693 O O . PRO B 1 155 ? -3.257 17.09 3.752 1 69.95 155 PRO B O 1
ATOM 3696 N N . SER B 1 156 ? -3.815 18.4 5.477 1 71.04 156 SER B N 1
ATOM 3697 C CA . SER B 1 156 ? -3.48 17.343 6.426 1 71.04 156 SER B CA 1
ATOM 3698 C C . SER B 1 156 ? -4.459 16.177 6.322 1 71.04 156 SER B C 1
ATOM 3700 O O . SER B 1 156 ? -4.058 15.015 6.409 1 71.04 156 SER B O 1
ATOM 3702 N N . GLN B 1 157 ? -5.716 16.477 6.077 1 76.92 157 GLN B N 1
ATOM 3703 C CA . GLN B 1 157 ? -6.729 15.435 5.945 1 76.92 157 GLN B CA 1
ATOM 3704 C C . GLN B 1 157 ? -6.552 14.659 4.642 1 76.92 157 GLN B C 1
ATOM 3706 O O . GLN B 1 157 ? -6.795 13.451 4.595 1 76.92 157 GLN B O 1
ATOM 3711 N N . LYS B 1 158 ? -6.124 15.38 3.696 1 78.76 158 LYS B N 1
ATOM 3712 C CA . LYS B 1 158 ? -5.917 14.757 2.392 1 78.76 158 LYS B CA 1
ATOM 3713 C C . LYS B 1 158 ? -4.854 13.665 2.467 1 78.76 158 LYS B C 1
ATOM 3715 O O . LYS B 1 158 ? -5.033 12.577 1.915 1 78.76 158 LYS B O 1
ATOM 3720 N N . VAL B 1 159 ? -3.809 13.982 3.118 1 76.02 159 VAL B N 1
ATOM 3721 C CA . VAL B 1 159 ? -2.726 13.014 3.26 1 76.02 159 VAL B CA 1
ATOM 3722 C C . VAL B 1 159 ? -3.206 11.817 4.078 1 76.02 159 VAL B C 1
ATOM 3724 O O . VAL B 1 159 ? -2.852 10.674 3.782 1 76.02 159 VAL B O 1
ATOM 3727 N N . CYS B 1 160 ? -3.989 12.093 5.031 1 78.73 160 CYS B N 1
ATOM 3728 C CA . CYS B 1 160 ? -4.54 11.024 5.857 1 78.73 160 CYS B CA 1
ATOM 3729 C C . CYS B 1 160 ? -5.431 10.102 5.034 1 78.73 160 CYS B C 1
ATOM 3731 O O . CYS B 1 160 ? -5.353 8.879 5.162 1 78.73 160 CYS B O 1
ATOM 3733 N N . LEU B 1 161 ? -6.201 10.666 4.244 1 84.93 161 LEU B N 1
ATOM 3734 C CA . LEU B 1 161 ? -7.101 9.892 3.396 1 84.93 161 LEU B CA 1
ATOM 3735 C C . LEU B 1 161 ? -6.315 9.053 2.394 1 84.93 161 LEU B C 1
ATOM 3737 O O . LEU B 1 161 ? -6.651 7.891 2.152 1 84.93 161 LEU B O 1
ATOM 3741 N N . LYS B 1 162 ? -5.286 9.62 1.9 1 82.97 162 LYS B N 1
ATOM 3742 C CA . LYS B 1 162 ? -4.45 8.898 0.945 1 82.97 162 LYS B CA 1
ATOM 3743 C C . LYS B 1 162 ? -3.73 7.732 1.616 1 82.97 162 LYS B C 1
ATOM 3745 O O . LYS B 1 162 ? -3.595 6.657 1.027 1 82.97 162 LYS B O 1
ATOM 3750 N N . PHE B 1 163 ? -3.301 7.999 2.76 1 82.72 163 PHE B N 1
ATOM 3751 C CA . PHE B 1 163 ? -2.674 6.929 3.526 1 82.72 163 PHE B CA 1
ATOM 3752 C C . PHE B 1 163 ? -3.65 5.78 3.749 1 82.72 163 PHE B C 1
ATOM 3754 O O . PHE B 1 163 ? -3.306 4.615 3.534 1 82.72 163 PHE B O 1
ATOM 3761 N N . MET B 1 164 ? -4.805 6.105 4.178 1 86.5 164 MET B N 1
ATOM 3762 C CA . MET B 1 164 ? -5.82 5.091 4.446 1 86.5 164 MET B CA 1
ATOM 3763 C C . MET B 1 164 ? -6.132 4.287 3.188 1 86.5 164 MET B C 1
ATOM 3765 O O . MET B 1 164 ? -6.274 3.064 3.247 1 86.5 164 MET B O 1
ATOM 3769 N N . GLN B 1 165 ? -6.216 4.975 2.161 1 89.52 165 GLN B N 1
ATOM 3770 C CA . GLN B 1 165 ? -6.508 4.317 0.891 1 89.52 165 GLN B CA 1
ATOM 3771 C C . GLN B 1 165 ? -5.408 3.326 0.519 1 89.52 165 GLN B C 1
ATOM 3773 O O . GLN B 1 165 ? -5.693 2.189 0.138 1 89.52 165 GLN B O 1
ATOM 3778 N N . GLN B 1 166 ? -4.197 3.746 0.649 1 87.84 166 GLN B N 1
ATOM 3779 C CA . GLN B 1 166 ? -3.074 2.883 0.298 1 87.84 166 GLN B CA 1
ATOM 3780 C C . GLN B 1 166 ? -2.969 1.7 1.255 1 87.84 166 GLN B C 1
ATOM 3782 O O . GLN B 1 166 ? -2.642 0.586 0.839 1 87.84 166 GLN B O 1
ATOM 3787 N N . HIS B 1 167 ? -3.196 2.001 2.434 1 88.53 167 HIS B N 1
ATOM 3788 C CA . HIS B 1 167 ? -3.138 0.949 3.443 1 88.53 167 HIS B CA 1
ATOM 3789 C C . HIS B 1 167 ? -4.181 -0.131 3.174 1 88.53 167 HIS B C 1
ATOM 3791 O O . HIS B 1 167 ? -3.869 -1.323 3.208 1 88.53 167 HIS B O 1
ATOM 3797 N N . VAL B 1 168 ? -5.375 0.247 2.96 1 92.3 168 VAL B N 1
ATOM 3798 C CA . VAL B 1 168 ? -6.459 -0.7 2.718 1 92.3 168 VAL B CA 1
ATOM 3799 C C . VAL B 1 168 ? -6.196 -1.467 1.424 1 92.3 168 VAL B C 1
ATOM 3801 O O . VAL B 1 168 ? -6.426 -2.677 1.354 1 92.3 168 VAL B O 1
ATOM 3804 N N . LEU B 1 169 ? -5.75 -0.742 0.462 1 92.95 169 LEU B N 1
ATOM 3805 C CA . LEU B 1 169 ? -5.439 -1.404 -0.8 1 92.95 169 LEU B CA 1
ATOM 3806 C C . LEU B 1 169 ? -4.382 -2.484 -0.601 1 92.95 169 LEU B C 1
ATOM 3808 O O . LEU B 1 169 ? -4.516 -3.593 -1.123 1 92.95 169 LEU B O 1
ATOM 3812 N N . LEU B 1 170 ? -3.364 -2.185 0.142 1 92.19 170 LEU B N 1
ATOM 3813 C CA . LEU B 1 170 ? -2.309 -3.156 0.409 1 92.19 170 LEU B CA 1
ATOM 3814 C C . LEU B 1 170 ? -2.861 -4.367 1.155 1 92.19 170 LEU B C 1
ATOM 3816 O O . LEU B 1 170 ? -2.488 -5.505 0.861 1 92.19 170 LEU B O 1
ATOM 3820 N N . GLU B 1 171 ? -3.743 -4.133 2.066 1 92.6 171 GLU B N 1
ATOM 3821 C CA . GLU B 1 171 ? -4.34 -5.221 2.834 1 92.6 171 GLU B CA 1
ATOM 3822 C C . GLU B 1 171 ? -5.239 -6.088 1.956 1 92.6 171 GLU B C 1
ATOM 3824 O O . GLU B 1 171 ? -5.275 -7.31 2.112 1 92.6 171 GLU B O 1
ATOM 3829 N N . ILE B 1 172 ? -5.938 -5.43 1.097 1 94.52 172 ILE B N 1
ATOM 3830 C CA . ILE B 1 172 ? -6.828 -6.17 0.209 1 94.52 172 ILE B CA 1
ATOM 3831 C C . ILE B 1 172 ? -6.005 -7.017 -0.758 1 94.52 172 ILE B C 1
ATOM 3833 O O . ILE B 1 172 ? -6.316 -8.187 -0.988 1 94.52 172 ILE B O 1
ATOM 3837 N N . VAL B 1 173 ? -4.978 -6.429 -1.292 1 93.18 173 VAL B N 1
ATOM 3838 C CA . VAL B 1 173 ? -4.095 -7.154 -2.2 1 93.18 173 VAL B CA 1
ATOM 3839 C C . VAL B 1 173 ? -3.518 -8.378 -1.492 1 93.18 173 VAL B C 1
ATOM 3841 O O . VAL B 1 173 ? -3.514 -9.479 -2.047 1 93.18 173 VAL B O 1
ATOM 3844 N N . ASP B 1 174 ? -3.08 -8.166 -0.318 1 93.64 174 ASP B N 1
ATOM 3845 C CA . ASP B 1 174 ? -2.515 -9.259 0.468 1 93.64 174 ASP B CA 1
ATOM 3846 C C . ASP B 1 174 ? -3.559 -10.342 0.732 1 93.64 174 ASP B C 1
ATOM 3848 O O . ASP B 1 174 ? -3.275 -11.533 0.588 1 93.64 174 ASP B O 1
ATOM 3852 N N . SER B 1 175 ? -4.738 -9.94 1.065 1 94.94 175 SER B N 1
ATOM 3853 C CA . SER B 1 175 ? -5.815 -10.874 1.377 1 94.94 175 SER B CA 1
ATOM 3854 C C . SER B 1 175 ? -6.228 -11.673 0.145 1 94.94 175 SER B C 1
ATOM 3856 O O . SER B 1 175 ? -6.421 -12.888 0.223 1 94.94 175 SER B O 1
ATOM 3858 N N . VAL B 1 176 ? -6.354 -10.991 -0.953 1 94.06 176 VAL B N 1
ATOM 3859 C CA . VAL B 1 176 ? -6.766 -11.669 -2.178 1 94.06 176 VAL B CA 1
ATOM 3860 C C . VAL B 1 176 ? -5.681 -12.649 -2.617 1 94.06 176 VAL B C 1
ATOM 3862 O O . VAL B 1 176 ? -5.981 -13.768 -3.041 1 94.06 176 VAL B O 1
ATOM 3865 N N . GLU B 1 177 ? -4.421 -12.224 -2.505 1 91.6 177 GLU B N 1
ATOM 3866 C CA . GLU B 1 177 ? -3.328 -13.14 -2.816 1 91.6 177 GLU B CA 1
ATOM 3867 C C . GLU B 1 177 ? -3.393 -14.392 -1.945 1 91.6 177 GLU B C 1
ATOM 3869 O O . GLU B 1 177 ? -3.107 -15.496 -2.414 1 91.6 177 GLU B O 1
ATOM 3874 N N . PHE B 1 178 ? -3.688 -14.161 -0.774 1 91.03 178 PHE B N 1
ATOM 3875 C CA . PHE B 1 178 ? -3.779 -15.281 0.155 1 91.03 178 PHE B CA 1
ATOM 3876 C C . PHE B 1 178 ? -4.933 -16.203 -0.219 1 91.03 178 PHE B C 1
ATOM 3878 O O . PHE B 1 178 ? -4.808 -17.427 -0.138 1 91.03 178 PHE B O 1
ATOM 3885 N N . LEU B 1 179 ? -6.047 -15.725 -0.666 1 91 179 LEU B N 1
ATOM 3886 C CA . LEU B 1 179 ? -7.202 -16.505 -1.095 1 91 179 LEU B CA 1
ATOM 3887 C C . LEU B 1 179 ? -6.873 -17.323 -2.339 1 91 179 LEU B C 1
ATOM 3889 O O . LEU B 1 179 ? -7.437 -18.4 -2.546 1 91 179 LEU B O 1
ATOM 3893 N N . THR B 1 180 ? -6.001 -16.785 -3.141 1 87.39 180 THR B N 1
ATOM 3894 C CA . THR B 1 180 ? -5.659 -17.476 -4.38 1 87.39 180 THR B CA 1
ATOM 3895 C C . THR B 1 180 ? -4.998 -18.819 -4.085 1 87.39 180 THR B C 1
ATOM 3897 O O . THR B 1 180 ? -5.074 -19.746 -4.895 1 87.39 180 THR B O 1
ATOM 3900 N N . ILE B 1 181 ? -4.365 -18.918 -2.95 1 84.47 181 ILE B N 1
ATOM 3901 C CA . ILE B 1 181 ? -3.757 -20.182 -2.548 1 84.47 181 ILE B CA 1
ATOM 3902 C C . ILE B 1 181 ? -4.839 -21.249 -2.394 1 84.47 181 ILE B C 1
ATOM 3904 O O . ILE B 1 181 ? -4.586 -22.434 -2.62 1 84.47 181 ILE B O 1
ATOM 3908 N N . LEU B 1 182 ? -6.014 -20.817 -2.043 1 87.76 182 LEU B N 1
ATOM 3909 C CA . LEU B 1 182 ? -7.104 -21.748 -1.771 1 87.76 182 LEU B CA 1
ATOM 3910 C C . LEU B 1 182 ? -7.669 -22.317 -3.068 1 87.76 182 LEU B C 1
ATOM 3912 O O . LEU B 1 182 ? -8.331 -23.357 -3.058 1 87.76 182 LEU B O 1
ATOM 3916 N N . PHE B 1 183 ? -7.38 -21.606 -4.16 1 83.99 183 PHE B N 1
ATOM 3917 C CA . PHE B 1 183 ? -7.806 -22.145 -5.446 1 83.99 183 PHE B CA 1
ATOM 3918 C C . PHE B 1 183 ? -7.061 -23.435 -5.767 1 83.99 183 PHE B C 1
ATOM 3920 O O . PHE B 1 183 ? -7.595 -24.313 -6.448 1 83.99 183 PHE B O 1
ATOM 3927 N N . THR B 1 184 ? -5.827 -23.573 -5.279 1 76.61 184 THR B N 1
ATOM 3928 C CA . THR B 1 184 ? -5.004 -24.73 -5.614 1 76.61 184 THR B CA 1
ATOM 3929 C C . THR B 1 184 ? -4.875 -25.667 -4.417 1 76.61 184 THR B C 1
ATOM 3931 O O . THR B 1 184 ? -4.047 -26.581 -4.423 1 76.61 184 THR B O 1
ATOM 3934 N N . ALA B 1 185 ? -5.624 -25.491 -3.415 1 74.99 185 ALA B N 1
ATOM 3935 C CA . ALA B 1 185 ? -5.478 -26.207 -2.15 1 74.99 185 ALA B CA 1
ATOM 3936 C C . ALA B 1 185 ? -5.734 -27.7 -2.333 1 74.99 185 ALA B C 1
ATOM 3938 O O . ALA B 1 185 ? -5.061 -28.531 -1.719 1 74.99 185 ALA B O 1
ATOM 3939 N N . GLU B 1 186 ? -6.668 -28.106 -3.155 1 66.2 186 GLU B N 1
ATOM 3940 C CA . GLU B 1 186 ? -7.026 -29.514 -3.296 1 66.2 186 GLU B CA 1
ATOM 3941 C C . GLU B 1 186 ? -6.101 -30.223 -4.281 1 66.2 186 GLU B C 1
ATOM 3943 O O . GLU B 1 186 ? -5.858 -31.425 -4.157 1 66.2 186 GLU B O 1
ATOM 3948 N N . HIS B 1 187 ? -5.623 -29.489 -5.092 1 66.98 187 HIS B N 1
ATOM 3949 C CA . HIS B 1 187 ? -4.928 -30.175 -6.176 1 66.98 187 HIS B CA 1
ATOM 3950 C C . HIS B 1 187 ? -3.419 -30.156 -5.962 1 66.98 187 HIS B C 1
ATOM 3952 O O . HIS B 1 187 ? -2.756 -31.188 -6.089 1 66.98 187 HIS B O 1
ATOM 3958 N N . ASN B 1 188 ? -2.983 -29.025 -5.514 1 62.66 188 ASN B N 1
ATOM 3959 C CA . ASN B 1 188 ? -1.531 -28.916 -5.61 1 62.66 188 ASN B CA 1
ATOM 3960 C C . ASN B 1 188 ? -0.882 -28.837 -4.232 1 62.66 188 ASN B C 1
ATOM 3962 O O . ASN B 1 188 ? 0.216 -29.359 -4.027 1 62.66 188 ASN B O 1
ATOM 3966 N N . LEU B 1 189 ? -1.591 -28.322 -3.311 1 66.62 189 LEU B N 1
ATOM 3967 C CA . LEU B 1 189 ? -0.874 -27.999 -2.083 1 66.62 189 LEU B CA 1
ATOM 3968 C C . LEU B 1 189 ? -1.295 -28.926 -0.947 1 66.62 189 LEU B C 1
ATOM 3970 O O . LEU B 1 189 ? -0.56 -29.092 0.029 1 66.62 189 LEU B O 1
ATOM 3974 N N . LEU B 1 190 ? -2.362 -29.751 -1.094 1 77.33 190 LEU B N 1
ATOM 3975 C CA . LEU B 1 190 ? -2.879 -30.604 -0.03 1 77.33 190 LEU B CA 1
ATOM 3976 C C . LEU B 1 190 ? -2.861 -29.874 1.309 1 77.33 190 LEU B C 1
ATOM 3978 O O . LEU B 1 190 ? -2.264 -30.354 2.275 1 77.33 190 LEU B O 1
ATOM 3982 N N . ILE B 1 191 ? -3.421 -28.753 1.343 1 83.26 191 ILE B N 1
ATOM 3983 C CA . ILE B 1 191 ? -3.482 -27.916 2.536 1 83.26 191 ILE B CA 1
ATOM 3984 C C . ILE B 1 191 ? -4.447 -28.529 3.549 1 83.26 191 ILE B C 1
ATOM 3986 O O . ILE B 1 191 ? -5.58 -28.873 3.206 1 83.26 191 ILE B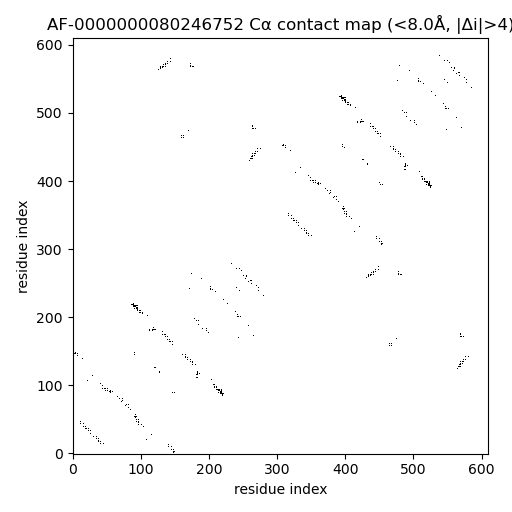 O 1
ATOM 3990 N N . PRO B 1 192 ? -3.941 -28.681 4.82 1 87.98 192 PRO B N 1
ATOM 3991 C CA . PRO B 1 192 ? -4.851 -29.178 5.854 1 87.98 192 PRO B CA 1
ATOM 3992 C C . PRO B 1 192 ? -6.088 -28.298 6.023 1 87.98 192 PRO B C 1
ATOM 3994 O O . PRO B 1 192 ? -6.024 -27.087 5.797 1 87.98 192 PRO B O 1
ATOM 3997 N N . THR B 1 193 ? -7.148 -28.915 6.463 1 89.5 193 THR B N 1
ATOM 3998 C CA . THR B 1 193 ? -8.439 -28.248 6.585 1 89.5 193 THR B CA 1
ATOM 3999 C C . THR B 1 193 ? -8.351 -27.073 7.555 1 89.5 193 THR B C 1
ATOM 4001 O O . THR B 1 193 ? -8.966 -26.028 7.33 1 89.5 193 THR B O 1
ATOM 4004 N N . PHE B 1 194 ? -7.608 -27.239 8.622 1 91.14 194 PHE B N 1
ATOM 4005 C CA . PHE B 1 194 ? -7.523 -26.168 9.608 1 91.14 194 PHE B CA 1
ATOM 4006 C C . PHE B 1 194 ? -6.829 -24.945 9.019 1 91.14 194 PHE B C 1
ATOM 4008 O O . PHE B 1 194 ? -7.224 -23.81 9.29 1 91.14 194 PHE B O 1
ATOM 4015 N N . VAL B 1 195 ? -5.814 -25.15 8.249 1 91.55 195 VAL B N 1
ATOM 4016 C CA . VAL B 1 195 ? -5.103 -24.053 7.601 1 91.55 195 VAL B CA 1
ATOM 4017 C C . VAL B 1 195 ? -6.019 -23.372 6.586 1 91.55 195 VAL B C 1
ATOM 4019 O O . VAL B 1 195 ? -6.046 -22.143 6.493 1 91.55 195 VAL B O 1
ATOM 4022 N N . PHE B 1 196 ? -6.768 -24.165 5.906 1 92.44 196 PHE B N 1
ATOM 4023 C CA . PHE B 1 196 ? -7.755 -23.658 4.96 1 92.44 196 PHE B CA 1
ATOM 4024 C C . PHE B 1 196 ? -8.736 -22.72 5.653 1 92.44 196 PHE B C 1
ATOM 4026 O O . PHE B 1 196 ? -8.963 -21.599 5.193 1 92.44 196 PHE B O 1
ATOM 4033 N N . ASN B 1 197 ? -9.237 -23.13 6.782 1 94.05 197 ASN B N 1
ATOM 4034 C CA . ASN B 1 197 ? -10.223 -22.348 7.52 1 94.05 197 ASN B CA 1
ATOM 4035 C C . ASN B 1 197 ? -9.605 -21.086 8.115 1 94.05 197 ASN B C 1
ATOM 4037 O O . ASN B 1 197 ? -10.267 -20.051 8.21 1 94.05 197 ASN B O 1
ATOM 4041 N N . MET B 1 198 ? -8.421 -21.183 8.493 1 94.82 198 MET B N 1
ATOM 4042 C CA . MET B 1 198 ? -7.749 -20.013 9.051 1 94.82 198 MET B CA 1
ATOM 4043 C C . MET B 1 198 ? -7.532 -18.948 7.982 1 94.82 198 MET B C 1
ATOM 4045 O O . MET B 1 198 ? -7.76 -17.762 8.226 1 94.82 198 MET B O 1
ATOM 4049 N N . ILE B 1 199 ? -7.078 -19.363 6.811 1 94.35 199 ILE B N 1
ATOM 4050 C CA . ILE B 1 199 ? -6.87 -18.423 5.715 1 94.35 199 ILE B CA 1
ATOM 4051 C C . ILE B 1 199 ? -8.183 -17.717 5.384 1 94.35 199 ILE B C 1
ATOM 4053 O O . ILE B 1 199 ? -8.226 -16.489 5.284 1 94.35 199 ILE B O 1
ATOM 4057 N N . LEU B 1 200 ? -9.198 -18.52 5.283 1 96.02 200 LEU B N 1
ATOM 4058 C CA . LEU B 1 200 ? -10.506 -17.971 4.941 1 96.02 200 LEU B CA 1
ATOM 4059 C C . LEU B 1 200 ? -10.999 -17.024 6.03 1 96.02 200 LEU B C 1
ATOM 4061 O O . LEU B 1 200 ? -11.451 -15.915 5.736 1 96.02 200 LEU B O 1
ATOM 4065 N N . ALA B 1 201 ? -10.85 -17.389 7.24 1 96.4 201 ALA B N 1
ATOM 4066 C CA . ALA B 1 201 ? -11.341 -16.593 8.362 1 96.4 201 ALA B CA 1
ATOM 4067 C C . ALA B 1 201 ? -10.602 -15.262 8.456 1 96.4 201 ALA B C 1
ATOM 4069 O O . ALA B 1 201 ? -11.226 -14.203 8.552 1 96.4 201 ALA B O 1
ATOM 4070 N N . PHE B 1 202 ? -9.335 -15.27 8.395 1 96.19 202 PHE B N 1
ATOM 4071 C CA . PHE B 1 202 ? -8.544 -14.058 8.573 1 96.19 202 PHE B CA 1
ATOM 4072 C C . PHE B 1 202 ? -8.702 -13.129 7.375 1 96.19 202 PHE B C 1
ATOM 4074 O O . PHE B 1 202 ? -8.693 -11.906 7.527 1 96.19 202 PHE B O 1
ATOM 4081 N N . THR B 1 203 ? -8.781 -13.663 6.174 1 96.27 203 THR B N 1
ATOM 4082 C CA . THR B 1 203 ? -9.02 -12.819 5.009 1 96.27 203 THR B CA 1
ATOM 4083 C C . THR B 1 203 ? -10.375 -12.125 5.112 1 96.27 203 THR B C 1
ATOM 4085 O O . THR B 1 203 ? -10.495 -10.937 4.805 1 96.27 203 THR B O 1
ATOM 4088 N N . CYS B 1 204 ? -11.349 -12.846 5.588 1 96.34 204 CYS B N 1
ATOM 4089 C CA . CYS B 1 204 ? -12.677 -12.267 5.758 1 96.34 204 CYS B CA 1
ATOM 4090 C C . CYS B 1 204 ? -12.651 -11.133 6.776 1 96.34 204 CYS B C 1
ATOM 4092 O O . CYS B 1 204 ? -13.256 -10.082 6.557 1 96.34 204 CYS B O 1
ATOM 4094 N N . ILE B 1 205 ? -11.938 -11.328 7.813 1 96.04 205 ILE B N 1
ATOM 4095 C CA . ILE B 1 205 ? -11.805 -10.291 8.831 1 96.04 205 ILE B CA 1
ATOM 4096 C C . ILE B 1 205 ? -11.136 -9.059 8.228 1 96.04 205 ILE B C 1
ATOM 4098 O O . ILE B 1 205 ? -11.554 -7.928 8.488 1 96.04 205 ILE B O 1
ATOM 4102 N N . ASN B 1 206 ? -10.21 -9.225 7.416 1 95.15 206 ASN B N 1
ATOM 4103 C CA . ASN B 1 206 ? -9.444 -8.127 6.836 1 95.15 206 ASN B CA 1
ATOM 4104 C C . ASN B 1 206 ? -10.292 -7.3 5.873 1 95.15 206 ASN B C 1
ATOM 4106 O O . ASN B 1 206 ? -10.017 -6.118 5.655 1 95.15 206 ASN B O 1
ATOM 4110 N N . PHE B 1 207 ? -11.331 -7.864 5.338 1 96.8 207 PHE B N 1
ATOM 4111 C CA . PHE B 1 207 ? -12.229 -7.129 4.454 1 96.8 207 PHE B CA 1
ATOM 4112 C C . PHE B 1 207 ? -13.156 -6.223 5.256 1 96.8 207 PHE B C 1
ATOM 4114 O O . PHE B 1 207 ? -13.659 -5.225 4.736 1 96.8 207 PHE B O 1
ATOM 4121 N N . ILE B 1 208 ? -13.291 -6.527 6.504 1 95.88 208 ILE B N 1
ATOM 4122 C CA . ILE B 1 208 ? -14.229 -5.795 7.348 1 95.88 208 ILE B CA 1
ATOM 4123 C C . ILE B 1 208 ? -13.486 -4.711 8.126 1 95.88 208 ILE B C 1
ATOM 4125 O O . ILE B 1 208 ? -14.049 -3.656 8.426 1 95.88 208 ILE B O 1
ATOM 4129 N N . LEU B 1 209 ? -12.232 -4.829 8.312 1 93.44 209 LEU B N 1
ATOM 4130 C CA . LEU B 1 209 ? -11.425 -4.004 9.204 1 93.44 209 LEU B CA 1
ATOM 4131 C C . LEU B 1 209 ? -11.417 -2.551 8.742 1 93.44 209 LEU B C 1
ATOM 4133 O O . LEU B 1 209 ? -11.41 -1.633 9.566 1 93.44 209 LEU B O 1
ATOM 4137 N N . PRO B 1 210 ? -11.463 -2.266 7.436 1 92.75 210 PRO B N 1
ATOM 4138 C CA . PRO B 1 210 ? -11.451 -0.865 7.01 1 92.75 210 PRO B CA 1
ATOM 4139 C C . PRO B 1 210 ? -12.626 -0.067 7.571 1 92.75 210 PRO B C 1
ATOM 4141 O O . PRO B 1 210 ? -12.612 1.166 7.536 1 92.75 210 PRO B O 1
ATOM 4144 N N . ALA B 1 211 ? -13.636 -0.795 8.123 1 92.07 211 ALA B N 1
ATOM 4145 C CA . ALA B 1 211 ? -14.774 -0.121 8.742 1 92.07 211 ALA B CA 1
ATOM 4146 C C . ALA B 1 211 ? -14.326 0.743 9.918 1 92.07 211 ALA B C 1
ATOM 4148 O O . ALA B 1 211 ? -14.901 1.804 10.17 1 92.07 211 ALA B O 1
ATOM 4149 N N . ILE B 1 212 ? -13.3 0.362 10.557 1 87.89 212 ILE B N 1
ATOM 4150 C CA . ILE B 1 212 ? -12.805 1.088 11.722 1 87.89 212 ILE B CA 1
ATOM 4151 C C . ILE B 1 212 ? -12.19 2.414 11.28 1 87.89 212 ILE B C 1
ATOM 4153 O O . ILE B 1 212 ? -12.397 3.446 11.922 1 87.89 212 ILE B O 1
ATOM 4157 N N . GLY B 1 213 ? -11.412 2.373 10.166 1 85.66 213 GLY B N 1
ATOM 4158 C CA . GLY B 1 213 ? -10.878 3.611 9.623 1 85.66 213 GLY B CA 1
ATOM 4159 C C . GLY B 1 213 ? -11.956 4.582 9.18 1 85.66 213 GLY B C 1
ATOM 4160 O O . GLY B 1 213 ? -11.852 5.786 9.422 1 85.66 213 GLY B O 1
ATOM 4161 N N . LEU B 1 214 ? -12.994 4.052 8.613 1 88.57 214 LEU B N 1
ATOM 4162 C CA . LEU B 1 214 ? -14.096 4.894 8.161 1 88.57 214 LEU B CA 1
ATOM 4163 C C . LEU B 1 214 ? -14.87 5.46 9.347 1 88.57 214 LEU B C 1
ATOM 4165 O O . LEU B 1 214 ? -15.388 6.577 9.28 1 88.57 214 LEU B O 1
ATOM 4169 N N . TYR B 1 215 ? -14.907 4.727 10.396 1 87.66 215 TYR B N 1
ATOM 4170 C CA . TYR B 1 215 ? -15.574 5.203 11.603 1 87.66 215 TYR B CA 1
ATOM 4171 C C . TYR B 1 215 ? -14.864 6.426 12.172 1 87.66 215 TYR B C 1
ATOM 4173 O O . TYR B 1 215 ? -15.512 7.37 12.629 1 87.66 215 TYR B O 1
ATOM 4181 N N . GLN B 1 216 ? -13.617 6.395 12.06 1 83.34 216 GLN B N 1
ATOM 4182 C CA . GLN B 1 216 ? -12.841 7.537 12.532 1 83.34 216 GLN B CA 1
ATOM 4183 C C . GLN B 1 216 ? -13.103 8.772 11.676 1 83.34 216 GLN B C 1
ATOM 4185 O O . GLN B 1 216 ? -13.155 9.891 12.19 1 83.34 216 GLN B O 1
ATOM 4190 N N . LEU B 1 217 ? -13.268 8.565 10.474 1 83.2 217 LEU B N 1
ATOM 4191 C CA . LEU B 1 217 ? -13.508 9.684 9.569 1 83.2 217 LEU B CA 1
ATOM 4192 C C . LEU B 1 217 ? -14.916 10.238 9.752 1 83.2 217 LEU B C 1
ATOM 4194 O O . LEU B 1 217 ? -15.188 11.386 9.391 1 83.2 217 LEU B O 1
ATOM 4198 N N . SER B 1 218 ? -15.736 9.394 10.236 1 82.7 218 SER B N 1
ATOM 4199 C CA . SER B 1 218 ? -17.122 9.804 10.44 1 82.7 218 SER B CA 1
ATOM 4200 C C . SER B 1 218 ? -17.274 10.62 11.72 1 82.7 218 SER B C 1
ATOM 4202 O O . SER B 1 218 ? -18.295 11.281 11.922 1 82.7 218 SER B O 1
ATOM 4204 N N . GLY B 1 219 ? -16.24 10.651 12.507 1 76.11 219 GLY B N 1
ATOM 4205 C CA . GLY B 1 219 ? -16.286 11.394 13.757 1 76.11 219 GLY B CA 1
ATOM 4206 C C . GLY B 1 219 ? -15.739 12.803 13.633 1 76.11 219 GLY B C 1
ATOM 4207 O O . GLY B 1 219 ? -14.769 13.037 12.909 1 76.11 219 GLY B O 1
ATOM 4208 N N . SER B 1 220 ? -16.318 13.734 14.223 1 65.4 220 SER B N 1
ATOM 4209 C CA . SER B 1 220 ? -15.854 15.117 14.255 1 65.4 220 SER B CA 1
ATOM 4210 C C . SER B 1 220 ? -14.49 15.228 14.929 1 65.4 220 SER B C 1
ATOM 4212 O O . SER B 1 220 ? -13.744 16.177 14.68 1 65.4 220 SER B O 1
ATOM 4214 N N . ASN B 1 221 ? -14.194 14.228 15.622 1 66.78 221 ASN B N 1
ATOM 4215 C CA . ASN B 1 221 ? -12.962 14.285 16.4 1 66.78 221 ASN B CA 1
ATOM 4216 C C . ASN B 1 221 ? -11.751 13.877 15.566 1 66.78 221 ASN B C 1
ATOM 4218 O O . ASN B 1 221 ? -10.614 13.953 16.034 1 66.78 221 ASN B O 1
ATOM 4222 N N . PHE B 1 222 ? -12.021 13.676 14.295 1 66.84 222 PHE B N 1
ATOM 4223 C CA . PHE B 1 222 ? -10.906 13.283 13.441 1 66.84 222 PHE B CA 1
ATOM 4224 C C . PHE B 1 222 ? -9.913 14.428 13.286 1 66.84 222 PHE B C 1
ATOM 4226 O O . PHE B 1 222 ? -8.718 14.198 13.09 1 66.84 222 PHE B O 1
ATOM 4233 N N . SER B 1 223 ? -10.393 15.588 13.511 1 64.67 223 SER B N 1
ATOM 4234 C CA . SER B 1 223 ? -9.55 16.767 13.34 1 64.67 223 SER B CA 1
ATOM 4235 C C . SER B 1 223 ? -8.646 16.98 14.549 1 64.67 223 SER B C 1
ATOM 4237 O O . SER B 1 223 ? -7.668 17.728 14.476 1 64.67 223 SER B O 1
ATOM 4239 N N . ARG B 1 224 ? -9.047 16.255 15.647 1 70.49 224 ARG B N 1
ATOM 4240 C CA . ARG B 1 224 ? -8.224 16.38 16.845 1 70.49 224 ARG B CA 1
ATOM 4241 C C . ARG B 1 224 ? -7.073 15.38 16.826 1 70.49 224 ARG B C 1
ATOM 4243 O O . ARG B 1 224 ? -7.249 14.23 16.417 1 70.49 224 ARG B O 1
ATOM 4250 N N . GLU B 1 225 ? -6.078 15.752 17.289 1 71.17 225 GLU B N 1
ATOM 4251 C CA . GLU B 1 225 ? -4.842 14.983 17.18 1 71.17 225 GLU B CA 1
ATOM 4252 C C . GLU B 1 225 ? -4.877 13.753 18.082 1 71.17 225 GLU B C 1
ATOM 4254 O O . GLU B 1 225 ? -4.523 12.652 17.654 1 71.17 225 GLU B O 1
ATOM 4259 N N . LYS B 1 226 ? -5.332 13.93 19.317 1 71.72 226 LYS B N 1
ATOM 4260 C CA . LYS B 1 226 ? -5.235 12.84 20.283 1 71.72 226 LYS B CA 1
ATOM 4261 C C . LYS B 1 226 ? -6.147 11.68 19.896 1 71.72 226 LYS B C 1
ATOM 4263 O O . LYS B 1 226 ? -5.7 10.534 19.808 1 71.72 226 LYS B O 1
ATOM 4268 N N . PRO B 1 227 ? -7.371 11.977 19.667 1 69.17 227 PRO B N 1
ATOM 4269 C CA . PRO B 1 227 ? -8.241 10.873 19.257 1 69.17 227 PRO B CA 1
ATOM 4270 C C . PRO B 1 227 ? -7.793 10.223 17.95 1 69.17 227 PRO B C 1
ATOM 4272 O O . PRO B 1 227 ? -7.895 9.003 17.796 1 69.17 227 PRO B O 1
ATOM 4275 N N . ARG B 1 228 ? -7.246 10.93 17.141 1 72.94 228 ARG B N 1
ATOM 4276 C CA . ARG B 1 228 ? -6.77 10.408 15.864 1 72.94 228 ARG B CA 1
ATOM 4277 C C . ARG B 1 228 ? -5.595 9.456 16.064 1 72.94 228 ARG B C 1
ATOM 4279 O O . ARG B 1 228 ? -5.535 8.396 15.438 1 72.94 228 ARG B O 1
ATOM 4286 N N . GLU B 1 229 ? -4.764 9.866 16.919 1 73.61 229 GLU B N 1
ATOM 4287 C CA . GLU B 1 229 ? -3.594 9.035 17.189 1 73.61 229 GLU B CA 1
ATOM 4288 C C . GLU B 1 229 ? -3.996 7.704 17.818 1 73.61 229 GLU B C 1
ATOM 4290 O O . GLU B 1 229 ? -3.459 6.654 17.457 1 73.61 229 GLU B O 1
ATOM 4295 N N . ASN B 1 230 ? -4.954 7.772 18.689 1 73.94 230 ASN B N 1
ATOM 4296 C CA . ASN B 1 230 ? -5.418 6.554 19.343 1 73.94 230 ASN B CA 1
ATOM 4297 C C . ASN B 1 230 ? -6.057 5.59 18.347 1 73.94 230 ASN B C 1
ATOM 4299 O O . ASN B 1 230 ? -5.853 4.378 18.431 1 73.94 230 ASN B O 1
ATOM 4303 N N . PHE B 1 231 ? -6.736 6.18 17.522 1 74.91 231 PHE B N 1
ATOM 4304 C CA . PHE B 1 231 ? -7.404 5.352 16.524 1 74.91 231 PHE B CA 1
ATOM 4305 C C . PHE B 1 231 ? -6.389 4.717 15.581 1 74.91 231 PHE B C 1
ATOM 4307 O O . PHE B 1 231 ? -6.53 3.552 15.203 1 74.91 231 PHE B O 1
ATOM 4314 N N . TYR B 1 232 ? -5.419 5.445 15.285 1 74.18 232 TYR B N 1
ATOM 4315 C CA . TYR B 1 232 ? -4.373 4.914 14.418 1 74.18 232 TYR B CA 1
ATOM 4316 C C . TYR B 1 232 ? -3.654 3.746 15.083 1 74.18 232 TYR B C 1
ATOM 4318 O O . TYR B 1 232 ? -3.373 2.734 14.437 1 74.18 232 TYR B O 1
ATOM 4326 N N . ILE B 1 233 ? -3.452 3.928 16.368 1 78.96 233 ILE B N 1
ATOM 4327 C CA . ILE B 1 233 ? -2.785 2.869 17.117 1 78.96 233 ILE B CA 1
ATOM 4328 C C . ILE B 1 233 ? -3.673 1.627 17.158 1 78.96 233 ILE B C 1
ATOM 4330 O O . ILE B 1 233 ? -3.193 0.507 16.97 1 78.96 233 ILE B O 1
ATOM 4334 N N . PHE B 1 234 ? -4.903 1.933 17.384 1 82.84 234 PHE B N 1
ATOM 4335 C CA . PHE B 1 234 ? -5.861 0.835 17.431 1 82.84 234 PHE B CA 1
ATOM 4336 C C . PHE B 1 234 ? -5.924 0.113 16.09 1 82.84 234 PHE B C 1
ATOM 4338 O O . PHE B 1 234 ? -5.912 -1.119 16.041 1 82.84 234 PHE B O 1
ATOM 4345 N N . GLN B 1 235 ? -5.978 0.739 15.025 1 82.65 235 GLN B N 1
ATOM 4346 C CA . GLN B 1 235 ? -6.008 0.161 13.686 1 82.65 235 GLN B CA 1
ATOM 4347 C C . GLN B 1 235 ? -4.723 -0.606 13.388 1 82.65 235 GLN B C 1
ATOM 4349 O O . GLN B 1 235 ? -4.758 -1.668 12.764 1 82.65 235 GLN B O 1
ATOM 4354 N N . THR B 1 236 ? -3.642 -0.069 13.838 1 83.03 236 THR B N 1
ATOM 4355 C CA . THR B 1 236 ? -2.347 -0.709 13.633 1 83.03 236 THR B CA 1
ATOM 4356 C C . THR B 1 236 ? -2.284 -2.047 14.363 1 83.03 236 THR B C 1
ATOM 4358 O O . THR B 1 236 ? -1.802 -3.039 13.811 1 83.03 236 THR B O 1
ATOM 4361 N N . ILE B 1 237 ? -2.802 -2.065 15.51 1 89.32 237 ILE B N 1
ATOM 4362 C CA . ILE B 1 237 ? -2.807 -3.288 16.305 1 89.32 237 ILE B CA 1
ATOM 4363 C C . ILE B 1 237 ? -3.701 -4.332 15.639 1 89.32 237 ILE B C 1
ATOM 4365 O O . ILE B 1 237 ? -3.298 -5.485 15.469 1 89.32 237 ILE B O 1
ATOM 4369 N N . LEU B 1 238 ? -4.836 -3.943 15.232 1 89.9 238 LEU B N 1
ATOM 4370 C CA . LEU B 1 238 ? -5.784 -4.874 14.63 1 89.9 238 LEU B CA 1
ATOM 4371 C C . LEU B 1 238 ? -5.238 -5.436 13.322 1 89.9 238 LEU B C 1
ATOM 4373 O O . LEU B 1 238 ? -5.324 -6.641 13.076 1 89.9 238 LEU B O 1
ATOM 4377 N N . SER B 1 239 ? -4.698 -4.543 12.558 1 88.21 239 SER B N 1
ATOM 4378 C CA . SER B 1 239 ? -4.13 -4.98 11.286 1 88.21 239 SER B CA 1
ATOM 4379 C C . SER B 1 239 ? -2.976 -5.952 11.502 1 88.21 239 SER B C 1
ATOM 4381 O O . SER B 1 239 ? -2.792 -6.888 10.721 1 88.21 239 SER B O 1
ATOM 4383 N N . THR B 1 240 ? -2.249 -5.762 12.543 1 91.29 240 THR B N 1
ATOM 4384 C CA . THR B 1 240 ? -1.11 -6.625 12.837 1 91.29 240 THR B CA 1
ATOM 4385 C C . THR B 1 240 ?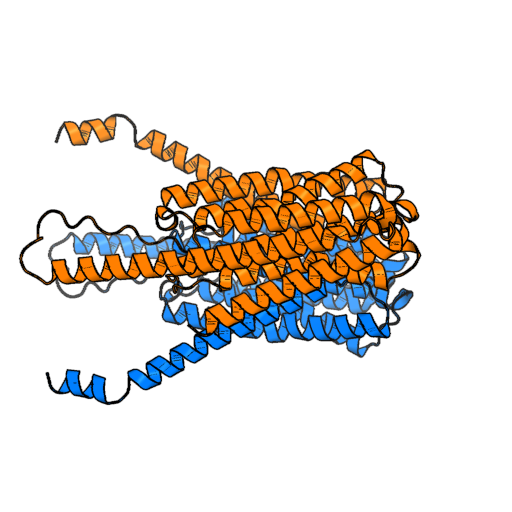 -1.579 -7.973 13.378 1 91.29 240 THR B C 1
ATOM 4387 O O . THR B 1 240 ? -1.12 -9.023 12.924 1 91.29 240 THR B O 1
ATOM 4390 N N . VAL B 1 241 ? -2.54 -7.957 14.231 1 93.02 241 VAL B N 1
ATOM 4391 C CA . VAL B 1 241 ? -2.963 -9.158 14.944 1 93.02 241 VAL B CA 1
ATOM 4392 C C . VAL B 1 241 ? -3.856 -10.008 14.042 1 93.02 241 VAL B C 1
ATOM 4394 O O . VAL B 1 241 ? -3.798 -11.239 14.083 1 93.02 241 VAL B O 1
ATOM 4397 N N . PHE B 1 242 ? -4.597 -9.367 13.201 1 92.4 242 PHE B N 1
ATOM 4398 C CA . PHE B 1 242 ? -5.562 -10.118 12.406 1 92.4 242 PHE B CA 1
ATOM 4399 C C . PHE B 1 242 ? -5.116 -10.202 10.951 1 92.4 242 PHE B C 1
ATOM 4401 O O . PHE B 1 242 ? -5.681 -10.967 10.166 1 92.4 242 PHE B O 1
ATOM 4408 N N . GLY B 1 243 ? -4.181 -9.459 10.648 1 92.65 243 GLY B N 1
ATOM 4409 C CA . GLY B 1 243 ? -3.762 -9.438 9.256 1 92.65 243 GLY B CA 1
ATOM 4410 C C . GLY B 1 243 ? -2.34 -9.926 9.053 1 92.65 243 GLY B C 1
ATOM 4411 O O . GLY B 1 243 ? -2.117 -11.101 8.755 1 92.65 243 GLY B O 1
ATOM 4412 N N . ASN B 1 244 ? -1.338 -9.229 9.445 1 94.52 244 ASN B N 1
ATOM 4413 C CA . ASN B 1 244 ? 0.053 -9.464 9.073 1 94.52 244 ASN B CA 1
ATOM 4414 C C . ASN B 1 244 ? 0.646 -10.645 9.837 1 94.52 244 ASN B C 1
ATOM 4416 O O . ASN B 1 244 ? 1.336 -11.483 9.254 1 94.52 244 ASN B O 1
ATOM 4420 N N . MET B 1 245 ? 0.318 -10.794 11.054 1 95.49 245 MET B N 1
ATOM 4421 C CA . MET B 1 245 ? 0.949 -11.843 11.849 1 95.49 245 MET B CA 1
ATOM 4422 C C . MET B 1 245 ? 0.403 -13.216 11.471 1 95.49 245 MET B C 1
ATOM 4424 O O . MET B 1 245 ? 1.168 -14.123 11.136 1 95.49 245 MET B O 1
ATOM 4428 N N . PRO B 1 246 ? -0.887 -13.394 11.508 1 95.32 246 PRO B N 1
ATOM 4429 C CA . PRO B 1 246 ? -1.396 -14.704 11.093 1 95.32 246 PRO B CA 1
ATOM 4430 C C . PRO B 1 246 ? -1.012 -15.058 9.658 1 95.32 246 PRO B C 1
ATOM 4432 O O . PRO B 1 246 ? -0.712 -16.217 9.364 1 95.32 246 PRO B O 1
ATOM 4435 N N . PHE B 1 247 ? -1.024 -14.072 8.801 1 95.11 247 PHE B N 1
ATOM 4436 C CA . PHE B 1 247 ? -0.633 -14.314 7.418 1 95.11 247 PHE B CA 1
ATOM 4437 C C . PHE B 1 247 ? 0.814 -14.785 7.339 1 95.11 247 PHE B C 1
ATOM 4439 O O . PHE B 1 247 ? 1.125 -15.733 6.615 1 95.11 247 PHE B O 1
ATOM 4446 N N . LEU B 1 248 ? 1.665 -14.157 8.099 1 94.47 248 LEU B N 1
ATOM 4447 C CA . LEU B 1 248 ? 3.073 -14.536 8.102 1 94.47 248 LEU B CA 1
ATOM 4448 C C . LEU B 1 248 ? 3.253 -15.957 8.625 1 94.47 248 LEU B C 1
ATOM 4450 O O . LEU B 1 248 ? 3.961 -16.762 8.016 1 94.47 248 LEU B O 1
ATOM 4454 N N . ILE B 1 249 ? 2.574 -16.283 9.71 1 94.5 249 ILE B N 1
ATOM 4455 C CA . ILE B 1 249 ? 2.705 -17.594 10.336 1 94.5 249 ILE B CA 1
ATOM 4456 C C . ILE B 1 249 ? 2.239 -18.678 9.366 1 94.5 249 ILE B C 1
ATOM 4458 O O . ILE B 1 249 ? 2.926 -19.684 9.174 1 94.5 249 ILE B O 1
ATOM 4462 N N . ILE B 1 250 ? 1.137 -18.465 8.735 1 92.99 250 ILE B N 1
ATOM 4463 C CA . ILE B 1 250 ? 0.57 -19.459 7.83 1 92.99 250 ILE B CA 1
ATOM 4464 C C . ILE B 1 250 ? 1.452 -19.59 6.59 1 92.99 250 ILE B C 1
ATOM 4466 O O . ILE B 1 250 ? 1.69 -20.698 6.104 1 92.99 250 ILE B O 1
ATOM 4470 N N . ARG B 1 251 ? 1.969 -18.524 6.053 1 90.33 251 ARG B N 1
ATOM 4471 C CA . ARG B 1 251 ? 2.808 -18.561 4.86 1 90.33 251 ARG B CA 1
ATOM 4472 C C . ARG B 1 251 ? 4.129 -19.27 5.141 1 90.33 251 ARG B C 1
ATOM 4474 O O . ARG B 1 251 ? 4.641 -20 4.29 1 90.33 251 ARG B O 1
ATOM 4481 N N . VAL B 1 252 ? 4.67 -18.975 6.272 1 88.74 252 VAL B N 1
ATOM 4482 C CA . VAL B 1 252 ? 5.9 -19.671 6.635 1 88.74 252 VAL B CA 1
ATOM 4483 C C . VAL B 1 252 ? 5.627 -21.168 6.764 1 88.74 252 VAL B C 1
ATOM 4485 O O . VAL B 1 252 ? 6.435 -21.992 6.328 1 88.74 252 VAL B O 1
ATOM 4488 N N . PHE B 1 253 ? 4.482 -21.488 7.318 1 89.3 253 PHE B N 1
ATOM 4489 C CA . PHE B 1 253 ? 4.081 -22.886 7.422 1 89.3 253 PHE B CA 1
ATOM 4490 C C . PHE B 1 253 ? 3.948 -23.515 6.04 1 89.3 253 PHE B C 1
ATOM 4492 O O . PHE B 1 253 ? 4.435 -24.623 5.807 1 89.3 253 PHE B O 1
ATOM 4499 N N . LEU B 1 254 ? 3.366 -22.828 5.141 1 86.47 254 LEU B N 1
ATOM 4500 C CA . LEU B 1 254 ? 3.163 -23.348 3.794 1 86.47 254 LEU B CA 1
ATOM 4501 C C . LEU B 1 254 ? 4.482 -23.407 3.03 1 86.47 254 LEU B C 1
ATOM 4503 O O . LEU B 1 254 ? 4.693 -24.309 2.216 1 86.47 254 LEU B O 1
ATOM 4507 N N . TRP B 1 255 ? 5.306 -22.407 3.297 1 81.36 255 TRP B N 1
ATOM 4508 C CA . TRP B 1 255 ? 6.614 -22.355 2.653 1 81.36 255 TRP B CA 1
ATOM 4509 C C . TRP B 1 255 ? 7.484 -23.529 3.091 1 81.36 255 TRP B C 1
ATOM 4511 O O . TRP B 1 255 ? 8.127 -24.177 2.262 1 81.36 255 TRP B O 1
ATOM 4521 N N . THR B 1 256 ? 7.535 -23.858 4.277 1 80.75 256 THR B N 1
ATOM 4522 C CA . THR B 1 256 ? 8.415 -24.892 4.812 1 80.75 256 THR B CA 1
ATOM 4523 C C . THR B 1 256 ? 7.84 -26.281 4.551 1 80.75 256 THR B C 1
ATOM 4525 O O . THR B 1 256 ? 8.574 -27.207 4.202 1 80.75 256 THR B O 1
ATOM 4528 N N . ASP B 1 257 ? 6.568 -26.426 4.615 1 78.79 257 ASP B N 1
ATOM 4529 C CA . ASP B 1 257 ? 5.98 -27.761 4.585 1 78.79 257 ASP B CA 1
ATOM 4530 C C . ASP B 1 257 ? 5.446 -28.095 3.193 1 78.79 257 ASP B C 1
ATOM 4532 O O . ASP B 1 257 ? 5.382 -29.266 2.812 1 78.79 257 ASP B O 1
ATOM 4536 N N . HIS B 1 258 ? 5.135 -27.071 2.404 1 74.75 258 HIS B N 1
ATOM 4537 C CA . HIS B 1 258 ? 4.456 -27.376 1.15 1 74.75 258 HIS B CA 1
ATOM 4538 C C . HIS B 1 258 ? 5.162 -26.721 -0.033 1 74.75 258 HIS B C 1
ATOM 4540 O O . HIS B 1 258 ? 4.655 -26.748 -1.156 1 74.75 258 HIS B O 1
ATOM 4546 N N . GLN B 1 259 ? 6.33 -26.072 0.198 1 67.64 259 GLN B N 1
ATOM 4547 C CA . GLN B 1 259 ? 7.177 -25.466 -0.825 1 67.64 259 GLN B CA 1
ATOM 4548 C C . GLN B 1 259 ? 6.401 -24.438 -1.643 1 67.64 259 GLN B C 1
ATOM 4550 O O . GLN B 1 259 ? 6.562 -24.358 -2.863 1 67.64 259 GLN B O 1
ATOM 4555 N N . PHE B 1 260 ? 5.448 -23.892 -0.954 1 67.66 260 PHE B N 1
ATOM 4556 C CA . PHE B 1 260 ? 4.667 -22.866 -1.633 1 67.66 260 PHE B CA 1
ATOM 4557 C C . PHE B 1 260 ? 5.476 -21.584 -1.789 1 67.66 260 PHE B C 1
ATOM 4559 O O . PHE B 1 260 ? 6.199 -21.185 -0.874 1 67.66 260 PHE B O 1
ATOM 4566 N N . THR B 1 261 ? 5.251 -21.057 -3.071 1 61.02 261 THR B N 1
ATOM 4567 C CA . THR B 1 261 ? 6.065 -19.945 -3.551 1 61.02 261 THR B CA 1
ATOM 4568 C C . THR B 1 261 ? 5.348 -18.616 -3.331 1 61.02 261 THR B C 1
ATOM 4570 O O . THR B 1 261 ? 4.271 -18.386 -3.885 1 61.02 261 THR B O 1
ATOM 4573 N N . ASN B 1 262 ? 5.633 -17.917 -2.245 1 75.82 262 ASN B N 1
ATOM 4574 C CA . ASN B 1 262 ? 5.199 -16.525 -2.19 1 75.82 262 ASN B CA 1
ATOM 4575 C C . ASN B 1 262 ? 5.988 -15.733 -1.152 1 75.82 262 ASN B C 1
ATOM 4577 O O . ASN B 1 262 ? 5.41 -15.194 -0.206 1 75.82 262 ASN B O 1
ATOM 4581 N N . ALA B 1 263 ? 7.199 -15.735 -1.488 1 85.61 263 ALA B N 1
ATOM 4582 C CA . ALA B 1 263 ? 8.148 -15.098 -0.578 1 85.61 263 ALA B CA 1
ATOM 4583 C C . ALA B 1 263 ? 7.97 -13.582 -0.574 1 85.61 263 ALA B C 1
ATOM 4585 O O . ALA B 1 263 ? 8.315 -12.914 0.403 1 85.61 263 ALA B O 1
ATOM 4586 N N . LEU B 1 264 ? 7.35 -13.123 -1.653 1 88.47 264 LEU B N 1
ATOM 4587 C CA . LEU B 1 264 ? 7.089 -11.693 -1.771 1 88.47 264 LEU B CA 1
ATOM 4588 C C . LEU B 1 264 ? 6.184 -11.21 -0.643 1 88.47 264 LEU B C 1
ATOM 4590 O O . LEU B 1 264 ? 6.501 -10.231 0.037 1 88.47 264 LEU B O 1
ATOM 4594 N N . PHE B 1 265 ? 5.172 -11.902 -0.344 1 90.37 265 PHE B N 1
ATOM 4595 C CA . PHE B 1 265 ? 4.199 -11.454 0.646 1 90.37 265 PHE B CA 1
ATOM 4596 C C . PHE B 1 265 ? 4.646 -11.833 2.053 1 90.37 265 PHE B C 1
ATOM 4598 O O . PHE B 1 265 ? 4.189 -11.244 3.034 1 90.37 265 PHE B O 1
ATOM 4605 N N . VAL B 1 266 ? 5.532 -12.811 2.14 1 91.88 266 VAL B N 1
ATOM 4606 C CA . VAL B 1 266 ? 6.172 -13.075 3.425 1 91.88 266 VAL B CA 1
ATOM 4607 C C . VAL B 1 266 ? 6.989 -11.859 3.854 1 91.88 266 VAL B C 1
ATOM 4609 O O . VAL B 1 266 ? 6.869 -11.391 4.989 1 91.88 266 VAL B O 1
ATOM 4612 N N . MET B 1 267 ? 7.731 -11.429 2.929 1 91.83 267 MET B N 1
ATOM 4613 C CA . MET B 1 267 ? 8.555 -10.26 3.223 1 91.83 267 MET B CA 1
ATOM 4614 C C . MET B 1 267 ? 7.687 -9.044 3.528 1 91.83 267 MET B C 1
ATOM 4616 O O . MET B 1 267 ? 7.981 -8.281 4.449 1 91.83 267 MET B O 1
ATOM 4620 N N . LYS B 1 268 ? 6.655 -8.835 2.777 1 92.17 268 LYS B N 1
ATOM 4621 C CA . LYS B 1 268 ? 5.742 -7.726 3.038 1 92.17 268 LYS B CA 1
ATOM 4622 C C . LYS B 1 268 ? 5.214 -7.774 4.469 1 92.17 268 LYS B C 1
ATOM 4624 O O . LYS B 1 268 ? 5.175 -6.75 5.156 1 92.17 268 LYS B O 1
ATOM 4629 N N . ASN B 1 269 ? 4.829 -8.942 4.908 1 94.22 269 ASN B N 1
ATOM 4630 C CA . ASN B 1 269 ? 4.303 -9.098 6.26 1 94.22 269 ASN B CA 1
ATOM 4631 C C . ASN B 1 269 ? 5.373 -8.824 7.313 1 94.22 269 ASN B C 1
ATOM 4633 O O . ASN B 1 269 ? 5.093 -8.209 8.343 1 94.22 269 ASN B O 1
ATOM 4637 N N . ILE B 1 270 ? 6.542 -9.221 7.071 1 92.97 270 ILE B N 1
ATOM 4638 C CA . ILE B 1 270 ? 7.64 -8.96 7.996 1 92.97 270 ILE B CA 1
ATOM 4639 C C . ILE B 1 270 ? 7.867 -7.455 8.115 1 92.97 270 ILE B C 1
ATOM 4641 O O . ILE B 1 270 ? 7.967 -6.922 9.223 1 92.97 270 ILE B O 1
ATOM 4645 N N . ILE B 1 271 ? 7.884 -6.815 6.993 1 91.53 271 ILE B N 1
ATOM 4646 C CA . ILE B 1 271 ? 8.104 -5.373 6.977 1 91.53 271 ILE B CA 1
ATOM 4647 C C . ILE B 1 271 ? 6.989 -4.673 7.75 1 91.53 271 ILE B C 1
ATOM 4649 O O . ILE B 1 271 ? 7.254 -3.792 8.572 1 91.53 271 ILE B O 1
ATOM 4653 N N . ALA B 1 272 ? 5.824 -5.088 7.467 1 91.11 272 ALA B N 1
ATOM 4654 C CA . ALA B 1 272 ? 4.677 -4.464 8.12 1 91.11 272 ALA B CA 1
ATOM 4655 C C . ALA B 1 272 ? 4.721 -4.677 9.63 1 91.11 272 ALA B C 1
ATOM 4657 O O . ALA B 1 272 ? 4.462 -3.751 10.403 1 91.11 272 ALA B O 1
ATOM 4658 N N . ILE B 1 273 ? 5.055 -5.834 10.025 1 93.02 273 ILE B N 1
ATOM 4659 C CA . ILE B 1 273 ? 5.1 -6.161 11.446 1 93.02 273 ILE B CA 1
ATOM 4660 C C . ILE B 1 273 ? 6.207 -5.358 12.125 1 93.02 273 ILE B C 1
ATOM 4662 O O . ILE B 1 273 ? 5.989 -4.755 13.179 1 93.02 273 ILE B O 1
ATOM 4666 N N . VAL B 1 274 ? 7.333 -5.337 11.574 1 88.77 274 VAL B N 1
ATOM 4667 C CA . VAL B 1 274 ? 8.467 -4.628 12.159 1 88.77 274 VAL B CA 1
ATOM 4668 C C . VAL B 1 274 ? 8.149 -3.138 12.258 1 88.77 274 VAL B C 1
ATOM 4670 O O . VAL B 1 274 ? 8.403 -2.51 13.288 1 88.77 274 VAL B O 1
ATOM 4673 N N . GLN B 1 275 ? 7.561 -2.622 11.226 1 84.5 275 GLN B N 1
ATOM 4674 C CA . GLN B 1 275 ? 7.195 -1.21 11.227 1 84.5 275 GLN B CA 1
ATOM 4675 C C . GLN B 1 275 ? 6.139 -0.916 12.288 1 84.5 275 GLN B C 1
ATOM 4677 O O . GLN B 1 275 ? 6.224 0.091 12.995 1 84.5 275 GLN B O 1
ATOM 4682 N N . ASN B 1 276 ? 5.186 -1.746 12.363 1 85.43 276 ASN B N 1
ATOM 4683 C CA . ASN B 1 276 ? 4.116 -1.538 13.333 1 85.43 276 ASN B CA 1
ATOM 4684 C C . ASN B 1 276 ? 4.627 -1.659 14.766 1 85.43 276 ASN B C 1
ATOM 4686 O O . ASN B 1 276 ? 4.216 -0.897 15.643 1 85.43 276 ASN B O 1
ATOM 4690 N N . ILE B 1 277 ? 5.496 -2.562 14.958 1 85.6 277 ILE B N 1
ATOM 4691 C CA . ILE B 1 277 ? 6.069 -2.733 16.289 1 85.6 277 ILE B CA 1
ATOM 4692 C C . ILE B 1 277 ? 6.901 -1.506 16.654 1 85.6 277 ILE B C 1
ATOM 4694 O O . ILE B 1 277 ? 6.855 -1.032 17.791 1 85.6 277 ILE B O 1
ATOM 4698 N N . ALA B 1 278 ? 7.622 -0.968 15.751 1 80.95 278 ALA B N 1
ATOM 4699 C CA . ALA B 1 278 ? 8.417 0.235 15.987 1 80.95 278 ALA B CA 1
ATOM 4700 C C . ALA B 1 278 ? 7.523 1.428 16.311 1 80.95 278 ALA B C 1
ATOM 4702 O O . ALA B 1 278 ? 7.834 2.22 17.204 1 80.95 278 ALA B O 1
ATOM 4703 N N . GLU B 1 279 ? 6.475 1.455 15.621 1 77.84 279 GLU B N 1
ATOM 4704 C CA . GLU B 1 279 ? 5.535 2.547 15.856 1 77.84 279 GLU B CA 1
ATOM 4705 C C . GLU B 1 279 ? 4.871 2.419 17.224 1 77.84 279 GLU B C 1
ATOM 4707 O O . GLU B 1 279 ? 4.712 3.411 17.938 1 77.84 279 GLU B O 1
ATOM 4712 N N . LEU B 1 280 ? 4.478 1.293 17.541 1 81.2 280 LEU B N 1
ATOM 4713 C CA . LEU B 1 280 ? 3.831 1.052 18.826 1 81.2 280 LEU B CA 1
ATOM 4714 C C . LEU B 1 280 ? 4.805 1.285 19.977 1 81.2 280 LEU B C 1
ATOM 4716 O O . LEU B 1 280 ? 4.431 1.848 21.008 1 81.2 280 LEU B O 1
ATOM 4720 N N . ALA B 1 281 ? 6.002 0.91 19.791 1 79.25 281 ALA B N 1
ATOM 4721 C CA . ALA B 1 281 ? 7.025 1.125 20.812 1 79.25 281 ALA B CA 1
ATOM 4722 C C . ALA B 1 281 ? 7.262 2.614 21.046 1 79.25 281 ALA B C 1
ATOM 4724 O O . ALA B 1 281 ? 7.43 3.05 22.187 1 79.25 281 ALA B O 1
ATOM 4725 N N . HIS B 1 282 ? 7.225 3.325 20.002 1 74 282 HIS B N 1
ATOM 4726 C CA . HIS B 1 282 ? 7.396 4.769 20.114 1 74 282 HIS B CA 1
ATOM 4727 C C . HIS B 1 282 ? 6.214 5.409 20.835 1 74 282 HIS B C 1
ATOM 4729 O O . HIS B 1 282 ? 6.396 6.315 21.652 1 74 282 HIS B O 1
ATOM 4735 N N . TYR B 1 283 ? 5.125 4.957 20.488 1 73.01 283 TYR B N 1
ATOM 4736 C CA . TYR B 1 283 ? 3.922 5.497 21.112 1 73.01 283 TYR B CA 1
ATOM 4737 C C . TYR B 1 283 ? 3.902 5.198 22.606 1 73.01 283 TYR B C 1
ATOM 4739 O O . TYR B 1 283 ? 3.632 6.085 23.419 1 73.01 283 TYR B O 1
ATOM 4747 N N . PHE B 1 284 ? 4.216 4.054 22.935 1 76.59 284 PHE B N 1
ATOM 4748 C CA . PHE B 1 284 ? 4.138 3.656 24.336 1 76.59 284 PHE B CA 1
ATOM 4749 C C . PHE B 1 284 ? 5.305 4.234 25.128 1 76.59 284 PHE B C 1
ATOM 4751 O O . PHE B 1 284 ? 5.188 4.468 26.333 1 76.59 284 PHE B O 1
ATOM 4758 N N . SER B 1 285 ? 6.41 4.491 24.502 1 74.57 285 SER B N 1
ATOM 4759 C CA . SER B 1 285 ? 7.541 5.113 25.184 1 74.57 285 SER B CA 1
ATOM 4760 C C . SER B 1 285 ? 7.256 6.576 25.505 1 74.57 285 SER B C 1
ATOM 4762 O O . SER B 1 285 ? 7.611 7.062 26.581 1 74.57 285 SER B O 1
ATOM 4764 N N . LYS B 1 286 ? 6.637 7.287 24.656 1 65.92 286 LYS B N 1
ATOM 4765 C CA . LYS B 1 286 ? 6.265 8.678 24.9 1 65.92 286 LYS B CA 1
ATOM 4766 C C . LYS B 1 286 ? 5.254 8.785 26.038 1 65.92 286 LYS B C 1
ATOM 4768 O O . LYS B 1 286 ? 5.334 9.696 26.864 1 65.92 286 LYS B O 1
ATOM 4773 N N . LYS B 1 287 ? 4.356 7.989 25.956 1 65.41 287 LYS B N 1
ATOM 4774 C CA . LYS B 1 287 ? 3.33 7.999 26.995 1 65.41 287 LYS B CA 1
ATOM 4775 C C . LYS B 1 287 ? 3.94 7.753 28.372 1 65.41 287 LYS B C 1
ATOM 4777 O O . LYS B 1 287 ? 3.551 8.392 29.352 1 65.41 287 LYS B O 1
ATOM 4782 N N . TYR B 1 288 ? 4.935 6.99 28.323 1 62.34 288 TYR B N 1
ATOM 4783 C CA . TYR B 1 288 ? 5.601 6.688 29.585 1 62.34 288 TYR B CA 1
ATOM 4784 C C . TYR B 1 288 ? 6.427 7.876 30.064 1 62.34 288 TYR B C 1
ATOM 4786 O O . TYR B 1 288 ? 6.471 8.166 31.261 1 62.34 288 TYR B O 1
ATOM 4794 N N . GLU B 1 289 ? 7.104 8.537 29.161 1 63.01 289 GLU B N 1
ATOM 4795 C CA . GLU B 1 289 ? 7.903 9.698 29.542 1 63.01 289 GLU B CA 1
ATOM 4796 C C . GLU B 1 289 ? 7.018 10.848 30.014 1 63.01 289 GLU B C 1
ATOM 4798 O O . GLU B 1 289 ? 7.363 11.556 30.962 1 63.01 289 GLU B O 1
ATOM 4803 N N . HIS B 1 290 ? 5.947 11.09 29.277 1 58.78 290 HIS B N 1
ATOM 4804 C CA . HIS B 1 290 ? 5.033 12.148 29.693 1 58.78 290 HIS B CA 1
ATOM 4805 C C . HIS B 1 290 ? 4.402 11.832 31.045 1 58.78 290 HIS B C 1
ATOM 4807 O O . HIS B 1 290 ? 4.189 12.732 31.861 1 58.78 290 HIS B O 1
ATOM 4813 N N . GLU B 1 291 ? 4.034 10.653 31.137 1 57.7 291 GLU B N 1
ATOM 4814 C CA . GLU B 1 291 ? 3.471 10.263 32.426 1 57.7 291 GLU B CA 1
ATOM 4815 C C . GLU B 1 291 ? 4.509 10.381 33.539 1 57.7 291 GLU B C 1
ATOM 4817 O O . GLU B 1 291 ? 4.174 10.734 34.672 1 57.7 291 GLU B O 1
ATOM 4822 N N . GLU B 1 292 ? 5.672 10.142 33.187 1 55.05 292 GLU B N 1
ATOM 4823 C CA . GLU B 1 292 ? 6.733 10.254 34.183 1 55.05 292 GLU B CA 1
ATOM 4824 C C . GLU B 1 292 ? 7.073 11.714 34.467 1 55.05 292 GLU B C 1
ATOM 4826 O O . GLU B 1 292 ? 7.312 12.09 35.616 1 55.05 292 GLU B O 1
ATOM 4831 N N . HIS B 1 293 ? 7.257 12.545 33.372 1 52.69 293 HIS B N 1
ATOM 4832 C CA . HIS B 1 293 ? 7.601 13.94 33.623 1 52.69 293 HIS B CA 1
ATOM 4833 C C . HIS B 1 293 ? 6.364 14.756 33.983 1 52.69 293 HIS B C 1
ATOM 4835 O O . HIS B 1 293 ? 6.479 15.894 34.446 1 52.69 293 HIS B O 1
ATOM 4841 N N . GLY B 1 294 ? 5.2 14.456 33.542 1 47.69 294 GLY B N 1
ATOM 4842 C CA . GLY B 1 294 ? 3.983 15.06 34.06 1 47.69 294 GLY B CA 1
ATOM 4843 C C . GLY B 1 294 ? 3.691 14.674 35.497 1 47.69 294 GLY B C 1
ATOM 4844 O O . GLY B 1 294 ? 2.545 14.749 35.945 1 47.69 294 GLY B O 1
ATOM 4845 N N . GLY B 1 295 ? 4.541 14.148 36.188 1 42.6 295 GLY B N 1
ATOM 4846 C CA . GLY B 1 295 ? 4.4 13.835 37.601 1 42.6 295 GLY B CA 1
ATOM 4847 C C . GLY B 1 295 ? 3.954 15.022 38.433 1 42.6 295 GLY B C 1
ATOM 4848 O O . GLY B 1 295 ? 3.843 16.138 37.923 1 42.6 295 GLY B O 1
ATOM 4849 N N . PRO B 1 296 ? 3.681 14.883 39.782 1 45.72 296 PRO B N 1
ATOM 4850 C CA . PRO B 1 296 ? 3.159 15.803 40.796 1 45.72 296 PRO B CA 1
ATOM 4851 C C . PRO B 1 296 ? 3.863 17.158 40.781 1 45.72 296 PRO B C 1
ATOM 4853 O O . PRO B 1 296 ? 3.35 18.131 41.341 1 45.72 296 PRO B O 1
ATOM 4856 N N . LEU B 1 297 ? 5.04 17.24 40.279 1 44.53 297 LEU B N 1
ATOM 4857 C CA . LEU B 1 297 ? 5.776 18.475 40.528 1 44.53 297 LEU B CA 1
ATOM 4858 C C . LEU B 1 297 ? 5.35 19.568 39.554 1 44.53 297 LEU B C 1
ATOM 4860 O O . LEU B 1 297 ? 5.302 20.745 39.918 1 44.53 297 LEU B O 1
ATOM 4864 N N . ALA B 1 298 ? 4.961 19.317 38.367 1 45.74 298 ALA B N 1
ATOM 4865 C CA . ALA B 1 298 ? 4.437 20.363 37.492 1 45.74 298 ALA B CA 1
ATOM 4866 C C . ALA B 1 298 ? 3.038 20.79 37.926 1 45.74 298 ALA B C 1
ATOM 4868 O O . ALA B 1 298 ? 2.674 21.962 37.805 1 45.74 298 ALA B O 1
ATOM 4869 N N . ILE B 1 299 ? 2.274 19.987 38.437 1 44.5 299 ILE B N 1
ATOM 4870 C CA . ILE B 1 299 ? 1.043 20.368 39.122 1 44.5 299 ILE B CA 1
ATOM 4871 C C . ILE B 1 299 ? 1.378 21.19 40.365 1 44.5 299 ILE B C 1
ATOM 4873 O O . ILE B 1 299 ? 0.703 22.178 40.664 1 44.5 299 ILE B O 1
ATOM 4877 N N . ALA B 1 300 ? 2.523 20.933 41.013 1 44.17 300 ALA B N 1
ATOM 4878 C CA . ALA B 1 300 ? 2.9 21.666 42.219 1 44.17 300 ALA B CA 1
ATOM 4879 C C . ALA B 1 300 ? 3.414 23.061 41.875 1 44.17 300 ALA B C 1
ATOM 4881 O O . ALA B 1 300 ? 3.135 24.026 42.59 1 44.17 300 ALA B O 1
ATOM 4882 N N . GLU B 1 301 ? 4.12 23.286 40.82 1 43.87 301 GLU B N 1
ATOM 4883 C CA . GLU B 1 301 ? 4.597 24.628 40.501 1 43.87 301 GLU B CA 1
ATOM 4884 C C . GLU B 1 301 ? 3.469 25.502 39.961 1 43.87 301 GLU B C 1
ATOM 4886 O O . GLU B 1 301 ? 3.411 26.699 40.25 1 43.87 301 GLU B O 1
ATOM 4891 N N . ASP B 1 302 ? 2.547 24.961 39.217 1 45.98 302 ASP B N 1
ATOM 4892 C CA . ASP B 1 302 ? 1.404 25.778 38.819 1 45.98 302 ASP B CA 1
ATOM 4893 C C . ASP B 1 302 ? 0.519 26.106 40.019 1 45.98 302 ASP B C 1
ATOM 4895 O O . ASP B 1 302 ? -0.139 27.148 40.045 1 45.98 302 ASP B O 1
ATOM 4899 N N . LEU B 1 303 ? 0.444 25.203 40.956 1 43.98 303 LEU B N 1
ATOM 4900 C CA . LEU B 1 303 ? -0.316 25.532 42.157 1 43.98 303 LEU B CA 1
ATOM 4901 C C . LEU B 1 303 ? 0.466 26.49 43.05 1 43.98 303 LEU B C 1
ATOM 4903 O O . LEU B 1 303 ? -0.117 27.179 43.889 1 43.98 303 LEU B O 1
ATOM 4907 N N . SER B 1 304 ? 1.789 26.396 42.982 1 42.37 304 SER B N 1
ATOM 4908 C CA . SER B 1 304 ? 2.498 27.287 43.895 1 42.37 304 SER B CA 1
ATOM 4909 C C . SER B 1 304 ? 2.731 28.655 43.263 1 42.37 304 SER B C 1
ATOM 4911 O O . SER B 1 304 ? 3.143 29.597 43.943 1 42.37 304 SER B O 1
ATOM 4913 N N . GLY B 1 305 ? 2.711 28.816 41.864 1 32.98 305 GLY B N 1
ATOM 4914 C CA . GLY B 1 305 ? 2.779 30.191 41.397 1 32.98 305 GLY B CA 1
ATOM 4915 C C . GLY B 1 305 ? 1.414 30.827 41.213 1 32.98 305 GLY B C 1
ATOM 4916 O O . GLY B 1 305 ? 0.414 30.126 41.048 1 32.98 305 GLY B O 1
#

Secondary structure (DSSP, 8-state):
-HHHHHHHHHHHHHHHHHHHHHHHHHHHHH-GGGTTHHHHHHHHHHHHHHHHHHHHHHHHHHHHHHHHHHHHHHSTTTTS----PPPPPSSTTHHHHHHHHHHHHHHHHHHHHHHTHHHHHHH-HHHHHHHHHHHHTHHHHHHHHHHT-SSPPPHHHHHHHHHHHHHHHHHHHHHHHHHHHHHTIIIII---HHHHHHHHHHHHHHHHTHHHHHHHHHSGGGGSHHHHHHHHHHHHHHHIIIIIHHHHHHHHHHHHHH----HHHHHHHHHHHHHHHHHHHHHHHHHHHHHHHTSHHHHHHHHH-/-HHHHHHHHHHHHHHHHHHHHHHHHHHHHH-GGGTTHHHHHHHHHHHHHHHHHHHHHHHHHHHHHHHHHHHHHHSTT--S----PPPPPSSTTHHHHHHHHHHHHHHHHHHHHHHTHHHHHHH-HHHHHHHHHHHHTHHHHHHHHHHT-SSPPPHHHHHHHHHHHHHHHHHHHHHHHHHHHHHTIIIII---HHHHHHHHHHHHHHHHTHHHHHHHHHSGGGGSHHHHHHHHHHHHHHHIIIIIHHHHHHHHHHHHHH----HHHHHHHHHHHHHHHHHHHHHHHHHHHHHHHTSHHHHHHHHH-

Sequence (610 aa):
MRREYLTGGLTVAAVITQGAILDHFLIIYNGSSWAPWIIADCITILCLFGGFYYSHRYHQRYDKIEQDENRRKLTEDWKHGAKALRPPAILPGVWFTWLIYSGLLVAKIAVIFKTFGSLLGGEQAWGTNLLEFAIAGTGGVFAFIIAGRKRRPTPSQKVCLKFMQQHVLLEIVDSVEFLTILFTAEHNLLIPTFVFNMILAFTCINFILPAIGLYQLSGSNFSREKPRENFYIFQTILSTVFGNMPFLIIRVFLWTDHQFTNALFVMKNIIAIVQNIAELAHYFSKKYEHEEHGGPLAIAEDLSGMRREYLTGGLTVAAVITQGAILDHFLIIYNGSSWAPWIIADCITILCLFGGFYYSHRYHQRYDKIEQDENRRKLTEDWKHGAKALRPPAILPGVWFTWLIYSGLLVAKIAVIFKTFGSLLGGEQAWGTNLLEFAIAGTGGVFAFIIAGRKRRPTPSQKVCLKFMQQHVLLEIVDSVEFLTILFTAEHNLLIPTFVFNMILAFTCINFILPAIGLYQLSGSNFSREKPRENFYIFQTILSTVFGNMPFLIIRVFLWTDHQFTNALFVMKNIIAIVQNIAELAHYFSKKYEHEEHGGPLAIAEDLSG

pLDDT: mean 82.17, std 14.01, range [32.59, 97.36]

Nearest PDB structures (foldseek):
  5l0f-assembly2_B  TM=5.678E-01  e=7.482E+00  Homo sapiens
  2pfd-assembly1_A  TM=4.064E-01  e=7.482E+00  Rattus norvegicus
  7sqc-assembly1_1J  TM=1.853E-01  e=2.290E+00  Chlamydomonas reinhardtii
  5l0f-assem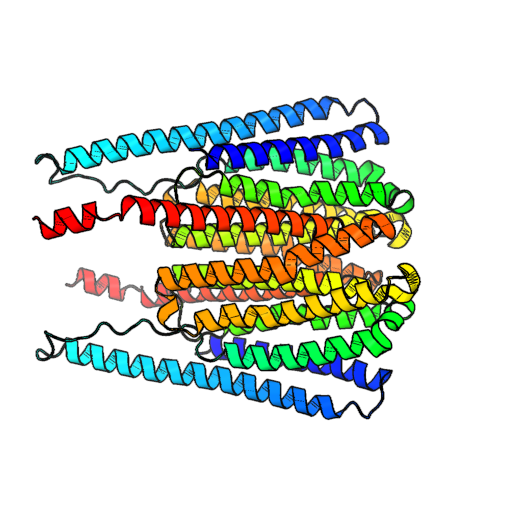bly2_B  TM=5.674E-01  e=7.673E+00  Homo sapiens
  2pfd-assembly1_A  TM=4.061E-01  e=6.357E+00  Rattus norvegicus

Radius of gyration: 26.52 Å; Cα contacts (8 Å, |Δi|>4): 625; chains: 2; bounding box: 66×81×70 Å

Organism: Ramazzottius varieornatus (NCBI:txid947166)